Protein 3KV9 (pdb70)

Secondary structure (DSSP, 8-state):
-PPTTSHHHHHHHHH--PPBGGGT-EE--TTT--HHHHHHH-S-S-EEESS-TTS--B---TT--HHHHHHHHTTTSEEEEEETTTTEEEEEEHHHHHHHHH-SS-SS-EEEEEEE-TTSGGGGG-B--HHHHHH-HHHHH--TT-SSPPP--S-EEEEE-TT-EEEEE--GGG-EEEEEEEEEEEEEEEE---HHHHHHHHHHHTSGGGGGS-GGGGSS--EEEEEETT-EEEE-TT-EEEEEEEEEEEEEEEEE--STTHHHHHHHHHHHHHHT-GGGGGSTTHHHHHHHHHHHHHHHHHHHHTTT----HHHHHHHHHHHHHHHHHTSTTTGGGTGGGS-TT--HHHHHHHHHHHHHHHHH--

Solvent-accessible surface area: 16734 Å² total; per-residue (Å²): 146,55,70,4,7,38,199,80,17,6,157,87,4,109,79,100,147,18,38,54,2,89,121,33,18,69,130,15,118,6,72,96,12,56,68,188,46,2,51,77,123,28,5,91,34,0,4,13,0,54,126,69,80,109,4,36,13,128,29,21,66,80,118,15,34,2,110,50,0,22,78,90,21,23,10,129,71,94,8,58,2,27,7,0,40,150,59,22,119,38,129,43,47,0,91,52,0,3,131,24,9,115,72,133,74,80,122,89,46,26,2,0,52,27,5,27,1,30,109,27,56,0,20,132,42,5,25,11,0,69,12,5,75,130,11,5,0,11,101,75,50,22,41,153,95,33,125,21,88,88,8,115,3,34,33,17,0,15,0,0,2,92,22,0,1,25,27,5,48,12,23,12,2,0,3,0,14,3,15,4,0,5,53,15,30,4,15,4,2,0,0,105,18,53,100,78,11,5,61,94,19,39,72,14,27,82,42,149,62,64,39,70,44,32,0,5,82,103,15,124,97,6,28,58,5,52,0,107,88,25,47,0,0,4,2,3,5,1,7,0,6,0,14,0,1,9,83,44,0,0,0,2,3,2,13,8,2,0,34,20,28,4,26,38,0,9,108,2,20,36,15,12,82,138,45,177,35,117,48,36,78,72,7,64,34,2,5,0,0,0,2,10,0,0,84,62,9,19,87,54,2,71,90,50,52,144,96,73,123,95,12,98,96,42,24,20,106,3,1,95,27,0,28,85,7,0,124,71,2,52,98,88,124,59,42,106,98,6,50,136,8,32,4,98,94,11,153,34,50,82,6,21,52,20,0,41,115,13,21,57,55,19,65,84,85,132

Radius of gyration: 21.17 Å; Cα contacts (8 Å, |Δi|>4): 654; chains: 1; bounding box: 51×66×46 Å

Organism: Homo sapiens (NCBI:txid9606)

Structure (mmCIF, N/CA/C/O backbone):
data_3KV9
#
_entry.id   3KV9
#
_cell.length_a   77.900
_cell.length_b   77.900
_cell.length_c   289.700
_cell.angle_alpha   90.00
_cell.angle_beta   90.00
_cell.angle_gamma   120.00
#
_symmetry.space_group_name_H-M   'P 61 2 2'
#
loop_
_entity.id
_entity.type
_entity.pdbx_description
1 polymer 'JmjC domain-containing histone demethylation protein 1D'
2 non-polymer 'FE (II) ION'
3 non-polymer 'OXYGEN MOLECULE'
4 water water
#
loop_
_atom_site.group_PDB
_atom_site.id
_atom_site.type_symbol
_atom_site.label_atom_id
_atom_site.label_alt_id
_atom_site.label_comp_id
_atom_site.label_asym_id
_atom_site.label_entity_id
_atom_site.label_seq_id
_atom_site.pdbx_PDB_ins_code
_atom_site.Cartn_x
_atom_site.Cartn_y
_atom_site.Cartn_z
_atom_site.occupancy
_atom_site.B_iso_or_equiv
_atom_site.auth_seq_id
_atom_site.auth_comp_id
_atom_site.auth_asym_id
_atom_site.auth_atom_id
_atom_site.pdbx_PDB_model_num
ATOM 1 N N . PRO A 1 23 ? 64.787 -19.868 22.294 1.00 58.47 114 PRO A N 1
ATOM 2 C CA . PRO A 1 23 ? 63.706 -20.647 21.639 1.00 57.23 114 PRO A CA 1
ATOM 3 C C . PRO A 1 23 ? 62.860 -19.746 20.734 1.00 56.21 114 PRO A C 1
ATOM 4 O O . PRO A 1 23 ? 62.500 -18.626 21.113 1.00 56.56 114 PRO A O 1
ATOM 8 N N . VAL A 1 24 ? 62.544 -20.241 19.540 1.00 53.67 115 VAL A N 1
ATOM 9 C CA . VAL A 1 24 ? 61.745 -19.491 18.585 1.00 51.08 115 VAL A CA 1
ATOM 10 C C . VAL A 1 24 ? 60.272 -19.817 18.816 1.00 50.10 115 VAL A C 1
ATOM 11 O O . VAL A 1 24 ? 59.860 -20.968 18.704 1.00 50.35 115 VAL A O 1
ATOM 15 N N . GLN A 1 25 ? 59.488 -18.801 19.155 1.00 49.03 116 GLN A N 1
ATOM 16 C CA . GLN A 1 25 ? 58.066 -18.980 19.427 1.00 47.90 116 GLN A CA 1
ATOM 17 C C . GLN A 1 25 ? 57.262 -18.874 18.148 1.00 45.42 116 GLN A C 1
ATOM 18 O O . GLN A 1 25 ? 57.465 -17.965 17.345 1.00 43.45 116 GLN A O 1
ATOM 24 N N . ALA A 1 26 ? 56.337 -19.805 17.969 1.00 44.09 117 ALA A N 1
ATOM 25 C CA . ALA A 1 26 ? 55.494 -19.803 16.781 1.00 43.73 117 ALA A CA 1
ATOM 26 C C . ALA A 1 26 ? 54.759 -18.478 16.678 1.00 42.78 117 ALA A C 1
ATOM 27 O O . ALA A 1 26 ? 54.275 -17.945 17.676 1.00 43.71 117 ALA A O 1
ATOM 29 N N . GLY A 1 27 ? 54.703 -17.935 15.471 1.00 42.36 118 GLY A N 1
ATOM 30 C CA . GLY A 1 27 ? 53.995 -16.688 15.260 1.00 42.21 118 GLY A CA 1
ATOM 31 C C . GLY A 1 27 ? 54.811 -15.416 15.303 1.00 42.55 118 GLY A C 1
ATOM 32 O O . GLY A 1 27 ? 54.385 -14.424 14.728 1.00 42.95 118 GLY A O 1
ATOM 33 N N . THR A 1 28 ? 55.966 -15.422 15.966 1.00 42.17 119 THR A N 1
ATOM 34 C CA . THR A 1 28 ? 56.785 -14.211 16.043 1.00 43.17 119 THR A CA 1
ATOM 35 C C . THR A 1 28 ? 57.562 -13.933 14.768 1.00 43.27 119 THR A C 1
ATOM 36 O O . THR A 1 28 ? 57.771 -14.826 13.954 1.00 43.00 119 THR A O 1
ATOM 40 N N . ARG A 1 29 ? 58.006 -12.685 14.637 1.00 43.95 120 ARG A N 1
ATOM 41 C CA . ARG A 1 29 ? 58.778 -12.189 13.495 1.00 44.76 120 ARG A CA 1
ATOM 42 C C . ARG A 1 29 ? 59.971 -13.084 13.137 1.00 44.49 120 ARG A C 1
ATOM 43 O O . ARG A 1 29 ? 60.268 -13.305 11.961 1.00 43.56 120 ARG A O 1
ATOM 51 N N . THR A 1 30 ? 60.655 -13.582 14.161 1.00 44.39 121 THR A N 1
ATOM 52 C CA . THR A 1 30 ? 61.806 -14.460 13.976 1.00 45.00 121 THR A CA 1
ATOM 53 C C . THR A 1 30 ? 61.347 -15.789 13.379 1.00 44.00 121 THR A C 1
ATOM 54 O O . THR A 1 30 ? 61.976 -16.332 12.467 1.00 44.58 121 THR A O 1
ATOM 58 N N . PHE A 1 31 ? 60.239 -16.301 13.897 1.00 42.27 122 PHE A N 1
ATOM 59 C CA . PHE A 1 31 ? 59.671 -17.546 13.413 1.00 40.32 122 PHE A CA 1
ATOM 60 C C . PHE A 1 31 ? 59.282 -17.423 11.940 1.00 41.09 122 PHE A C 1
ATOM 61 O O . PHE A 1 31 ? 59.503 -18.351 11.156 1.00 41.62 122 PHE A O 1
ATOM 69 N N . ILE A 1 32 ? 58.691 -16.284 11.575 1.00 40.36 123 ILE A N 1
ATOM 70 C CA . ILE A 1 32 ? 58.254 -16.041 10.204 1.00 40.94 123 ILE A CA 1
ATOM 71 C C . ILE A 1 32 ? 59.423 -15.868 9.231 1.00 41.59 123 ILE A C 1
ATOM 72 O O . ILE A 1 32 ? 59.305 -16.195 8.052 1.00 40.63 123 ILE A O 1
ATOM 77 N N . LYS A 1 33 ? 60.553 -15.364 9.718 1.00 43.55 124 LYS A N 1
ATOM 78 C CA . LYS A 1 33 ? 61.731 -15.188 8.864 1.00 45.05 124 LYS A CA 1
ATOM 79 C C . LYS A 1 33 ? 62.221 -16.578 8.454 1.00 45.03 124 LYS A C 1
ATOM 80 O O . LYS A 1 33 ? 62.560 -16.805 7.298 1.00 45.11 124 LYS A O 1
ATOM 86 N N . GLU A 1 34 ? 62.247 -17.513 9.397 1.00 44.84 125 GLU A N 1
ATOM 87 C CA . GLU A 1 34 ? 62.669 -18.864 9.064 1.00 45.81 125 GLU A CA 1
ATOM 88 C C . GLU A 1 34 ? 61.680 -19.505 8.091 1.00 45.42 125 GLU A C 1
ATOM 89 O O . GLU A 1 34 ? 62.070 -19.974 7.017 1.00 45.30 125 GLU A O 1
ATOM 95 N N . LEU A 1 35 ? 60.401 -19.519 8.469 1.00 44.06 126 LEU A N 1
ATOM 96 C CA . LEU A 1 35 ? 59.354 -20.097 7.634 1.00 42.27 126 LEU A CA 1
ATOM 97 C C . LEU A 1 35 ? 59.427 -19.621 6.185 1.00 42.43 126 LEU A C 1
ATOM 98 O O . LEU A 1 35 ? 59.345 -20.421 5.257 1.00 41.10 126 LEU A O 1
ATOM 103 N N . ARG A 1 36 ? 59.583 -18.315 6.000 1.00 42.59 127 ARG A N 1
ATOM 104 C CA . ARG A 1 36 ? 59.645 -17.737 4.664 1.00 44.47 127 ARG A CA 1
ATOM 105 C C . ARG A 1 36 ? 60.928 -18.045 3.907 1.00 46.19 127 ARG A C 1
ATOM 106 O O . ARG A 1 36 ? 61.004 -17.830 2.687 1.00 46.45 127 ARG A O 1
ATOM 114 N N . SER A 1 37 ? 61.942 -18.538 4.608 1.00 46.14 128 SER A N 1
ATOM 115 C CA . SER A 1 37 ? 63.188 -18.831 3.927 1.00 47.79 128 SER A CA 1
ATOM 116 C C . SER A 1 37 ? 63.390 -20.318 3.575 1.00 49.01 128 SER A C 1
ATOM 117 O O . SER A 1 37 ? 64.172 -20.642 2.677 1.00 50.08 128 SER A O 1
ATOM 120 N N A ARG A 1 38 ? 62.689 -21.213 4.268 0.50 49.27 129 ARG A N 1
ATOM 121 N N B ARG A 1 38 ? 62.684 -21.210 4.267 0.50 49.48 129 ARG A N 1
ATOM 122 C CA A ARG A 1 38 ? 62.813 -22.639 3.979 0.50 49.38 129 ARG A CA 1
ATOM 123 C CA B ARG A 1 38 ? 62.806 -22.639 3.986 0.50 49.76 129 ARG A CA 1
ATOM 124 C C A ARG A 1 38 ? 62.119 -22.980 2.667 0.50 49.64 129 ARG A C 1
ATOM 125 C C B ARG A 1 38 ? 62.127 -22.968 2.660 0.50 49.87 129 ARG A C 1
ATOM 126 O O A ARG A 1 38 ? 61.032 -22.476 2.377 0.50 49.49 129 ARG A O 1
ATOM 127 O O B ARG A 1 38 ? 61.054 -22.443 2.356 0.50 49.67 129 ARG A O 1
ATOM 142 N N . VAL A 1 39 ? 62.753 -23.833 1.871 1.00 49.81 130 VAL A N 1
ATOM 143 C CA . VAL A 1 39 ? 62.184 -24.239 0.577 1.00 49.41 130 VAL A CA 1
ATOM 144 C C . VAL A 1 39 ? 61.665 -25.689 0.713 1.00 48.22 130 VAL A C 1
ATOM 145 O O . VAL A 1 39 ? 62.319 -26.622 0.246 1.00 49.54 130 VAL A O 1
ATOM 149 N N . PHE A 1 40 ? 60.502 -25.860 1.351 1.00 44.81 131 PHE A N 1
ATOM 150 C CA . PHE A 1 40 ? 59.892 -27.175 1.575 1.00 41.87 131 PHE A CA 1
ATOM 151 C C . PHE A 1 40 ? 59.563 -27.911 0.291 1.00 40.10 131 PHE A C 1
ATOM 152 O O . PHE A 1 40 ? 59.556 -27.330 -0.800 1.00 39.90 131 PHE A O 1
ATOM 160 N N . PRO A 1 41 ? 59.275 -29.210 0.404 1.00 38.13 132 PRO A N 1
ATOM 161 C CA . PRO A 1 41 ? 58.937 -29.906 -0.837 1.00 37.23 132 PRO A CA 1
ATOM 162 C C . PRO A 1 41 ? 57.642 -29.277 -1.378 1.00 36.48 132 PRO A C 1
ATOM 163 O O . PRO A 1 41 ? 56.813 -28.784 -0.620 1.00 34.69 132 PRO A O 1
ATOM 167 N N . SER A 1 42 ? 57.488 -29.277 -2.691 1.00 35.93 133 SER A N 1
ATOM 168 C CA . SER A 1 42 ? 56.319 -28.681 -3.308 1.00 35.42 133 SER A CA 1
ATOM 169 C C . SER A 1 42 ? 55.083 -29.545 -3.139 1.00 34.35 133 SER A C 1
ATOM 170 O O . SER A 1 42 ? 55.141 -30.771 -3.256 1.00 32.79 133 SER A O 1
ATOM 173 N N . ALA A 1 43 ? 53.959 -28.900 -2.859 1.00 33.48 134 ALA A N 1
ATOM 174 C CA . ALA A 1 43 ? 52.722 -29.648 -2.722 1.00 34.70 134 ALA A CA 1
ATOM 175 C C . ALA A 1 43 ? 52.370 -30.268 -4.097 1.00 34.48 134 ALA A C 1
ATOM 176 O O . ALA A 1 43 ? 51.487 -31.108 -4.184 1.00 33.98 134 ALA A O 1
ATOM 178 N N . ASP A 1 44 ? 53.072 -29.862 -5.161 1.00 34.83 135 ASP A N 1
ATOM 179 C CA . ASP A 1 44 ? 52.829 -30.433 -6.494 1.00 35.78 135 ASP A CA 1
ATOM 180 C C . ASP A 1 44 ? 53.188 -31.916 -6.528 1.00 35.52 135 ASP A C 1
ATOM 181 O O . ASP A 1 44 ? 52.801 -32.640 -7.444 1.00 34.60 135 ASP A O 1
ATOM 186 N N . GLU A 1 45 ? 53.932 -32.371 -5.532 1.00 34.68 136 GLU A N 1
ATOM 187 C CA . GLU A 1 45 ? 54.310 -33.769 -5.500 1.00 35.53 136 GLU A CA 1
ATOM 188 C C . GLU A 1 45 ? 53.182 -34.671 -5.068 1.00 35.35 136 GLU A C 1
ATOM 189 O O . GLU A 1 45 ? 53.223 -35.868 -5.348 1.00 35.75 136 GLU A O 1
ATOM 195 N N . ILE A 1 46 ? 52.178 -34.106 -4.399 1.00 34.14 137 ILE A N 1
ATOM 196 C CA . ILE A 1 46 ? 51.073 -34.908 -3.874 1.00 35.00 137 ILE A CA 1
ATOM 197 C C . ILE A 1 46 ? 49.649 -34.494 -4.237 1.00 34.65 137 ILE A C 1
ATOM 198 O O . ILE A 1 46 ? 48.752 -35.328 -4.226 1.00 33.78 137 ILE A O 1
ATOM 203 N N . ILE A 1 47 ? 49.423 -33.218 -4.526 1.00 34.66 138 ILE A N 1
ATOM 204 C CA . ILE A 1 47 ? 48.072 -32.795 -4.845 1.00 35.64 138 ILE A CA 1
ATOM 205 C C . ILE A 1 47 ? 47.671 -33.084 -6.284 1.00 36.36 138 ILE A C 1
ATOM 206 O O . ILE A 1 47 ? 48.500 -33.336 -7.150 1.00 37.82 138 ILE A O 1
ATOM 211 N N . ILE A 1 48 ? 46.376 -33.046 -6.530 1.00 37.15 139 ILE A N 1
ATOM 212 C CA . ILE A 1 48 ? 45.853 -33.287 -7.851 1.00 37.44 139 ILE A CA 1
ATOM 213 C C . ILE A 1 48 ? 45.185 -32.002 -8.293 1.00 38.09 139 ILE A C 1
ATOM 214 O O . ILE A 1 48 ? 44.327 -31.477 -7.584 1.00 39.04 139 ILE A O 1
ATOM 219 N N . LYS A 1 49 ? 45.599 -31.472 -9.441 1.00 38.73 140 LYS A N 1
ATOM 220 C CA . LYS A 1 49 ? 45.003 -30.252 -9.968 1.00 39.39 140 LYS A CA 1
ATOM 221 C C . LYS A 1 49 ? 43.954 -30.665 -10.984 1.00 39.26 140 LYS A C 1
ATOM 222 O O . LYS A 1 49 ? 44.198 -31.548 -11.800 1.00 39.70 140 LYS A O 1
ATOM 228 N N . MET A 1 50 ? 42.782 -30.048 -10.933 1.00 39.10 141 MET A N 1
ATOM 229 C CA . MET A 1 50 ? 41.739 -30.388 -11.893 1.00 40.98 141 MET A CA 1
ATOM 230 C C . MET A 1 50 ? 40.767 -29.252 -12.157 1.00 41.67 141 MET A C 1
ATOM 231 O O . MET A 1 50 ? 40.736 -28.257 -11.431 1.00 42.76 141 MET A O 1
ATOM 236 N N . HIS A 1 51 ? 39.997 -29.386 -13.230 1.00 42.15 142 HIS A N 1
ATOM 237 C CA . HIS A 1 51 ? 39.005 -28.379 -13.578 1.00 41.93 142 HIS A CA 1
ATOM 238 C C . HIS A 1 51 ? 37.775 -28.678 -12.738 1.00 39.85 142 HIS A C 1
ATOM 239 O O . HIS A 1 51 ? 37.518 -29.838 -12.401 1.00 38.46 142 HIS A O 1
ATOM 246 N N . GLY A 1 52 ? 37.015 -27.639 -12.422 1.00 38.09 143 GLY A N 1
ATOM 247 C CA . GLY A 1 52 ? 35.816 -27.811 -11.627 1.00 38.84 143 GLY A CA 1
ATOM 248 C C . GLY A 1 52 ? 34.834 -28.882 -12.095 1.00 40.10 143 GLY A C 1
ATOM 249 O O . GLY A 1 52 ? 34.173 -29.510 -11.266 1.00 38.35 143 GLY A O 1
ATOM 250 N N . SER A 1 53 ? 34.733 -29.104 -13.406 1.00 40.50 144 SER A N 1
ATOM 251 C CA . SER A 1 53 ? 33.805 -30.106 -13.943 1.00 42.01 144 SER A CA 1
ATOM 252 C C . SER A 1 53 ? 34.252 -31.547 -13.711 1.00 42.63 144 SER A C 1
ATOM 253 O O . SER A 1 53 ? 33.447 -32.474 -13.789 1.00 42.86 144 SER A O 1
ATOM 256 N N . GLN A 1 54 ? 35.533 -31.750 -13.438 1.00 42.85 145 GLN A N 1
ATOM 257 C CA . GLN A 1 54 ? 36.004 -33.108 -13.207 1.00 43.40 145 GLN A CA 1
ATOM 258 C C . GLN A 1 54 ? 35.788 -33.527 -11.748 1.00 42.40 145 GLN A C 1
ATOM 259 O O . GLN A 1 54 ? 35.712 -34.717 -11.442 1.00 42.33 145 GLN A O 1
ATOM 265 N N . LEU A 1 55 ? 35.695 -32.555 -10.846 1.00 40.93 146 LEU A N 1
ATOM 266 C CA . LEU A 1 55 ? 35.516 -32.875 -9.428 1.00 38.82 146 LEU A CA 1
ATOM 267 C C . LEU A 1 55 ? 34.084 -33.292 -9.130 1.00 38.34 146 LEU A C 1
ATOM 268 O O . LEU A 1 55 ? 33.242 -32.461 -8.810 1.00 37.20 146 LEU A O 1
ATOM 273 N N . THR A 1 56 ? 33.815 -34.587 -9.237 1.00 38.21 147 THR A N 1
ATOM 274 C CA . THR A 1 56 ? 32.475 -35.107 -8.988 1.00 40.36 147 THR A CA 1
ATOM 275 C C . THR A 1 56 ? 32.465 -36.177 -7.900 1.00 40.96 147 THR A C 1
ATOM 276 O O . THR A 1 56 ? 33.493 -36.783 -7.587 1.00 41.90 147 THR A O 1
ATOM 280 N N . GLN A 1 57 ? 31.296 -36.401 -7.320 1.00 40.94 148 GLN A N 1
ATOM 281 C CA . GLN A 1 57 ? 31.162 -37.411 -6.298 1.00 43.63 148 GLN A CA 1
ATOM 282 C C . GLN A 1 57 ? 31.644 -38.730 -6.910 1.00 44.69 148 GLN A C 1
ATOM 283 O O . GLN A 1 57 ? 32.324 -39.527 -6.266 1.00 44.60 148 GLN A O 1
ATOM 289 N N . ARG A 1 58 ? 31.308 -38.922 -8.179 1.00 46.00 149 ARG A N 1
ATOM 290 C CA . ARG A 1 58 ? 31.673 -40.108 -8.931 1.00 47.01 149 ARG A CA 1
ATOM 291 C C . ARG A 1 58 ? 33.184 -40.288 -8.992 1.00 45.96 149 ARG A C 1
ATOM 292 O O . ARG A 1 58 ? 33.704 -41.346 -8.658 1.00 44.74 149 ARG A O 1
ATOM 300 N N . TYR A 1 59 ? 33.895 -39.259 -9.436 1.00 45.21 150 TYR A N 1
ATOM 301 C CA . TYR A 1 59 ? 35.350 -39.348 -9.492 1.00 44.52 150 TYR A CA 1
ATOM 302 C C . TYR A 1 59 ? 35.912 -39.723 -8.102 1.00 43.28 150 TYR A C 1
ATOM 303 O O . TYR A 1 59 ? 36.677 -40.680 -7.973 1.00 44.25 150 TYR A O 1
ATOM 312 N N . LEU A 1 60 ? 35.513 -38.991 -7.063 1.00 40.77 151 LEU A N 1
ATOM 313 C CA . LEU A 1 60 ? 36.011 -39.259 -5.712 1.00 40.04 151 LEU A CA 1
ATOM 314 C C . LEU A 1 60 ? 35.753 -40.690 -5.230 1.00 40.70 151 LEU A C 1
ATOM 315 O O . LEU A 1 60 ? 36.596 -41.285 -4.558 1.00 40.56 151 LEU A O 1
ATOM 320 N N . GLU A 1 61 ? 34.598 -41.253 -5.562 1.00 42.09 152 GLU A N 1
ATOM 321 C CA . GLU A 1 61 ? 34.303 -42.625 -5.146 1.00 44.91 152 GLU A CA 1
ATOM 322 C C . GLU A 1 61 ? 35.185 -43.654 -5.853 1.00 44.73 152 GLU A C 1
ATOM 323 O O . GLU A 1 61 ? 35.400 -44.739 -5.333 1.00 45.57 152 GLU A O 1
ATOM 329 N N . LYS A 1 62 ? 35.702 -43.311 -7.028 1.00 43.86 153 LYS A N 1
ATOM 330 C CA . LYS A 1 62 ? 36.541 -44.236 -7.774 1.00 43.80 153 LYS A CA 1
ATOM 331 C C . LYS A 1 62 ? 38.005 -44.058 -7.442 1.00 43.77 153 LYS A C 1
ATOM 332 O O . LYS A 1 62 ? 38.721 -45.031 -7.248 1.00 43.14 153 LYS A O 1
ATOM 334 N N . HIS A 1 63 ? 38.464 -42.816 -7.372 1.00 44.11 154 HIS A N 1
ATOM 335 C CA . HIS A 1 63 ? 39.868 -42.581 -7.058 1.00 45.10 154 HIS A CA 1
ATOM 336 C C . HIS A 1 63 ? 40.132 -42.234 -5.590 1.00 44.44 154 HIS A C 1
ATOM 337 O O . HIS A 1 63 ? 41.286 -42.148 -5.171 1.00 44.84 154 HIS A O 1
ATOM 344 N N . GLY A 1 64 ? 39.067 -42.038 -4.816 1.00 42.54 155 GLY A N 1
ATOM 345 C CA . GLY A 1 64 ? 39.224 -41.683 -3.418 1.00 41.80 155 GLY A CA 1
ATOM 346 C C . GLY A 1 64 ? 39.530 -40.204 -3.237 1.00 40.77 155 GLY A C 1
ATOM 347 O O . GLY A 1 64 ? 39.824 -39.495 -4.206 1.00 40.59 155 GLY A O 1
ATOM 348 N N . PHE A 1 65 ? 39.448 -39.739 -1.993 1.00 39.65 156 PHE A N 1
ATOM 349 C CA . PHE A 1 65 ? 39.730 -38.342 -1.641 1.00 37.84 156 PHE A CA 1
ATOM 350 C C . PHE A 1 65 ? 40.781 -38.443 -0.533 1.00 37.76 156 PHE A C 1
ATOM 351 O O . PHE A 1 65 ? 40.488 -38.253 0.638 1.00 39.29 156 PHE A O 1
ATOM 359 N N . ASP A 1 66 ? 42.008 -38.746 -0.937 1.00 38.70 157 ASP A N 1
ATOM 360 C CA . ASP A 1 66 ? 43.135 -38.934 -0.035 1.00 37.93 157 ASP A CA 1
ATOM 361 C C . ASP A 1 66 ? 44.216 -37.864 -0.066 1.00 35.22 157 ASP A C 1
ATOM 362 O O . ASP A 1 66 ? 45.097 -37.863 0.777 1.00 34.55 157 ASP A O 1
ATOM 367 N N . VAL A 1 67 ? 44.169 -36.975 -1.046 1.00 32.35 158 VAL A N 1
ATOM 368 C CA . VAL A 1 67 ? 45.160 -35.917 -1.152 1.00 29.76 158 VAL A CA 1
ATOM 369 C C . VAL A 1 67 ? 44.428 -34.631 -1.491 1.00 30.17 158 VAL A C 1
ATOM 370 O O . VAL A 1 67 ? 43.293 -34.665 -1.975 1.00 28.33 158 VAL A O 1
ATOM 374 N N . PRO A 1 68 ? 45.049 -33.473 -1.207 1.00 29.75 159 PRO A N 1
ATOM 375 C CA . PRO A 1 68 ? 44.393 -32.201 -1.504 1.00 29.43 159 PRO A CA 1
ATOM 376 C C . PRO A 1 68 ? 44.146 -32.046 -2.990 1.00 31.02 159 PRO A C 1
ATOM 377 O O . PRO A 1 68 ? 44.927 -32.535 -3.807 1.00 33.28 159 PRO A O 1
ATOM 381 N N . ILE A 1 69 ? 43.052 -31.378 -3.337 1.00 30.51 160 ILE A N 1
ATOM 382 C CA . ILE A 1 69 ? 42.720 -31.136 -4.727 1.00 31.45 160 ILE A CA 1
ATOM 383 C C . ILE A 1 69 ? 42.706 -29.634 -4.924 1.00 32.98 160 ILE A C 1
ATOM 384 O O . ILE A 1 69 ? 42.128 -28.894 -4.121 1.00 34.12 160 ILE A O 1
ATOM 389 N N . MET A 1 70 ? 43.369 -29.191 -5.981 1.00 34.05 161 MET A N 1
ATOM 390 C CA . MET A 1 70 ? 43.437 -27.785 -6.325 1.00 35.55 161 MET A CA 1
ATOM 391 C C . MET A 1 70 ? 42.672 -27.557 -7.624 1.00 36.43 161 MET A C 1
ATOM 392 O O . MET A 1 70 ? 42.845 -28.287 -8.594 1.00 37.01 161 MET A O 1
ATOM 397 N N . VAL A 1 71 ? 41.812 -26.551 -7.620 1.00 37.16 162 VAL A N 1
ATOM 398 C CA . VAL A 1 71 ? 41.021 -26.168 -8.775 1.00 36.57 162 VAL A CA 1
ATOM 399 C C . VAL A 1 71 ? 41.399 -24.707 -8.946 1.00 38.70 162 VAL A C 1
ATOM 400 O O . VAL A 1 71 ? 40.857 -23.829 -8.269 1.00 37.52 162 VAL A O 1
ATOM 404 N N . PRO A 1 72 ? 42.358 -24.426 -9.842 1.00 40.57 163 PRO A N 1
ATOM 405 C CA . PRO A 1 72 ? 42.831 -23.063 -10.105 1.00 41.57 163 PRO A CA 1
ATOM 406 C C . PRO A 1 72 ? 41.784 -22.048 -10.560 1.00 43.22 163 PRO A C 1
ATOM 407 O O . PRO A 1 72 ? 41.873 -20.874 -10.216 1.00 43.62 163 PRO A O 1
ATOM 411 N N . LYS A 1 73 ? 40.797 -22.493 -11.326 1.00 45.20 164 LYS A N 1
ATOM 412 C CA . LYS A 1 73 ? 39.740 -21.604 -11.813 1.00 47.18 164 LYS A CA 1
ATOM 413 C C . LYS A 1 73 ? 38.416 -22.061 -11.222 1.00 47.42 164 LYS A C 1
ATOM 414 O O . LYS A 1 73 ? 38.161 -23.257 -11.133 1.00 46.41 164 LYS A O 1
ATOM 420 N N . LEU A 1 74 ? 37.558 -21.122 -10.844 1.00 48.42 165 LEU A N 1
ATOM 421 C CA . LEU A 1 74 ? 36.298 -21.510 -10.223 1.00 50.33 165 LEU A CA 1
ATOM 422 C C . LEU A 1 74 ? 35.185 -21.951 -11.169 1.00 50.77 165 LEU A C 1
ATOM 423 O O . LEU A 1 74 ? 34.080 -22.249 -10.726 1.00 51.04 165 LEU A O 1
ATOM 428 N N . ASP A 1 75 ? 35.481 -22.017 -12.462 1.00 51.00 166 ASP A N 1
ATOM 429 C CA . ASP A 1 75 ? 34.493 -22.433 -13.455 1.00 51.51 166 ASP A CA 1
ATOM 430 C C . ASP A 1 75 ? 33.916 -23.818 -13.159 1.00 50.10 166 ASP A C 1
ATOM 431 O O . ASP A 1 75 ? 34.658 -24.784 -13.005 1.00 49.10 166 ASP A O 1
ATOM 436 N N . ASP A 1 76 ? 32.592 -23.906 -13.084 1.00 48.94 167 ASP A N 1
ATOM 437 C CA . ASP A 1 76 ? 31.901 -25.169 -12.849 1.00 48.98 167 ASP A CA 1
ATOM 438 C C . ASP A 1 76 ? 31.952 -25.762 -11.430 1.00 48.26 167 ASP A C 1
ATOM 439 O O . ASP A 1 76 ? 31.524 -26.903 -11.213 1.00 48.52 167 ASP A O 1
ATOM 444 N N . LEU A 1 77 ? 32.471 -25.018 -10.461 1.00 46.09 168 LEU A N 1
ATOM 445 C CA . LEU A 1 77 ? 32.496 -25.546 -9.104 1.00 44.59 168 LEU A CA 1
ATOM 446 C C . LEU A 1 77 ? 31.120 -25.372 -8.466 1.00 44.40 168 LEU A C 1
ATOM 447 O O . LEU A 1 77 ? 30.754 -26.112 -7.559 1.00 45.19 168 LEU A O 1
ATOM 452 N N . GLY A 1 78 ? 30.354 -24.405 -8.965 1.00 44.45 169 GLY A N 1
ATOM 453 C CA . GLY A 1 78 ? 29.046 -24.121 -8.401 1.00 44.63 169 GLY A CA 1
ATOM 454 C C . GLY A 1 78 ? 29.243 -23.094 -7.297 1.00 45.39 169 GLY A C 1
ATOM 455 O O . GLY A 1 78 ? 28.308 -22.700 -6.608 1.00 45.09 169 GLY A O 1
ATOM 456 N N . LEU A 1 79 ? 30.489 -22.656 -7.148 1.00 46.23 170 LEU A N 1
ATOM 457 C CA . LEU A 1 79 ? 30.878 -21.684 -6.137 1.00 47.89 170 LEU A CA 1
ATOM 458 C C . LEU A 1 79 ? 30.582 -20.257 -6.576 1.00 49.58 170 LEU A C 1
ATOM 459 O O . LEU A 1 79 ? 31.096 -19.788 -7.589 1.00 51.18 170 LEU A O 1
ATOM 464 N N . ARG A 1 80 ? 29.756 -19.568 -5.804 1.00 50.65 171 ARG A N 1
ATOM 465 C CA . ARG A 1 80 ? 29.406 -18.194 -6.109 1.00 52.57 171 ARG A CA 1
ATOM 466 C C . ARG A 1 80 ? 29.825 -17.312 -4.936 1.00 52.06 171 ARG A C 1
ATOM 467 O O . ARG A 1 80 ? 29.698 -17.702 -3.777 1.00 52.49 171 ARG A O 1
ATOM 475 N N . LEU A 1 81 ? 30.348 -16.131 -5.233 1.00 52.70 172 LEU A N 1
ATOM 476 C CA . LEU A 1 81 ? 30.771 -15.209 -4.183 1.00 52.87 172 LEU A CA 1
ATOM 477 C C . LEU A 1 81 ? 31.029 -13.806 -4.720 1.00 52.91 172 LEU A C 1
ATOM 478 O O . LEU A 1 81 ? 31.181 -13.619 -5.922 1.00 52.08 172 LEU A O 1
ATOM 483 N N . PRO A 1 82 ? 31.080 -12.799 -3.832 1.00 53.19 173 PRO A N 1
ATOM 484 C CA . PRO A 1 82 ? 31.323 -11.434 -4.305 1.00 53.75 173 PRO A CA 1
ATOM 485 C C . PRO A 1 82 ? 32.548 -11.301 -5.206 1.00 54.31 173 PRO A C 1
ATOM 486 O O . PRO A 1 82 ? 33.393 -12.200 -5.274 1.00 54.08 173 PRO A O 1
ATOM 490 N N . SER A 1 83 ? 32.619 -10.177 -5.913 1.00 54.43 174 SER A N 1
ATOM 491 C CA . SER A 1 83 ? 33.721 -9.908 -6.822 1.00 53.88 174 SER A CA 1
ATOM 492 C C . SER A 1 83 ? 34.999 -9.684 -6.034 1.00 53.13 174 SER A C 1
ATOM 493 O O . SER A 1 83 ? 34.970 -9.497 -4.820 1.00 51.90 174 SER A O 1
ATOM 496 N N . PRO A 1 84 ? 36.144 -9.703 -6.724 1.00 53.25 175 PRO A N 1
ATOM 497 C CA . PRO A 1 84 ? 37.462 -9.509 -6.120 1.00 53.08 175 PRO A CA 1
ATOM 498 C C . PRO A 1 84 ? 37.666 -8.177 -5.412 1.00 52.63 175 PRO A C 1
ATOM 499 O O . PRO A 1 84 ? 38.680 -7.992 -4.751 1.00 52.81 175 PRO A O 1
ATOM 503 N N . THR A 1 85 ? 36.726 -7.245 -5.547 1.00 51.91 176 THR A N 1
ATOM 504 C CA . THR A 1 85 ? 36.881 -5.969 -4.863 1.00 51.87 176 THR A CA 1
ATOM 505 C C . THR A 1 85 ? 36.120 -5.911 -3.541 1.00 51.47 176 THR A C 1
ATOM 506 O O . THR A 1 85 ? 36.132 -4.878 -2.863 1.00 50.01 176 THR A O 1
ATOM 510 N N . PHE A 1 86 ? 35.452 -7.008 -3.180 1.00 50.66 177 PHE A N 1
ATOM 511 C CA . PHE A 1 86 ? 34.721 -7.056 -1.916 1.00 49.82 177 PHE A CA 1
ATOM 512 C C . PHE A 1 86 ? 35.760 -6.736 -0.838 1.00 50.19 177 PHE A C 1
ATOM 513 O O . PHE A 1 86 ? 36.809 -7.377 -0.768 1.00 49.57 177 PHE A O 1
ATOM 521 N N . SER A 1 87 ? 35.472 -5.743 -0.005 1.00 50.59 178 SER A N 1
ATOM 522 C CA . SER A 1 87 ? 36.412 -5.328 1.029 1.00 51.37 178 SER A CA 1
ATOM 523 C C . SER A 1 87 ? 35.956 -5.710 2.426 1.00 51.38 178 SER A C 1
ATOM 524 O O . SER A 1 87 ? 34.826 -6.164 2.621 1.00 51.97 178 SER A O 1
ATOM 527 N N . VAL A 1 88 ? 36.840 -5.509 3.400 1.00 51.70 179 VAL A N 1
ATOM 528 C CA . VAL A 1 88 ? 36.536 -5.826 4.792 1.00 52.08 179 VAL A CA 1
ATOM 529 C C . VAL A 1 88 ? 35.455 -4.887 5.311 1.00 52.25 179 VAL A C 1
ATOM 530 O O . VAL A 1 88 ? 34.749 -5.209 6.260 1.00 51.97 179 VAL A O 1
ATOM 534 N N . MET A 1 89 ? 35.341 -3.726 4.674 1.00 52.91 180 MET A N 1
ATOM 535 C CA . MET A 1 89 ? 34.347 -2.722 5.037 1.00 53.56 180 MET A CA 1
ATOM 536 C C . MET A 1 89 ? 32.981 -3.325 4.700 1.00 52.27 180 MET A C 1
ATOM 537 O O . MET A 1 89 ? 32.021 -3.243 5.482 1.00 50.22 180 MET A O 1
ATOM 542 N N . ASP A 1 90 ? 32.923 -3.940 3.520 1.00 51.19 181 ASP A N 1
ATOM 543 C CA . ASP A 1 90 ? 31.722 -4.595 3.031 1.00 50.48 181 ASP A CA 1
ATOM 544 C C . ASP A 1 90 ? 31.310 -5.723 3.963 1.00 50.56 181 ASP A C 1
ATOM 545 O O . ASP A 1 90 ? 30.126 -5.907 4.225 1.00 51.26 181 ASP A O 1
ATOM 550 N N . VAL A 1 91 ? 32.279 -6.487 4.465 1.00 49.60 182 VAL A N 1
ATOM 551 C CA . VAL A 1 91 ? 31.953 -7.585 5.376 1.00 47.76 182 VAL A CA 1
ATOM 552 C C . VAL A 1 91 ? 31.293 -6.995 6.612 1.00 47.78 182 VAL A C 1
ATOM 553 O O . VAL A 1 91 ? 30.330 -7.554 7.143 1.00 47.04 182 VAL A O 1
ATOM 557 N N . GLU A 1 92 ? 31.817 -5.860 7.062 1.00 48.08 183 GLU A N 1
ATOM 558 C CA . GLU A 1 92 ? 31.259 -5.182 8.223 1.00 49.42 183 GLU A CA 1
ATOM 559 C C . GLU A 1 92 ? 29.817 -4.746 7.942 1.00 49.76 183 GLU A C 1
ATOM 560 O O . GLU A 1 92 ? 28.963 -4.824 8.824 1.00 49.35 183 GLU A O 1
ATOM 566 N N . ARG A 1 93 ? 29.547 -4.294 6.719 1.00 49.87 184 ARG A N 1
ATOM 567 C CA . ARG A 1 93 ? 28.199 -3.877 6.366 1.00 51.27 184 ARG A CA 1
ATOM 568 C C . ARG A 1 93 ? 27.224 -5.060 6.467 1.00 52.50 184 ARG A C 1
ATOM 569 O O . ARG A 1 93 ? 26.280 -5.047 7.274 1.00 52.75 184 ARG A O 1
ATOM 571 N N . TYR A 1 94 ? 27.474 -6.086 5.657 1.00 52.50 185 TYR A N 1
ATOM 572 C CA . TYR A 1 94 ? 26.630 -7.274 5.606 1.00 52.49 185 TYR A CA 1
ATOM 573 C C . TYR A 1 94 ? 26.541 -8.097 6.892 1.00 52.63 185 TYR A C 1
ATOM 574 O O . TYR A 1 94 ? 25.532 -8.761 7.127 1.00 52.21 185 TYR A O 1
ATOM 583 N N . VAL A 1 95 ? 27.581 -8.052 7.721 1.00 52.23 186 VAL A N 1
ATOM 584 C CA . VAL A 1 95 ? 27.585 -8.825 8.960 1.00 51.09 186 VAL A CA 1
ATOM 585 C C . VAL A 1 95 ? 27.168 -8.013 10.180 1.00 52.03 186 VAL A C 1
ATOM 586 O O . VAL A 1 95 ? 26.397 -8.495 11.016 1.00 51.94 186 VAL A O 1
ATOM 590 N N . GLY A 1 96 ? 27.683 -6.788 10.281 1.00 52.71 187 GLY A N 1
ATOM 591 C CA . GLY A 1 96 ? 27.362 -5.928 11.411 1.00 54.02 187 GLY A CA 1
ATOM 592 C C . GLY A 1 96 ? 28.537 -5.767 12.361 1.00 54.73 187 GLY A C 1
ATOM 593 O O . GLY A 1 96 ? 28.844 -6.676 13.140 1.00 54.98 187 GLY A O 1
ATOM 594 N N . GLY A 1 97 ? 29.181 -4.604 12.306 1.00 55.03 188 GLY A N 1
ATOM 595 C CA . GLY A 1 97 ? 30.344 -4.337 13.140 1.00 56.28 188 GLY A CA 1
ATOM 596 C C . GLY A 1 97 ? 30.223 -4.656 14.618 1.00 57.87 188 GLY A C 1
ATOM 597 O O . GLY A 1 97 ? 31.223 -4.797 15.325 1.00 58.07 188 GLY A O 1
ATOM 598 N N . ASP A 1 98 ? 28.992 -4.790 15.088 1.00 58.88 189 ASP A N 1
ATOM 599 C CA . ASP A 1 98 ? 28.736 -5.069 16.492 1.00 59.50 189 ASP A CA 1
ATOM 600 C C . ASP A 1 98 ? 29.019 -6.512 16.882 1.00 58.35 189 ASP A C 1
ATOM 601 O O . ASP A 1 98 ? 29.317 -6.804 18.040 1.00 57.77 189 ASP A O 1
ATOM 606 N N . LYS A 1 99 ? 28.930 -7.414 15.917 1.00 56.87 190 LYS A N 1
ATOM 607 C CA . LYS A 1 99 ? 29.177 -8.820 16.188 1.00 56.35 190 LYS A CA 1
ATOM 608 C C . LYS A 1 99 ? 30.561 -9.026 16.825 1.00 55.44 190 LYS A C 1
ATOM 609 O O . LYS A 1 99 ? 31.570 -8.521 16.326 1.00 55.44 190 LYS A O 1
ATOM 615 N N . VAL A 1 100 ? 30.604 -9.738 17.947 1.00 54.53 191 VAL A N 1
ATOM 616 C CA . VAL A 1 100 ? 31.878 -10.022 18.612 1.00 53.49 191 VAL A CA 1
ATOM 617 C C . VAL A 1 100 ? 32.487 -11.249 17.940 1.00 52.25 191 VAL A C 1
ATOM 618 O O . VAL A 1 100 ? 31.846 -12.302 17.853 1.00 51.98 191 VAL A O 1
ATOM 622 N N . ILE A 1 101 ? 33.725 -11.114 17.473 1.00 51.12 192 ILE A N 1
ATOM 623 C CA . ILE A 1 101 ? 34.392 -12.213 16.774 1.00 50.09 192 ILE A CA 1
ATOM 624 C C . ILE A 1 101 ? 35.710 -12.644 17.401 1.00 49.81 192 ILE A C 1
ATOM 625 O O . ILE A 1 101 ? 36.380 -11.858 18.078 1.00 49.92 192 ILE A O 1
ATOM 630 N N . ASP A 1 102 ? 36.071 -13.900 17.155 1.00 49.35 193 ASP A N 1
ATOM 631 C CA . ASP A 1 102 ? 37.325 -14.462 17.643 1.00 49.21 193 ASP A CA 1
ATOM 632 C C . ASP A 1 102 ? 38.439 -13.903 16.766 1.00 47.28 193 ASP A C 1
ATOM 633 O O . ASP A 1 102 ? 38.312 -13.847 15.546 1.00 46.67 193 ASP A O 1
ATOM 638 N N . VAL A 1 103 ? 39.522 -13.481 17.396 1.00 44.84 194 VAL A N 1
ATOM 639 C CA . VAL A 1 103 ? 40.658 -12.926 16.687 1.00 43.08 194 VAL A CA 1
ATOM 640 C C . VAL A 1 103 ? 41.914 -13.546 17.274 1.00 42.58 194 VAL A C 1
ATOM 641 O O . VAL A 1 103 ? 42.012 -13.736 18.487 1.00 41.55 194 VAL A O 1
ATOM 645 N N . ILE A 1 104 ? 42.879 -13.878 16.428 1.00 41.04 195 ILE A N 1
ATOM 646 C CA . ILE A 1 104 ? 44.097 -14.449 16.970 1.00 40.17 195 ILE A CA 1
ATOM 647 C C . ILE A 1 104 ? 45.234 -13.448 17.031 1.00 39.17 195 ILE A C 1
ATOM 648 O O . ILE A 1 104 ? 45.544 -12.789 16.039 1.00 37.82 195 ILE A O 1
ATOM 653 N N . ASP A 1 105 ? 45.822 -13.320 18.217 1.00 39.06 196 ASP A N 1
ATOM 654 C CA . ASP A 1 105 ? 46.987 -12.468 18.408 1.00 39.50 196 ASP A CA 1
ATOM 655 C C . ASP A 1 105 ? 48.088 -13.443 17.994 1.00 38.58 196 ASP A C 1
ATOM 656 O O . ASP A 1 105 ? 48.557 -14.246 18.804 1.00 38.32 196 ASP A O 1
ATOM 661 N N . VAL A 1 106 ? 48.473 -13.382 16.722 1.00 37.63 197 VAL A N 1
ATOM 662 C CA . VAL A 1 106 ? 49.461 -14.292 16.154 1.00 36.83 197 VAL A CA 1
ATOM 663 C C . VAL A 1 106 ? 50.802 -14.411 16.887 1.00 38.03 197 VAL A C 1
ATOM 664 O O . VAL A 1 106 ? 51.293 -15.523 17.106 1.00 38.66 197 VAL A O 1
ATOM 668 N N . ALA A 1 107 ? 51.394 -13.291 17.286 1.00 38.50 198 ALA A N 1
ATOM 669 C CA . ALA A 1 107 ? 52.677 -13.338 17.982 1.00 39.93 198 ALA A CA 1
ATOM 670 C C . ALA A 1 107 ? 52.614 -14.086 19.319 1.00 40.79 198 ALA A C 1
ATOM 671 O O . ALA A 1 107 ? 53.609 -14.663 19.759 1.00 41.06 198 ALA A O 1
ATOM 673 N N . ARG A 1 108 ? 51.452 -14.085 19.968 1.00 41.81 199 ARG A N 1
ATOM 674 C CA . ARG A 1 108 ? 51.295 -14.799 21.239 1.00 43.02 199 ARG A CA 1
ATOM 675 C C . ARG A 1 108 ? 50.568 -16.128 21.037 1.00 42.42 199 ARG A C 1
ATOM 676 O O . ARG A 1 108 ? 50.439 -16.917 21.975 1.00 42.36 199 ARG A O 1
ATOM 684 N N . GLN A 1 109 ? 50.085 -16.374 19.821 1.00 42.46 200 GLN A N 1
ATOM 685 C CA . GLN A 1 109 ? 49.344 -17.605 19.549 1.00 42.68 200 GLN A CA 1
ATOM 686 C C . GLN A 1 109 ? 48.237 -17.763 20.610 1.00 43.56 200 GLN A C 1
ATOM 687 O O . GLN A 1 109 ? 48.073 -18.821 21.229 1.00 44.12 200 GLN A O 1
ATOM 693 N N . ALA A 1 110 ? 47.493 -16.680 20.822 1.00 44.11 201 ALA A N 1
ATOM 694 C CA . ALA A 1 110 ? 46.405 -16.663 21.790 1.00 45.24 201 ALA A CA 1
ATOM 695 C C . ALA A 1 110 ? 45.110 -16.1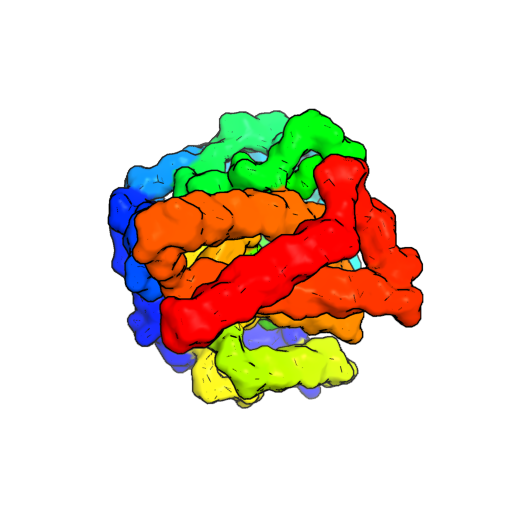55 21.174 1.00 45.99 201 ALA A C 1
ATOM 696 O O . ALA A 1 110 ? 45.115 -15.319 20.258 1.00 44.27 201 ALA A O 1
ATOM 698 N N . ASP A 1 111 ? 44.003 -16.671 21.695 1.00 48.20 202 ASP A N 1
ATOM 699 C CA . ASP A 1 111 ? 42.674 -16.287 21.235 1.00 51.02 202 ASP A CA 1
ATOM 700 C C . ASP A 1 111 ? 42.231 -15.044 21.991 1.00 50.28 202 ASP A C 1
ATOM 701 O O . ASP A 1 111 ? 42.410 -14.949 23.202 1.00 50.58 202 ASP A O 1
ATOM 706 N N . SER A 1 112 ? 41.664 -14.096 21.263 1.00 49.40 203 SER A N 1
ATOM 707 C CA . SER A 1 112 ? 41.185 -12.851 21.838 1.00 49.52 203 SER A CA 1
ATOM 708 C C . SER A 1 112 ? 39.833 -12.541 21.212 1.00 48.78 203 SER A C 1
ATOM 709 O O . SER A 1 112 ? 39.373 -13.260 20.332 1.00 47.67 203 SER A O 1
ATOM 712 N N . LYS A 1 113 ? 39.210 -11.461 21.665 1.00 48.94 204 LYS A N 1
ATOM 713 C CA . LYS A 1 113 ? 37.921 -11.037 21.143 1.00 49.43 204 LYS A CA 1
ATOM 714 C C . LYS A 1 113 ? 37.984 -9.618 20.608 1.00 49.75 204 LYS A C 1
ATOM 715 O O . LYS A 1 113 ? 38.886 -8.847 20.938 1.00 49.91 204 LYS A O 1
ATOM 721 N N . MET A 1 114 ? 37.016 -9.278 19.772 1.00 49.88 205 MET A N 1
ATOM 722 C CA . MET A 1 114 ? 36.939 -7.946 19.192 1.00 49.87 205 MET A CA 1
ATOM 723 C C . MET A 1 114 ? 35.580 -7.771 18.550 1.00 49.58 205 MET A C 1
ATOM 724 O O . MET A 1 114 ? 34.841 -8.736 18.351 1.00 50.05 205 MET A O 1
ATOM 729 N N . THR A 1 115 ? 35.255 -6.528 18.233 1.00 48.38 206 THR A N 1
ATOM 730 C CA . THR A 1 115 ? 34.007 -6.238 17.562 1.00 47.73 206 THR A CA 1
ATOM 731 C C . THR A 1 115 ? 34.439 -6.283 16.109 1.00 46.71 206 THR A C 1
ATOM 732 O O . THR A 1 115 ? 35.556 -5.874 15.790 1.00 45.80 206 THR A O 1
ATOM 736 N N . LEU A 1 116 ? 33.583 -6.796 15.235 1.00 45.71 207 LEU A N 1
ATOM 737 C CA . LEU A 1 116 ? 33.935 -6.842 13.833 1.00 45.17 207 LEU A CA 1
ATOM 738 C C . LEU A 1 116 ? 34.326 -5.423 13.411 1.00 45.93 207 LEU A C 1
ATOM 739 O O . LEU A 1 116 ? 35.192 -5.239 12.558 1.00 46.85 207 LEU A O 1
ATOM 744 N N . HIS A 1 117 ? 33.698 -4.430 14.040 1.00 46.98 208 HIS A N 1
ATOM 745 C CA . HIS A 1 117 ? 33.946 -3.005 13.764 1.00 47.16 208 HIS A CA 1
ATOM 746 C C . HIS A 1 117 ? 35.386 -2.558 14.034 1.00 46.69 208 HIS A C 1
ATOM 747 O O . HIS A 1 117 ? 35.991 -1.843 13.226 1.00 46.47 208 HIS A O 1
ATOM 754 N N . ASN A 1 118 ? 35.927 -2.969 15.174 1.00 45.48 209 ASN A N 1
ATOM 755 C CA . ASN A 1 118 ? 37.288 -2.612 15.525 1.00 45.63 209 ASN A CA 1
ATOM 756 C C . ASN A 1 118 ? 38.330 -3.423 14.759 1.00 45.24 209 ASN A C 1
ATOM 757 O O . ASN A 1 118 ? 39.455 -2.957 14.535 1.00 45.86 209 ASN A O 1
ATOM 762 N N . TYR A 1 119 ? 37.974 -4.635 14.353 1.00 43.84 210 TYR A N 1
ATOM 763 C CA . TYR A 1 119 ? 38.934 -5.426 13.609 1.00 42.58 210 TYR A CA 1
ATOM 764 C C . TYR A 1 119 ? 39.124 -4.758 12.272 1.00 41.93 210 TYR A C 1
ATOM 765 O O . TYR A 1 119 ? 40.237 -4.690 11.757 1.00 41.17 210 TYR A O 1
ATOM 774 N N . VAL A 1 120 ? 38.022 -4.281 11.703 1.00 41.86 211 VAL A N 1
ATOM 775 C CA . VAL A 1 120 ? 38.075 -3.610 10.418 1.00 42.50 211 VAL A CA 1
ATOM 776 C C . VAL A 1 120 ? 38.785 -2.272 10.583 1.00 43.61 211 VAL A C 1
ATOM 777 O O . VAL A 1 120 ? 39.481 -1.811 9.677 1.00 43.51 211 VAL A O 1
ATOM 781 N N . LYS A 1 121 ? 38.629 -1.655 11.750 1.00 45.42 212 LYS A N 1
ATOM 782 C CA . LYS A 1 121 ? 39.301 -0.387 11.991 1.00 48.27 212 LYS A CA 1
ATOM 783 C C . LYS A 1 121 ? 40.804 -0.672 12.062 1.00 48.79 212 LYS A C 1
ATOM 784 O O . LYS A 1 121 ? 41.624 0.085 11.523 1.00 48.08 212 LYS A O 1
ATOM 790 N N . TYR A 1 122 ? 41.152 -1.772 12.727 1.00 49.21 213 TYR A N 1
ATOM 791 C CA . TYR A 1 122 ? 42.545 -2.191 12.860 1.00 49.85 213 TYR A CA 1
ATOM 792 C C . TYR A 1 122 ? 43.092 -2.623 11.503 1.00 50.16 213 TYR A C 1
ATOM 793 O O . TYR A 1 122 ? 44.233 -2.344 11.158 1.00 50.33 213 TYR A O 1
ATOM 802 N N . PHE A 1 123 ? 42.259 -3.292 10.727 1.00 51.13 214 PHE A N 1
ATOM 803 C CA . PHE A 1 123 ? 42.695 -3.783 9.440 1.00 53.34 214 PHE A CA 1
ATOM 804 C C . PHE A 1 123 ? 43.064 -2.683 8.468 1.00 55.57 214 PHE A C 1
ATOM 805 O O . PHE A 1 123 ? 44.094 -2.755 7.801 1.00 55.24 214 PHE A O 1
ATOM 813 N N A MET A 1 124 ? 42.216 -1.662 8.381 0.50 57.20 215 MET A N 1
ATOM 814 N N B MET A 1 124 ? 42.223 -1.659 8.389 0.50 57.02 215 MET A N 1
ATOM 815 C CA A MET A 1 124 ? 42.462 -0.560 7.456 0.50 58.56 215 MET A CA 1
ATOM 816 C CA B MET A 1 124 ? 42.468 -0.561 7.464 0.50 58.24 215 MET A CA 1
ATOM 817 C C A MET A 1 124 ? 43.513 0.438 7.933 0.50 58.79 215 MET A C 1
ATOM 818 C C B MET A 1 124 ? 43.521 0.433 7.933 0.50 58.59 215 MET A C 1
ATOM 819 O O A MET A 1 124 ? 44.037 1.210 7.134 0.50 58.27 215 MET A O 1
ATOM 820 O O B MET A 1 124 ? 44.053 1.196 7.130 0.50 58.08 215 MET A O 1
ATOM 829 N N . ASN A 1 125 ? 43.825 0.429 9.226 1.00 59.55 216 ASN A N 1
AT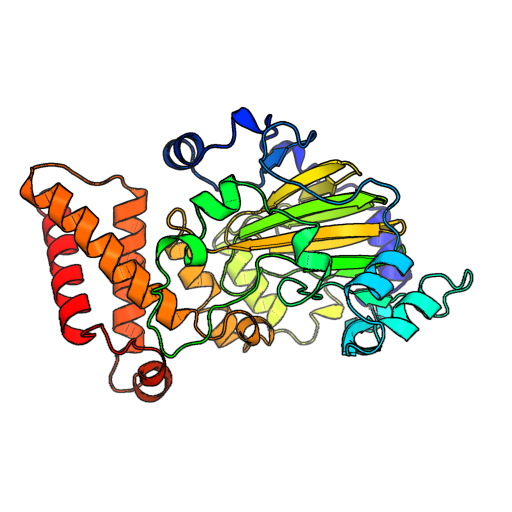OM 830 C CA . ASN A 1 125 ? 44.837 1.343 9.741 1.00 61.36 216 ASN A CA 1
ATOM 831 C C . ASN A 1 125 ? 46.160 0.890 9.131 1.00 63.20 216 ASN A C 1
ATOM 832 O O . ASN A 1 125 ? 46.605 -0.243 9.350 1.00 63.75 216 ASN A O 1
ATOM 837 N N . PRO A 1 126 ? 46.811 1.772 8.359 1.00 64.46 217 PRO A N 1
ATOM 838 C CA . PRO A 1 126 ? 48.087 1.450 7.711 1.00 64.22 217 PRO A CA 1
ATOM 839 C C . PRO A 1 126 ? 49.176 0.966 8.662 1.00 63.45 217 PRO A C 1
ATOM 840 O O . PRO A 1 126 ? 49.995 0.128 8.291 1.00 64.00 217 PRO A O 1
ATOM 844 N N . ASN A 1 127 ? 49.187 1.488 9.883 1.00 61.68 218 ASN A N 1
ATOM 845 C CA . ASN A 1 127 ? 50.193 1.078 10.853 1.00 61.21 218 ASN A CA 1
ATOM 846 C C . ASN A 1 127 ? 49.627 0.109 11.897 1.00 60.15 218 ASN A C 1
ATOM 847 O O . ASN A 1 127 ? 48.997 0.529 12.872 1.00 60.13 218 ASN A O 1
ATOM 849 N N . ARG A 1 128 ? 49.869 -1.184 11.694 1.00 58.19 219 ARG A N 1
ATOM 850 C CA . ARG A 1 128 ? 49.384 -2.206 12.617 1.00 56.56 219 ARG A CA 1
ATOM 851 C C . ARG A 1 128 ? 50.380 -2.564 13.718 1.00 55.32 219 ARG A C 1
ATOM 852 O O . ARG A 1 128 ? 51.420 -3.179 13.474 1.00 54.28 219 ARG A O 1
ATOM 860 N N . PRO A 1 129 ? 50.049 -2.207 14.960 1.00 54.51 220 PRO A N 1
ATOM 861 C CA . PRO A 1 129 ? 50.909 -2.481 16.117 1.00 53.78 220 PRO A CA 1
ATOM 862 C C . PRO A 1 129 ? 51.040 -3.976 16.432 1.00 51.76 220 PRO A C 1
ATOM 863 O O . PRO A 1 129 ? 51.922 -4.389 17.185 1.00 52.63 220 PRO A O 1
ATOM 867 N N . LYS A 1 130 ? 50.157 -4.780 15.856 1.00 48.77 221 LYS A N 1
ATOM 868 C CA . LYS A 1 130 ? 50.182 -6.217 16.081 1.00 46.20 221 LYS A CA 1
ATOM 869 C C . LYS A 1 130 ? 49.624 -6.959 14.881 1.00 43.15 221 LYS A C 1
ATOM 870 O O . LYS A 1 130 ? 48.900 -6.390 14.069 1.00 42.48 221 LYS A O 1
ATOM 876 N N . VAL A 1 131 ? 49.977 -8.234 14.779 1.00 40.03 222 VAL A N 1
ATOM 877 C CA . VAL A 1 131 ? 49.514 -9.084 13.698 1.00 36.82 222 VAL A CA 1
ATOM 878 C C . VAL A 1 131 ? 48.291 -9.816 14.229 1.00 36.30 222 VAL A C 1
ATOM 879 O O . VAL A 1 131 ? 48.396 -10.669 15.116 1.00 36.01 222 VAL A O 1
ATOM 883 N N . LEU A 1 132 ? 47.126 -9.473 13.695 1.00 35.31 223 LEU A N 1
ATOM 884 C CA . LEU A 1 132 ? 45.888 -10.084 14.162 1.00 36.27 223 LEU A CA 1
ATOM 885 C C . LEU A 1 132 ? 45.181 -10.815 13.046 1.00 36.53 223 LEU A C 1
ATOM 886 O O . LEU A 1 132 ? 45.090 -10.317 11.930 1.00 37.35 223 LEU A O 1
ATOM 891 N N . ASN A 1 133 ? 44.636 -11.978 13.379 1.00 36.90 224 ASN A N 1
ATOM 892 C CA . ASN A 1 133 ? 43.983 -12.820 12.400 1.00 37.18 224 ASN A CA 1
ATOM 893 C C . ASN A 1 133 ? 42.584 -13.281 12.771 1.00 37.17 224 ASN A C 1
ATOM 894 O O . ASN A 1 133 ? 42.316 -13.594 13.926 1.00 37.95 224 ASN A O 1
ATOM 899 N N . VAL A 1 134 ? 41.701 -13.329 11.777 1.00 38.56 225 VAL A N 1
ATOM 900 C CA . VAL A 1 134 ? 40.320 -13.784 11.957 1.00 40.28 225 VAL A CA 1
ATOM 901 C C . VAL A 1 134 ? 40.107 -15.035 11.100 1.00 41.42 225 VAL A C 1
ATOM 902 O O . VAL A 1 134 ? 40.128 -14.971 9.872 1.00 42.29 225 VAL A O 1
ATOM 906 N N . ILE A 1 135 ? 39.879 -16.173 11.738 1.00 43.79 226 ILE A N 1
ATOM 907 C CA . ILE A 1 135 ? 39.694 -17.402 10.977 1.00 46.14 226 ILE A CA 1
ATOM 908 C C . ILE A 1 135 ? 38.432 -18.205 11.287 1.00 46.99 226 ILE A C 1
ATOM 909 O O . ILE A 1 135 ? 38.210 -19.243 10.668 1.00 48.01 226 ILE A O 1
ATOM 914 N N . SER A 1 136 ? 37.604 -17.741 12.222 1.00 47.38 227 SER A N 1
ATOM 915 C CA . SER A 1 136 ? 36.402 -18.492 12.595 1.00 45.72 227 SER A CA 1
ATOM 916 C C . SER A 1 136 ? 35.089 -17.740 12.409 1.00 44.80 227 SER A C 1
ATOM 917 O O . SER A 1 136 ? 34.108 -18.042 13.103 1.00 45.14 227 SER A O 1
ATOM 920 N N . LEU A 1 137 ? 35.049 -16.771 11.500 1.00 42.62 228 LEU A N 1
ATOM 921 C CA . LEU A 1 137 ? 33.826 -15.991 11.284 1.00 41.36 228 LEU A CA 1
ATOM 922 C C . LEU A 1 137 ? 32.780 -16.657 10.384 1.00 40.00 228 LEU A C 1
ATOM 923 O O . LEU A 1 137 ? 32.775 -16.462 9.169 1.00 39.32 228 LEU A O 1
ATOM 928 N N . GLU A 1 138 ? 31.891 -17.434 10.992 1.00 39.18 229 GLU A N 1
ATOM 929 C CA . GLU A 1 138 ? 30.833 -18.137 10.265 1.00 38.86 229 GLU A CA 1
ATOM 930 C C . GLU A 1 138 ? 29.672 -17.176 10.048 1.00 37.72 229 GLU A C 1
ATOM 931 O O . GLU A 1 138 ? 29.087 -16.693 11.002 1.00 37.99 229 GLU A O 1
ATOM 937 N N . PHE A 1 139 ? 29.314 -16.928 8.793 1.00 37.72 230 PHE A N 1
ATOM 938 C CA . PHE A 1 139 ? 28.263 -15.962 8.490 1.00 38.74 230 PHE A CA 1
ATOM 939 C C . PHE A 1 139 ? 26.995 -16.483 7.808 1.00 40.71 230 PHE A C 1
ATOM 940 O O . PHE A 1 139 ? 26.311 -15.729 7.119 1.00 40.64 230 PHE A O 1
ATOM 948 N N . SER A 1 140 ? 26.654 -17.748 8.005 1.00 42.66 231 SER A N 1
ATOM 949 C CA . SER A 1 140 ? 25.468 -18.257 7.341 1.00 45.84 231 SER A CA 1
ATOM 950 C C . SER A 1 140 ? 24.210 -17.732 8.031 1.00 47.74 231 SER A C 1
ATOM 951 O O . SER A 1 140 ? 23.109 -17.864 7.516 1.00 48.87 231 SER A O 1
ATOM 954 N N . ASP A 1 141 ? 24.399 -17.107 9.187 1.00 49.62 232 ASP A N 1
ATOM 955 C CA . ASP A 1 141 ? 23.314 -16.531 9.976 1.00 50.71 232 ASP A CA 1
ATOM 956 C C . ASP A 1 141 ? 23.279 -15.018 9.770 1.00 50.77 232 ASP A C 1
ATOM 957 O O . ASP A 1 141 ? 22.803 -14.289 10.636 1.00 50.62 232 ASP A O 1
ATOM 962 N N . THR A 1 142 ? 23.788 -14.540 8.637 1.00 50.27 233 THR A N 1
ATOM 963 C CA . THR A 1 142 ? 23.829 -13.100 8.388 1.00 50.47 233 THR A CA 1
ATOM 964 C C . THR A 1 142 ? 23.476 -12.743 6.961 1.00 50.26 233 THR A C 1
ATOM 965 O O . THR A 1 142 ? 23.422 -13.607 6.094 1.00 51.09 233 THR A O 1
ATOM 969 N N . LYS A 1 143 ? 23.276 -11.450 6.723 1.00 49.99 234 LYS A N 1
ATOM 970 C CA . LYS A 1 143 ? 22.918 -10.953 5.403 1.00 49.44 234 LYS A CA 1
ATOM 971 C C . LYS A 1 143 ? 23.984 -11.272 4.364 1.00 48.67 234 LYS A C 1
ATOM 972 O O . LYS A 1 143 ? 23.694 -11.335 3.172 1.00 47.27 234 LYS A O 1
ATOM 974 N N . MET A 1 144 ? 25.218 -11.476 4.812 1.00 48.60 235 MET A N 1
ATOM 975 C CA . MET A 1 144 ? 26.297 -11.784 3.878 1.00 48.33 235 MET A CA 1
ATOM 976 C C . MET A 1 144 ? 26.152 -13.193 3.313 1.00 47.13 235 MET A C 1
ATOM 977 O O . MET A 1 144 ? 26.751 -13.526 2.303 1.00 46.28 235 MET A O 1
ATOM 982 N N . SER A 1 145 ? 25.331 -14.014 3.956 1.00 47.43 236 SER A N 1
ATOM 983 C CA . SER A 1 145 ? 25.135 -15.383 3.498 1.00 48.18 236 SER A CA 1
ATOM 984 C C . SER A 1 145 ? 24.580 -15.504 2.076 1.00 48.59 236 SER A C 1
ATOM 985 O O . SER A 1 145 ? 24.941 -16.424 1.340 1.00 48.03 236 SER A O 1
ATOM 988 N N . GLU A 1 146 ? 23.709 -14.571 1.703 1.00 49.08 237 GLU A N 1
ATOM 989 C CA . GLU A 1 146 ? 23.076 -14.563 0.388 1.00 50.25 237 GLU A CA 1
ATOM 990 C C . GLU A 1 146 ? 24.075 -14.262 -0.715 1.00 49.18 237 GLU A C 1
ATOM 991 O O . GLU A 1 146 ? 23.785 -14.444 -1.892 1.00 48.66 237 GLU A O 1
ATOM 997 N N . LEU A 1 147 ? 25.250 -13.785 -0.333 1.00 48.64 238 LEU A N 1
ATOM 998 C CA . LEU A 1 147 ? 26.270 -13.461 -1.312 1.00 48.24 238 LEU A CA 1
ATOM 999 C C . LEU A 1 147 ? 27.152 -14.662 -1.632 1.00 47.23 238 LEU A C 1
ATOM 1000 O O . LEU A 1 147 ? 28.000 -14.586 -2.522 1.00 47.64 238 LEU A O 1
ATOM 1005 N N . VAL A 1 148 ? 26.942 -15.772 -0.927 1.00 45.85 239 VAL A N 1
ATOM 1006 C CA . VAL A 1 148 ? 27.778 -16.963 -1.128 1.00 44.65 239 VAL A CA 1
ATOM 1007 C C . VAL A 1 148 ? 27.083 -18.326 -1.262 1.00 43.22 239 VAL A C 1
ATOM 1008 O O . VAL A 1 148 ? 26.219 -18.694 -0.465 1.00 43.28 239 VAL A O 1
ATOM 1012 N N . GLU A 1 149 ? 27.480 -19.075 -2.279 1.00 42.10 240 GLU A N 1
ATOM 1013 C CA . GLU A 1 149 ? 26.970 -20.427 -2.487 1.00 40.93 240 GLU A CA 1
ATOM 1014 C C . GLU A 1 149 ? 28.247 -21.252 -2.447 1.00 40.10 240 GLU A C 1
ATOM 1015 O O . GLU A 1 149 ? 29.192 -20.967 -3.177 1.00 40.10 240 GLU A O 1
ATOM 1017 N N . VAL A 1 150 ? 28.295 -22.246 -1.570 1.00 39.94 241 VAL A N 1
ATOM 1018 C CA . VAL A 1 150 ? 29.482 -23.087 -1.445 1.00 37.80 241 VAL A CA 1
ATOM 1019 C C . VAL A 1 150 ? 29.577 -24.068 -2.607 1.00 37.67 241 VAL A C 1
ATOM 1020 O O . VAL A 1 150 ? 28.576 -24.358 -3.270 1.00 36.54 241 VAL A O 1
ATOM 1024 N N . PRO A 1 151 ? 30.788 -24.599 -2.860 1.00 36.42 242 PRO A N 1
ATOM 1025 C CA . PRO A 1 151 ? 31.029 -25.556 -3.944 1.00 35.66 242 PRO A CA 1
ATOM 1026 C C . PRO A 1 151 ? 30.034 -26.712 -3.945 1.00 35.48 242 PRO A C 1
ATOM 1027 O O . PRO A 1 151 ? 29.763 -27.321 -2.908 1.00 33.98 242 PRO A O 1
ATOM 1031 N N . ASP A 1 152 ? 29.497 -27.014 -5.118 1.00 35.51 243 ASP A N 1
ATOM 1032 C CA . ASP A 1 152 ? 28.551 -28.111 -5.249 1.00 37.22 243 ASP A CA 1
ATOM 1033 C C . ASP A 1 152 ? 29.086 -29.418 -4.686 1.00 35.51 243 ASP A C 1
ATOM 1034 O O . ASP A 1 152 ? 28.353 -30.172 -4.056 1.00 36.55 243 ASP A O 1
ATOM 1039 N N . ILE A 1 153 ? 30.359 -29.692 -4.906 1.00 34.05 244 ILE A N 1
ATOM 1040 C CA . ILE A 1 153 ? 30.913 -30.933 -4.425 1.00 34.46 244 ILE A CA 1
ATOM 1041 C C . ILE A 1 153 ? 30.803 -31.021 -2.899 1.00 35.03 244 ILE A C 1
ATOM 1042 O O . ILE A 1 153 ? 30.542 -32.095 -2.352 1.00 34.30 244 ILE A O 1
ATOM 1047 N N . ALA A 1 154 ? 30.975 -29.895 -2.209 1.00 35.49 245 ALA A N 1
ATOM 1048 C CA . ALA A 1 154 ? 30.863 -29.905 -0.752 1.00 36.49 245 ALA A CA 1
ATOM 1049 C C . ALA A 1 154 ? 29.443 -30.283 -0.377 1.00 38.01 245 ALA A C 1
ATOM 1050 O O . ALA A 1 154 ? 29.235 -31.119 0.491 1.00 38.64 245 ALA A O 1
ATOM 1052 N N . LYS A 1 155 ? 28.466 -29.674 -1.047 1.00 40.01 246 LYS A N 1
ATOM 1053 C CA . LYS A 1 155 ? 27.059 -29.951 -0.775 1.00 40.97 246 LYS A CA 1
ATOM 1054 C C . LYS A 1 155 ? 26.649 -31.366 -1.130 1.00 40.62 246 LYS A C 1
ATOM 1055 O O . LYS A 1 155 ? 25.784 -31.949 -0.473 1.00 40.23 246 LYS A O 1
ATOM 1061 N N . LYS A 1 156 ? 27.272 -31.926 -2.159 1.00 39.32 247 LYS A N 1
ATOM 1062 C CA . LYS A 1 156 ? 26.946 -33.282 -2.583 1.00 39.44 247 LYS A CA 1
ATOM 1063 C C . LYS A 1 156 ? 27.438 -34.301 -1.562 1.00 38.55 247 LYS A C 1
ATOM 1064 O O . LYS A 1 156 ? 26.753 -35.296 -1.276 1.00 37.58 247 LYS A O 1
ATOM 1070 N N . LEU A 1 157 ? 28.624 -34.048 -1.015 1.00 36.50 248 LEU A N 1
ATOM 1071 C CA . LEU A 1 157 ? 29.225 -34.953 -0.040 1.00 36.58 248 LEU A CA 1
ATOM 1072 C C . LEU A 1 157 ? 28.771 -34.728 1.402 1.00 35.20 248 LEU A C 1
ATOM 1073 O O . LEU A 1 157 ? 28.597 -35.672 2.174 1.00 34.42 248 LEU A O 1
ATOM 1078 N N . SER A 1 158 ? 28.570 -33.470 1.754 1.00 33.25 249 SER A N 1
ATOM 1079 C CA . SER A 1 158 ? 28.210 -33.115 3.117 1.00 33.25 249 SER A CA 1
ATOM 1080 C C . SER A 1 158 ? 27.202 -33.981 3.852 1.00 32.39 249 SER A C 1
ATOM 1081 O O . SER A 1 158 ? 26.079 -34.155 3.391 1.00 32.19 249 SER A O 1
ATOM 1084 N N . TRP A 1 159 ? 27.615 -34.498 5.010 1.00 30.38 250 TRP A N 1
ATOM 1085 C CA . TRP A 1 159 ? 26.739 -35.292 5.871 1.00 29.41 250 TRP A CA 1
ATOM 1086 C C . TRP A 1 159 ? 25.549 -34.438 6.322 1.00 29.28 250 TRP A C 1
ATOM 1087 O O . TRP A 1 159 ? 24.418 -34.909 6.397 1.00 27.98 250 TRP A O 1
ATOM 1098 N N . VAL A 1 160 ? 25.815 -33.181 6.645 1.00 28.99 251 VAL A N 1
ATOM 1099 C CA . VAL A 1 160 ? 24.751 -32.301 7.096 1.00 31.12 251 VAL A CA 1
ATOM 1100 C C . VAL A 1 160 ? 23.746 -32.024 5.983 1.00 32.30 251 VAL A C 1
ATOM 1101 O O . VAL A 1 160 ? 22.554 -31.929 6.247 1.00 31.17 251 VAL A O 1
ATOM 1105 N N . GLU A 1 161 ? 24.225 -31.896 4.743 1.00 33.65 252 GLU A N 1
ATOM 1106 C CA . GLU A 1 161 ? 23.334 -31.662 3.606 1.00 35.12 252 GLU A CA 1
ATOM 1107 C C . GLU A 1 161 ? 22.494 -32.893 3.288 1.00 35.23 252 GLU A C 1
ATOM 1108 O O . GLU A 1 161 ? 21.358 -32.772 2.854 1.00 36.62 252 GLU A O 1
ATOM 1114 N N . ASN A 1 162 ? 23.046 -34.077 3.514 1.00 34.89 253 ASN A N 1
ATOM 1115 C CA . ASN A 1 162 ? 22.344 -35.297 3.161 1.00 35.61 253 ASN A CA 1
ATOM 1116 C C . ASN A 1 162 ? 21.580 -36.106 4.211 1.00 36.12 253 ASN A C 1
ATOM 1117 O O . ASN A 1 162 ? 20.568 -36.744 3.880 1.00 36.03 253 ASN A O 1
ATOM 1122 N N . TYR A 1 163 ? 22.023 -36.096 5.461 1.00 33.92 254 TYR A N 1
ATOM 1123 C CA . TYR A 1 163 ? 21.341 -36.922 6.441 1.00 33.60 254 TYR A CA 1
ATOM 1124 C C . TYR A 1 163 ? 20.815 -36.242 7.690 1.00 33.63 254 TYR A C 1
ATOM 1125 O O . TYR A 1 163 ? 20.425 -36.920 8.617 1.00 32.52 254 TYR A O 1
ATOM 1134 N N . TRP A 1 164 ? 20.801 -34.915 7.722 1.00 35.77 255 TRP A N 1
ATOM 1135 C CA . TRP A 1 164 ? 20.309 -34.220 8.905 1.00 37.37 255 TRP A CA 1
ATOM 1136 C C . TRP A 1 164 ? 18.802 -34.010 8.757 1.00 37.52 255 TRP A C 1
ATOM 1137 O O . TRP A 1 164 ? 18.350 -33.254 7.901 1.00 38.24 255 TRP A O 1
ATOM 1148 N N . PRO A 1 165 ? 18.011 -34.685 9.603 1.00 38.61 256 PRO A N 1
ATOM 1149 C CA . PRO A 1 165 ? 16.538 -34.632 9.623 1.00 38.90 256 PRO A CA 1
ATOM 1150 C C . PRO A 1 165 ? 15.979 -33.250 9.919 1.00 39.32 256 PRO A C 1
ATOM 1151 O O . PRO A 1 165 ? 16.591 -32.484 10.667 1.00 41.01 256 PRO A O 1
ATOM 1155 N N . ASP A 1 166 ? 14.815 -32.940 9.341 1.00 37.90 257 ASP A N 1
ATOM 1156 C CA . ASP A 1 166 ? 14.160 -31.653 9.571 1.00 36.69 257 ASP A CA 1
ATOM 1157 C C . ASP A 1 166 ? 13.434 -31.596 10.929 1.00 37.78 257 ASP A C 1
ATOM 1158 O O . ASP A 1 166 ? 12.902 -30.554 11.307 1.00 37.93 257 ASP A O 1
ATOM 1163 N N . ASP A 1 167 ? 13.425 -32.705 11.664 1.00 38.63 258 ASP A N 1
ATOM 1164 C CA . ASP A 1 167 ? 12.717 -32.762 12.939 1.00 41.20 258 ASP A CA 1
ATOM 1165 C C . ASP A 1 167 ? 13.578 -33.210 14.123 1.00 40.78 258 ASP A C 1
ATOM 1166 O O . ASP A 1 167 ? 13.104 -33.906 15.026 1.00 39.21 258 ASP A O 1
ATOM 1171 N N . SER A 1 168 ? 14.846 -32.823 14.113 1.00 41.43 259 SER A N 1
ATOM 1172 C CA . SER A 1 168 ? 15.742 -33.175 15.202 1.00 41.41 259 SER A CA 1
ATOM 1173 C C . SER A 1 168 ? 15.678 -32.073 16.256 1.00 40.08 259 SER A C 1
ATOM 1174 O O . SER A 1 168 ? 15.394 -30.917 15.929 1.00 38.54 259 SER A O 1
ATOM 1177 N N . VAL A 1 169 ? 15.925 -32.432 17.514 1.00 39.02 260 VAL A N 1
ATOM 1178 C CA . VAL A 1 169 ? 15.929 -31.447 18.597 1.00 38.52 260 VAL A CA 1
ATOM 1179 C C . VAL A 1 169 ? 17.256 -30.694 18.544 1.00 37.81 260 VAL A C 1
ATOM 1180 O O . VAL A 1 169 ? 17.363 -29.541 18.997 1.00 36.64 260 VAL A O 1
ATOM 1184 N N . PHE A 1 170 ? 18.268 -31.357 17.990 1.00 35.62 261 PHE A N 1
ATOM 1185 C CA . PHE A 1 170 ? 19.584 -30.750 17.919 1.00 35.17 261 PHE A CA 1
ATOM 1186 C C . PHE A 1 170 ? 19.627 -29.622 16.885 1.00 34.80 261 PHE A C 1
ATOM 1187 O O . PHE A 1 170 ? 19.072 -29.734 15.794 1.00 34.65 261 PHE A O 1
ATOM 1195 N N . PRO A 1 171 ? 20.273 -28.504 17.223 1.00 34.30 262 PRO A N 1
ATOM 1196 C CA . PRO A 1 171 ? 20.324 -27.435 16.221 1.00 35.37 262 PRO A CA 1
ATOM 1197 C C . PRO A 1 171 ? 21.265 -27.895 15.093 1.00 36.18 262 PRO A C 1
ATOM 1198 O O . PRO A 1 171 ? 22.267 -28.581 15.347 1.00 36.58 262 PRO A O 1
ATOM 1202 N N . LYS A 1 172 ? 20.932 -27.544 13.857 1.00 36.47 263 LYS A N 1
ATOM 1203 C CA . LYS A 1 172 ? 21.746 -27.921 12.717 1.00 37.55 263 LYS A CA 1
ATOM 1204 C C . LYS A 1 172 ? 23.090 -27.194 12.765 1.00 37.65 263 LYS A C 1
ATOM 1205 O O . LYS A 1 172 ? 23.144 -25.990 12.987 1.00 37.31 263 LYS A O 1
ATOM 1211 N N . PRO A 1 173 ? 24.197 -27.921 12.561 1.00 37.93 264 PRO A N 1
ATOM 1212 C CA . PRO A 1 173 ? 25.499 -27.245 12.598 1.00 38.86 264 PRO A CA 1
ATOM 1213 C C . PRO A 1 173 ? 25.718 -26.378 11.378 1.00 39.25 264 PRO A C 1
ATOM 1214 O O . PRO A 1 173 ? 25.427 -26.781 10.258 1.00 40.77 264 PRO A O 1
ATOM 1218 N N . PHE A 1 174 ? 26.220 -25.178 11.612 1.00 39.91 265 PHE A N 1
ATOM 1219 C CA . PHE A 1 174 ? 26.508 -24.260 10.537 1.00 40.56 265 PHE A CA 1
ATOM 1220 C C . PHE A 1 174 ? 28.009 -24.032 10.552 1.00 39.24 265 PHE A C 1
ATOM 1221 O O . PHE A 1 174 ? 28.544 -23.252 11.358 1.00 38.71 265 PHE A O 1
ATOM 1229 N N . VAL A 1 175 ? 28.683 -24.761 9.670 1.00 36.25 266 VAL A N 1
ATOM 1230 C CA . VAL A 1 175 ? 30.125 -24.698 9.552 1.00 35.53 266 VAL A CA 1
ATOM 1231 C C . VAL A 1 175 ? 30.477 -24.736 8.074 1.00 35.45 266 VAL A C 1
ATOM 1232 O O . VAL A 1 175 ? 31.555 -25.175 7.684 1.00 34.71 266 VAL A O 1
ATOM 1236 N N . GLN A 1 176 ? 29.554 -24.250 7.256 1.00 35.81 267 GLN A N 1
ATOM 1237 C CA . GLN A 1 176 ? 29.734 -24.264 5.820 1.00 36.81 267 GLN A CA 1
ATOM 1238 C C . GLN A 1 176 ? 30.232 -22.954 5.222 1.00 35.66 267 GLN A C 1
ATOM 1239 O O . GLN A 1 176 ? 30.799 -22.944 4.131 1.00 36.15 267 GLN A O 1
ATOM 1245 N N . LYS A 1 177 ? 30.038 -21.844 5.920 1.00 33.98 268 LYS A N 1
ATOM 1246 C CA . LYS A 1 177 ? 30.474 -20.571 5.358 1.00 32.76 268 LYS A CA 1
ATOM 1247 C C . LYS A 1 177 ? 31.264 -19.709 6.321 1.00 31.92 268 LYS A C 1
ATOM 1248 O O . LYS A 1 177 ? 30.709 -19.075 7.221 1.00 32.35 268 LYS A O 1
ATOM 1254 N N . TYR A 1 178 ? 32.569 -19.677 6.122 1.00 31.51 269 TYR A N 1
ATOM 1255 C CA . TYR A 1 178 ? 33.430 -18.871 6.961 1.00 31.23 269 TYR A CA 1
ATOM 1256 C C . TYR A 1 178 ? 34.075 -17.782 6.140 1.00 31.87 269 TYR A C 1
ATOM 1257 O O . TYR A 1 178 ? 34.355 -17.969 4.955 1.00 31.20 269 TYR A O 1
ATOM 1266 N N . CYS A 1 179 ? 34.301 -16.636 6.772 1.00 32.82 270 CYS A N 1
ATOM 1267 C CA . CYS A 1 179 ? 34.960 -15.523 6.110 1.00 33.59 270 CYS A CA 1
ATOM 1268 C C . CYS A 1 179 ? 36.268 -15.389 6.843 1.00 33.66 270 CYS A C 1
ATOM 1269 O O . CYS A 1 179 ? 36.283 -15.262 8.071 1.00 34.53 270 CYS A O 1
ATOM 1272 N N . LEU A 1 180 ? 37.363 -15.449 6.099 1.00 33.73 271 LEU A N 1
ATOM 1273 C CA . LEU A 1 180 ? 38.689 -15.344 6.684 1.00 35.33 271 LEU A CA 1
ATOM 1274 C C . LEU A 1 180 ? 39.376 -14.041 6.304 1.00 35.51 271 LEU A C 1
ATOM 1275 O O . LEU A 1 180 ? 39.459 -13.692 5.131 1.00 35.47 271 LEU A O 1
ATOM 1280 N N . MET A 1 181 ? 39.884 -13.324 7.293 1.00 35.82 272 MET A N 1
ATOM 1281 C CA . MET A 1 181 ? 40.579 -12.077 7.008 1.00 37.35 272 MET A CA 1
ATOM 1282 C C . MET A 1 181 ? 41.810 -12.064 7.879 1.00 36.73 272 MET A C 1
ATOM 1283 O O . MET A 1 181 ? 41.713 -12.222 9.090 1.00 36.18 272 MET A O 1
ATOM 1288 N N . GLY A 1 182 ? 42.970 -11.897 7.260 1.00 37.39 273 GLY A N 1
ATOM 1289 C CA . GLY A 1 182 ? 44.203 -11.868 8.026 1.00 37.06 273 GLY A CA 1
ATOM 1290 C C . GLY A 1 182 ? 45.159 -10.857 7.437 1.00 37.40 273 GLY A C 1
ATOM 1291 O O . GLY A 1 182 ? 45.089 -10.548 6.244 1.00 37.13 273 GLY A O 1
ATOM 1292 N N . VAL A 1 183 ? 46.033 -10.310 8.275 1.00 37.70 274 VAL A N 1
ATOM 1293 C CA . VAL A 1 183 ? 47.029 -9.362 7.787 1.00 37.65 274 VAL A CA 1
ATOM 1294 C C . VAL A 1 183 ? 48.280 -10.173 7.419 1.00 38.07 274 VAL A C 1
ATOM 1295 O O . VAL A 1 183 ? 48.442 -11.318 7.849 1.00 36.37 274 VAL A O 1
ATOM 1299 N N . GLN A 1 184 ? 49.148 -9.575 6.613 1.00 38.23 275 GLN A N 1
ATOM 1300 C CA . GLN A 1 184 ? 50.383 -10.221 6.210 1.00 37.55 275 GLN A CA 1
ATOM 1301 C C . GLN A 1 184 ? 51.120 -10.747 7.440 1.00 37.29 275 GLN A C 1
ATOM 1302 O O . GLN A 1 184 ? 51.284 -10.051 8.438 1.00 37.03 275 GLN A O 1
ATOM 1308 N N . ASP A 1 185 ? 51.546 -11.998 7.357 1.00 37.11 276 ASP A N 1
ATOM 1309 C CA . ASP A 1 185 ? 52.265 -12.669 8.426 1.00 36.69 276 ASP A CA 1
ATOM 1310 C C . ASP A 1 185 ? 51.411 -13.293 9.510 1.00 34.73 276 ASP A C 1
ATOM 1311 O O . ASP A 1 185 ? 51.935 -13.735 10.528 1.00 35.24 276 ASP A O 1
ATOM 1316 N N . SER A 1 186 ? 50.101 -13.333 9.298 1.00 33.69 277 SER A N 1
ATOM 1317 C CA . SER A 1 186 ? 49.221 -14.006 10.254 1.00 34.22 277 SER A CA 1
ATOM 1318 C C . SER A 1 186 ? 49.635 -15.456 10.085 1.00 33.75 277 SER A C 1
ATOM 1319 O O . SER A 1 186 ? 49.954 -15.893 8.980 1.00 34.88 277 SER A O 1
ATOM 1322 N N . TYR A 1 187 ? 49.616 -16.211 11.159 1.00 32.12 278 TYR A N 1
ATOM 1323 C CA . TYR A 1 187 ? 50.030 -17.584 11.052 1.00 31.68 278 TYR A CA 1
ATOM 1324 C C . TYR A 1 187 ? 49.201 -18.488 11.962 1.00 31.60 278 TYR A C 1
ATOM 1325 O O . TYR A 1 187 ? 49.043 -18.199 13.149 1.00 32.15 278 TYR A O 1
ATOM 1334 N N . THR A 1 188 ? 48.671 -19.572 11.398 1.00 30.23 279 THR A N 1
ATOM 1335 C CA . THR A 1 188 ? 47.891 -20.549 12.157 1.00 30.27 279 THR A CA 1
ATOM 1336 C C . THR A 1 188 ? 48.758 -21.800 12.245 1.00 30.13 279 THR A C 1
ATOM 1337 O O . THR A 1 188 ? 49.168 -22.350 11.225 1.00 31.85 279 THR A O 1
ATOM 1341 N N . ASP A 1 189 ? 49.040 -22.249 13.456 1.00 28.78 280 ASP A N 1
ATOM 1342 C CA . ASP A 1 189 ? 49.880 -23.415 13.642 1.00 29.98 280 ASP A CA 1
ATOM 1343 C C . ASP A 1 189 ? 49.232 -24.742 13.183 1.00 30.12 280 ASP A C 1
ATOM 1344 O O . ASP A 1 189 ? 48.034 -24.813 12.899 1.00 31.74 280 ASP A O 1
ATOM 1349 N N . PHE A 1 190 ? 50.037 -25.789 13.096 1.00 28.19 281 PHE A N 1
ATOM 1350 C CA . PHE A 1 190 ? 49.556 -27.091 12.629 1.00 27.58 281 PHE A CA 1
ATOM 1351 C C . PHE A 1 190 ? 48.353 -27.645 13.382 1.00 26.94 281 PHE A C 1
ATOM 1352 O O . PHE A 1 190 ? 48.346 -27.706 14.604 1.00 28.80 281 PHE A O 1
ATOM 1360 N N . HIS A 1 191 ? 47.332 -28.067 12.655 1.00 26.38 282 HIS A N 1
ATOM 1361 C CA . HIS A 1 191 ? 46.177 -28.645 13.322 1.00 27.67 282 HIS A CA 1
ATOM 1362 C C . HIS A 1 191 ? 45.405 -29.509 12.333 1.00 26.34 282 HIS A C 1
ATOM 1363 O O . HIS A 1 191 ? 45.712 -29.530 11.152 1.00 27.26 282 HIS A O 1
ATOM 1370 N N . ILE A 1 192 ? 44.422 -30.234 12.851 1.00 27.46 283 ILE A N 1
ATOM 1371 C CA . ILE A 1 192 ? 43.539 -31.070 12.055 1.00 28.88 283 ILE A CA 1
ATOM 1372 C C . ILE A 1 192 ? 42.167 -30.428 12.222 1.00 29.77 283 ILE A C 1
ATOM 1373 O O . ILE A 1 192 ? 41.752 -30.138 13.340 1.00 29.41 283 ILE A O 1
ATOM 1378 N N . ASP A 1 193 ? 41.470 -30.168 11.127 1.00 31.78 284 ASP A N 1
ATOM 1379 C CA . ASP A 1 193 ? 40.162 -29.533 11.250 1.00 32.73 284 ASP A CA 1
ATOM 1380 C C . ASP A 1 193 ? 39.241 -30.314 12.151 1.00 32.20 284 ASP A C 1
ATOM 1381 O O . ASP A 1 193 ? 39.227 -31.544 12.134 1.00 30.81 284 ASP A O 1
ATOM 1386 N N . PHE A 1 194 ? 38.468 -29.579 12.945 1.00 31.54 285 PHE A N 1
ATOM 1387 C CA . PHE A 1 194 ? 37.569 -30.177 13.901 1.00 31.76 285 PHE A CA 1
ATOM 1388 C C . PHE A 1 194 ? 36.736 -31.317 13.357 1.00 30.97 285 PHE A C 1
ATOM 1389 O O . PHE A 1 194 ? 36.229 -31.253 12.234 1.00 30.39 285 PHE A O 1
ATOM 1397 N N . GLY A 1 195 ? 36.622 -32.368 14.171 1.00 30.99 286 GLY A N 1
ATOM 1398 C CA . GLY A 1 195 ? 35.859 -33.550 13.810 1.00 32.49 286 GLY A CA 1
ATOM 1399 C C . GLY A 1 195 ? 36.399 -34.314 12.607 1.00 33.80 286 GLY A C 1
ATOM 1400 O O . GLY A 1 195 ? 35.730 -35.200 12.085 1.00 35.44 286 GLY A O 1
ATOM 1401 N N . GLY A 1 196 ? 37.609 -33.996 12.167 1.00 32.29 287 GLY A N 1
ATOM 1402 C CA . GLY A 1 196 ? 38.149 -34.684 11.011 1.00 31.08 287 GLY A CA 1
ATOM 1403 C C . GLY A 1 196 ? 37.455 -34.244 9.732 1.00 30.89 287 GLY A C 1
ATOM 1404 O O . GLY A 1 196 ? 37.445 -34.980 8.741 1.00 31.73 287 GLY A O 1
ATOM 1405 N N . THR A 1 197 ? 36.885 -33.043 9.732 1.00 28.08 288 THR A N 1
ATOM 1406 C CA . THR A 1 197 ? 36.200 -32.574 8.540 1.00 26.80 288 THR A CA 1
ATOM 1407 C C . THR A 1 197 ? 37.172 -32.255 7.420 1.00 27.80 288 THR A C 1
ATOM 1408 O O . THR A 1 197 ? 38.380 -32.048 7.651 1.00 28.10 288 THR A O 1
ATOM 1412 N N . SER A 1 198 ? 36.625 -32.226 6.209 1.00 26.00 289 SER A N 1
ATOM 1413 C CA . SER A 1 198 ? 37.366 -31.866 5.010 1.00 27.05 289 SER A CA 1
ATOM 1414 C C . SER A 1 198 ? 37.031 -30.391 4.860 1.00 26.63 289 SER A C 1
ATOM 1415 O O . SER A 1 198 ? 36.066 -29.915 5.443 1.00 27.24 289 SER A O 1
ATOM 1418 N N . VAL A 1 199 ? 37.802 -29.658 4.079 1.00 27.97 290 VAL A N 1
ATOM 1419 C CA . VAL A 1 199 ? 37.517 -28.244 3.930 1.00 29.86 290 VAL A CA 1
ATOM 1420 C C . VAL A 1 199 ? 37.719 -27.775 2.504 1.00 30.27 290 VAL A C 1
ATOM 1421 O O . VAL A 1 199 ? 38.467 -28.384 1.749 1.00 29.98 290 VAL A O 1
ATOM 1425 N N . TRP A 1 200 ? 36.988 -26.734 2.114 1.00 30.45 291 TRP A N 1
ATOM 1426 C CA . TRP A 1 200 ? 37.170 -26.148 0.799 1.00 30.84 291 TRP A CA 1
ATOM 1427 C C . TRP A 1 200 ? 37.607 -24.751 1.194 1.00 32.02 291 TRP A C 1
ATOM 1428 O O . TRP A 1 200 ? 37.118 -24.180 2.179 1.00 31.17 291 TRP A O 1
ATOM 1439 N N . TYR A 1 201 ? 38.533 -24.201 0.432 1.00 32.99 292 TYR A N 1
ATOM 1440 C CA . TYR A 1 201 ? 39.103 -22.924 0.777 1.00 34.18 292 TYR A CA 1
ATOM 1441 C C . TYR A 1 201 ? 39.378 -22.144 -0.495 1.00 34.02 292 TYR A C 1
ATOM 1442 O O . TYR A 1 201 ? 40.072 -22.629 -1.389 1.00 33.66 292 TYR A O 1
ATOM 1451 N N . HIS A 1 202 ? 38.836 -20.932 -0.566 1.00 34.15 293 HIS A N 1
ATOM 1452 C CA . HIS A 1 202 ? 38.995 -20.067 -1.732 1.00 34.64 293 HIS A CA 1
ATOM 1453 C C . HIS A 1 202 ? 39.514 -18.665 -1.377 1.00 34.26 293 HIS A C 1
ATOM 1454 O O . HIS A 1 202 ? 38.937 -17.972 -0.546 1.00 34.22 293 HIS A O 1
ATOM 1461 N N . VAL A 1 203 ? 40.593 -18.244 -2.021 1.00 34.20 294 VAL A N 1
ATOM 1462 C CA . VAL A 1 203 ? 41.166 -16.928 -1.756 1.00 34.96 294 VAL A CA 1
ATOM 1463 C C . VAL A 1 203 ? 40.537 -15.886 -2.674 1.00 35.27 294 VAL A C 1
ATOM 1464 O O . VAL A 1 203 ? 40.658 -15.994 -3.895 1.00 35.61 294 VAL A O 1
ATOM 1468 N N . LEU A 1 204 ? 39.861 -14.889 -2.106 1.00 35.03 295 LEU A N 1
ATOM 1469 C CA . LEU A 1 204 ? 39.236 -13.857 -2.947 1.00 36.01 295 LEU A CA 1
ATOM 1470 C C . LEU A 1 204 ? 40.324 -12.911 -3.463 1.00 35.49 295 LEU A C 1
ATOM 1471 O O . LEU A 1 204 ? 40.373 -12.610 -4.649 1.00 36.77 295 LEU A O 1
ATOM 1476 N N . TRP A 1 205 ? 41.180 -12.444 -2.560 1.00 35.13 296 TRP A N 1
ATOM 1477 C CA . TRP A 1 205 ? 42.318 -11.590 -2.900 1.00 36.25 296 TRP A CA 1
ATOM 1478 C C . TRP A 1 205 ? 43.385 -11.767 -1.829 1.00 36.68 296 TRP A C 1
ATOM 1479 O O . TRP A 1 205 ? 43.086 -12.112 -0.682 1.00 37.12 296 TRP A O 1
ATOM 1490 N N . GLY A 1 206 ? 44.635 -11.542 -2.205 1.00 37.37 297 GLY A N 1
ATOM 1491 C CA . GLY A 1 206 ? 45.720 -11.722 -1.264 1.00 37.71 297 GLY A CA 1
ATOM 1492 C C . GLY A 1 206 ? 46.293 -13.101 -1.535 1.00 39.58 297 GLY A C 1
ATOM 1493 O O . GLY A 1 206 ? 46.055 -13.660 -2.609 1.00 40.41 297 GLY A O 1
ATOM 1494 N N . GLU A 1 207 ? 47.021 -13.672 -0.579 1.00 39.65 298 GLU A N 1
ATOM 1495 C CA . GLU A 1 207 ? 47.618 -14.980 -0.794 1.00 39.67 298 GLU A CA 1
ATOM 1496 C C . GLU A 1 207 ? 47.807 -15.762 0.498 1.00 38.42 298 GLU A C 1
ATOM 1497 O O . GLU A 1 207 ? 48.182 -15.201 1.520 1.00 39.11 298 GLU A O 1
ATOM 1503 N N . LYS A 1 208 ? 47.550 -17.061 0.444 1.00 36.71 299 LYS A N 1
ATOM 1504 C CA . LYS A 1 208 ? 47.709 -17.928 1.604 1.00 36.23 299 LYS A CA 1
ATOM 1505 C C . LYS A 1 208 ? 48.657 -19.041 1.202 1.00 36.18 299 LYS A C 1
ATOM 1506 O O . LYS A 1 208 ? 48.622 -19.500 0.052 1.00 36.66 299 LYS A O 1
ATOM 1512 N N . ILE A 1 209 ? 49.489 -19.479 2.141 1.00 33.67 300 ILE A N 1
ATOM 1513 C CA . ILE A 1 209 ? 50.426 -20.570 1.900 1.00 32.68 300 ILE A CA 1
ATOM 1514 C C . ILE A 1 209 ? 50.152 -21.655 2.938 1.00 31.99 300 ILE A C 1
ATOM 1515 O O . ILE A 1 209 ? 50.301 -21.407 4.128 1.00 33.06 300 ILE A O 1
ATOM 1520 N N . PHE A 1 210 ? 49.739 -22.837 2.490 1.00 30.46 301 PHE A N 1
ATOM 1521 C CA . PHE A 1 210 ? 49.449 -23.961 3.376 1.00 30.10 301 PHE A CA 1
ATOM 1522 C C . PHE A 1 210 ? 50.640 -24.910 3.496 1.00 31.41 301 PHE A C 1
ATOM 1523 O O . PHE A 1 210 ? 51.317 -25.196 2.505 1.00 32.10 301 PHE A O 1
ATOM 1531 N N . TYR A 1 211 ? 50.885 -25.408 4.704 1.00 31.57 302 TYR A N 1
ATOM 1532 C CA . TYR A 1 211 ? 51.951 -26.374 4.953 1.00 30.80 302 TYR A CA 1
ATOM 1533 C C . TYR A 1 211 ? 51.189 -27.646 5.284 1.00 31.07 302 TYR A C 1
ATOM 1534 O O . TYR A 1 211 ? 50.558 -27.750 6.344 1.00 30.83 302 TYR A O 1
ATOM 1543 N N . LEU A 1 212 ? 51.238 -28.601 4.350 1.00 29.41 303 LEU A N 1
ATOM 1544 C CA . LEU A 1 212 ? 50.480 -29.847 4.443 1.00 27.33 303 LEU A CA 1
ATOM 1545 C C . LEU A 1 212 ? 51.230 -31.083 4.853 1.00 28.25 303 LEU A C 1
ATOM 1546 O O . LEU A 1 212 ? 52.310 -31.362 4.346 1.00 29.36 303 LEU A O 1
ATOM 1551 N N . ILE A 1 213 ? 50.639 -31.852 5.757 1.00 28.85 304 ILE A N 1
ATOM 1552 C CA . ILE A 1 213 ? 51.269 -33.074 6.240 1.00 29.64 304 ILE A CA 1
ATOM 1553 C C . ILE A 1 213 ? 50.280 -34.241 6.202 1.00 31.08 304 ILE A C 1
ATOM 1554 O O . ILE A 1 213 ? 49.178 -34.169 6.786 1.00 28.96 304 ILE A O 1
ATOM 1559 N N . LYS A 1 214 ? 50.697 -35.312 5.519 1.00 30.03 305 LYS A N 1
ATOM 1560 C CA . LYS A 1 214 ? 49.883 -36.504 5.336 1.00 31.39 305 LYS A CA 1
ATOM 1561 C C . LYS A 1 214 ? 49.547 -37.236 6.616 1.00 30.48 305 LYS A C 1
ATOM 1562 O O . LYS A 1 214 ? 50.401 -37.477 7.457 1.00 31.61 305 LYS A O 1
ATOM 1568 N N . PRO A 1 215 ? 48.285 -37.632 6.773 1.00 30.55 306 PRO A N 1
ATOM 1569 C CA . PRO A 1 215 ? 47.918 -38.334 7.999 1.00 29.90 306 PRO A CA 1
ATOM 1570 C C . PRO A 1 215 ? 48.310 -39.803 8.094 1.00 31.98 306 PRO A C 1
ATOM 1571 O O . PRO A 1 215 ? 47.440 -40.661 8.279 1.00 30.95 306 PRO A O 1
ATOM 1575 N N . THR A 1 216 ? 49.602 -40.105 7.960 1.00 32.53 307 THR A N 1
ATOM 1576 C CA . THR A 1 216 ? 50.060 -41.496 8.099 1.00 34.32 307 THR A CA 1
ATOM 1577 C C . THR A 1 216 ? 49.921 -41.838 9.573 1.00 36.14 307 THR A C 1
ATOM 1578 O O . THR A 1 216 ? 49.857 -40.939 10.401 1.00 37.82 307 THR A O 1
ATOM 1582 N N . ASP A 1 217 ? 49.880 -43.118 9.916 1.00 37.49 308 ASP A N 1
ATOM 1583 C CA . ASP A 1 217 ? 49.770 -43.493 11.321 1.00 39.66 308 ASP A CA 1
ATOM 1584 C C . ASP A 1 217 ? 50.893 -42.899 12.163 1.00 40.29 308 ASP A C 1
ATOM 1585 O O . ASP A 1 217 ? 50.702 -42.607 13.342 1.00 40.85 308 ASP A O 1
ATOM 1590 N N . GLU A 1 218 ? 52.063 -42.732 11.550 1.00 40.91 309 GLU A N 1
ATOM 1591 C CA . GLU A 1 218 ? 53.235 -42.168 12.228 1.00 41.18 309 GLU A CA 1
ATOM 1592 C C . GLU A 1 218 ? 52.997 -40.693 12.520 1.00 38.36 309 GLU A C 1
ATOM 1593 O O . GLU A 1 218 ? 53.190 -40.224 13.636 1.00 38.24 309 GLU A O 1
ATOM 1599 N N . ASN A 1 219 ? 52.585 -39.964 11.494 1.00 36.85 310 ASN A N 1
ATOM 1600 C CA . ASN A 1 219 ? 52.330 -38.546 11.642 1.00 35.46 310 ASN A CA 1
ATOM 1601 C C . ASN A 1 219 ? 51.202 -38.205 12.615 1.00 33.80 310 ASN A C 1
ATOM 1602 O O . ASN A 1 219 ? 51.309 -37.247 13.368 1.00 32.36 310 ASN A O 1
ATOM 1607 N N . LEU A 1 220 ? 50.131 -38.983 12.618 1.00 32.25 311 LEU A N 1
ATOM 1608 C CA . LEU A 1 220 ? 49.063 -38.709 13.560 1.00 33.28 311 LEU A CA 1
ATOM 1609 C C . LEU A 1 220 ? 49.629 -38.863 14.984 1.00 34.73 311 LEU A C 1
ATOM 1610 O O . LEU A 1 220 ? 49.550 -37.937 15.806 1.00 35.11 311 LEU A O 1
ATOM 1615 N N . ALA A 1 221 ? 50.218 -40.023 15.263 1.00 33.88 312 ALA A N 1
ATOM 1616 C CA . ALA A 1 221 ? 50.794 -40.285 16.574 1.00 34.34 312 ALA A CA 1
ATOM 1617 C C . ALA A 1 221 ? 51.686 -39.136 17.049 1.00 34.04 312 ALA A C 1
ATOM 1618 O O . ALA A 1 221 ? 51.545 -38.673 18.172 1.00 34.48 312 ALA A O 1
ATOM 1620 N N . ARG A 1 222 ? 52.586 -38.667 16.193 1.00 34.30 313 ARG A N 1
ATOM 1621 C CA . ARG A 1 222 ? 53.488 -37.586 16.578 1.00 35.72 313 ARG A CA 1
ATOM 1622 C C . ARG A 1 222 ? 52.767 -36.255 16.772 1.00 35.68 313 ARG A C 1
ATOM 1623 O O . ARG A 1 222 ? 53.168 -35.443 17.611 1.00 34.81 313 ARG A O 1
ATOM 1631 N N . TYR A 1 223 ? 51.711 -36.032 15.991 1.00 33.22 314 TYR A N 1
ATOM 1632 C CA . TYR A 1 223 ? 50.935 -34.814 16.106 1.00 32.51 314 TYR A CA 1
ATOM 1633 C C . TYR A 1 223 ? 50.249 -34.780 17.476 1.00 32.57 314 TYR A C 1
ATOM 1634 O O . TYR A 1 223 ? 50.201 -33.732 18.130 1.00 31.06 314 TYR A O 1
ATOM 1643 N N . GLU A 1 224 ? 49.717 -35.927 17.898 1.00 32.39 315 GLU A N 1
ATOM 1644 C CA . GLU A 1 224 ? 49.037 -36.014 19.183 1.00 34.52 315 GLU A CA 1
ATOM 1645 C C . GLU A 1 224 ? 50.032 -35.865 20.332 1.00 34.81 315 GLU A C 1
ATOM 1646 O O . GLU A 1 224 ? 49.695 -35.370 21.392 1.00 34.74 315 GLU A O 1
ATOM 1652 N N . SER A 1 225 ? 51.261 -36.300 20.113 1.00 35.24 316 SER A N 1
ATOM 1653 C CA . SER A 1 225 ? 52.286 -36.175 21.130 1.00 35.77 316 SER A CA 1
ATOM 1654 C C . SER A 1 225 ? 52.723 -34.702 21.168 1.00 34.98 316 SER A C 1
ATOM 1655 O O . SER A 1 225 ? 52.861 -34.098 22.233 1.00 34.83 316 SER A O 1
ATOM 1658 N N . TRP A 1 226 ? 52.913 -34.116 19.992 1.00 34.34 317 TRP A N 1
ATOM 1659 C CA . TRP A 1 226 ? 53.309 -32.716 19.893 1.00 33.64 317 TRP A CA 1
ATOM 1660 C C . TRP A 1 226 ? 52.235 -31.792 20.494 1.00 35.27 317 TRP A C 1
ATOM 1661 O O . TRP A 1 226 ? 52.566 -30.793 21.133 1.00 36.21 317 TRP A O 1
ATOM 1672 N N . SER A 1 227 ? 50.962 -32.126 20.265 1.00 36.15 318 SER A N 1
ATOM 1673 C CA . SER A 1 227 ? 49.822 -31.351 20.768 1.00 37.53 318 SER A CA 1
ATOM 1674 C C . SER A 1 227 ? 49.725 -31.361 22.283 1.00 38.14 318 SER A C 1
ATOM 1675 O O . SER A 1 227 ? 49.197 -30.425 22.874 1.00 38.14 318 SER A O 1
ATOM 1678 N N . SER A 1 228 ? 50.203 -32.434 22.903 1.00 39.04 319 SER A N 1
ATOM 1679 C CA . SER A 1 228 ? 50.141 -32.554 24.351 1.00 40.60 319 SER A CA 1
ATOM 1680 C C . SER A 1 228 ? 51.487 -32.351 25.046 1.00 41.19 319 SER A C 1
ATOM 1681 O O . SER A 1 228 ? 51.730 -32.886 26.119 1.00 42.18 319 SER A O 1
ATOM 1684 N N . SER A 1 229 ? 52.359 -31.570 24.427 1.00 41.74 320 SER A N 1
ATOM 1685 C CA . SER A 1 229 ? 53.664 -31.291 24.992 1.00 43.16 320 SER A CA 1
ATOM 1686 C C . SER A 1 229 ? 53.655 -29.795 25.281 1.00 44.99 320 SER A C 1
ATOM 1687 O O . SER A 1 229 ? 53.073 -29.013 24.524 1.00 45.72 320 SER A O 1
ATOM 1690 N N . VAL A 1 230 ? 54.288 -29.387 26.373 1.00 46.43 321 VAL A N 1
ATOM 1691 C CA . VAL A 1 230 ? 54.277 -27.971 26.730 1.00 47.95 321 VAL A CA 1
ATOM 1692 C C . VAL A 1 230 ? 55.099 -27.113 25.752 1.00 47.92 321 VAL A C 1
ATOM 1693 O O . VAL A 1 230 ? 54.796 -25.923 25.529 1.00 47.87 321 VAL A O 1
ATOM 1697 N N . THR A 1 231 ? 56.113 -27.732 25.148 1.00 46.51 322 THR A N 1
ATOM 1698 C CA . THR A 1 231 ? 56.970 -27.050 24.185 1.00 45.27 322 THR A CA 1
ATOM 1699 C C . THR A 1 231 ? 56.367 -26.941 22.782 1.00 43.94 322 THR A C 1
ATOM 1700 O O . THR A 1 231 ? 57.069 -26.591 21.840 1.00 44.31 322 THR A O 1
ATOM 1704 N N . GLN A 1 232 ? 55.076 -27.232 22.647 1.00 41.76 323 GLN A N 1
ATOM 1705 C CA . GLN A 1 232 ? 54.401 -27.155 21.359 1.00 40.68 323 GLN A CA 1
ATOM 1706 C C . GLN A 1 232 ? 54.684 -25.865 20.562 1.00 40.01 323 GLN A C 1
ATOM 1707 O O . GLN A 1 232 ? 54.985 -25.922 19.369 1.00 39.34 323 GLN A O 1
ATOM 1713 N N . SER A 1 233 ? 54.601 -24.710 21.217 1.00 39.80 324 SER A N 1
ATOM 1714 C CA . SER A 1 233 ? 54.826 -23.411 20.569 1.00 39.75 324 SER A CA 1
ATOM 1715 C C . SER A 1 233 ? 56.276 -23.120 20.154 1.00 39.79 324 SER A C 1
ATOM 1716 O O . SER A 1 233 ? 56.533 -22.167 19.412 1.00 38.29 324 SER A O 1
ATOM 1719 N N . GLU A 1 234 ? 57.215 -23.932 20.629 1.00 39.93 325 GLU A N 1
ATOM 1720 C CA . GLU A 1 234 ? 58.633 -23.744 20.308 1.00 41.62 325 GLU A CA 1
ATOM 1721 C C . GLU A 1 234 ? 59.176 -24.813 19.363 1.00 40.43 325 GLU A C 1
ATOM 1722 O O . GLU A 1 234 ? 60.337 -24.760 18.942 1.00 40.40 325 GLU A O 1
ATOM 1728 N N . VAL A 1 235 ? 58.332 -25.779 19.028 1.00 38.55 326 VAL A N 1
ATOM 1729 C CA . VAL A 1 235 ? 58.731 -26.855 18.143 1.00 36.17 326 VAL A CA 1
ATOM 1730 C C . VAL A 1 235 ? 57.934 -26.793 16.846 1.00 34.65 326 VAL A C 1
ATOM 1731 O O . VAL A 1 235 ? 56.714 -26.941 16.853 1.00 33.94 326 VAL A O 1
ATOM 1735 N N . PHE A 1 236 ? 58.629 -26.565 15.739 1.00 33.16 327 PHE A N 1
ATOM 1736 C CA . PHE A 1 236 ? 57.986 -26.504 14.434 1.00 33.11 327 PHE A CA 1
ATOM 1737 C C . PHE A 1 236 ? 57.589 -27.938 14.109 1.00 33.48 327 PHE A C 1
ATOM 1738 O O . PHE A 1 236 ? 58.454 -28.787 13.885 1.00 34.22 327 PHE A O 1
ATOM 1746 N N . PHE A 1 237 ? 56.288 -28.220 14.101 1.00 32.10 328 PHE A N 1
ATOM 1747 C CA . PHE A 1 237 ? 55.851 -29.581 13.845 1.00 32.55 328 PHE A CA 1
ATOM 1748 C C . PHE A 1 237 ? 56.287 -30.147 12.495 1.00 32.73 328 PHE A C 1
ATOM 1749 O O . PHE A 1 237 ? 56.370 -31.365 12.335 1.00 32.24 328 PHE A O 1
ATOM 1757 N N . GLY A 1 238 ? 56.563 -29.262 11.542 1.00 33.46 329 GLY A N 1
ATOM 1758 C CA . GLY A 1 238 ? 57.001 -29.685 10.223 1.00 36.53 329 GLY A CA 1
ATOM 1759 C C . GLY A 1 238 ? 58.310 -30.466 10.249 1.00 39.72 329 GLY A C 1
ATOM 1760 O O . GLY A 1 238 ? 58.570 -31.279 9.355 1.00 40.45 329 GLY A O 1
ATOM 1761 N N . ASP A 1 239 ? 59.121 -30.238 11.283 1.00 39.58 330 ASP A N 1
ATOM 1762 C CA . ASP A 1 239 ? 60.411 -30.901 11.440 1.00 40.13 330 ASP A CA 1
ATOM 1763 C C . ASP A 1 239 ? 60.307 -32.296 12.050 1.00 40.09 330 ASP A C 1
ATOM 1764 O O . ASP A 1 239 ? 61.288 -33.033 12.083 1.00 41.15 330 ASP A O 1
ATOM 1769 N N . LYS A 1 240 ? 59.132 -32.665 12.540 1.00 38.25 331 LYS A N 1
ATOM 1770 C CA . LYS A 1 240 ? 58.970 -33.973 13.158 1.00 37.74 331 LYS A CA 1
ATOM 1771 C C . LYS A 1 240 ? 58.467 -35.070 12.214 1.00 36.70 331 LYS A C 1
ATOM 1772 O O . LYS A 1 240 ? 58.230 -36.196 12.643 1.00 35.23 331 LYS A O 1
ATOM 1778 N N . VAL A 1 241 ? 58.315 -34.746 10.933 1.00 35.70 332 VAL A N 1
ATOM 1779 C CA . VAL A 1 241 ? 57.826 -35.718 9.962 1.00 35.78 332 VAL A CA 1
ATOM 1780 C C . VAL A 1 241 ? 58.692 -35.726 8.704 1.00 37.14 332 VAL A C 1
ATOM 1781 O O . VAL A 1 241 ? 59.438 -34.776 8.444 1.00 36.30 332 VAL A O 1
ATOM 1785 N N . ASP A 1 242 ? 58.573 -36.790 7.914 1.00 38.90 333 ASP A N 1
ATOM 1786 C CA . ASP A 1 242 ? 59.369 -36.918 6.695 1.00 40.70 333 ASP A CA 1
ATOM 1787 C C . ASP A 1 242 ? 59.162 -35.795 5.699 1.00 40.07 333 ASP A C 1
ATOM 1788 O O . ASP A 1 242 ? 60.134 -35.265 5.164 1.00 40.75 333 ASP A O 1
ATOM 1793 N N . LYS A 1 243 ? 57.911 -35.419 5.438 1.00 39.33 334 LYS A N 1
ATOM 1794 C CA . LYS A 1 243 ? 57.673 -34.331 4.489 1.00 38.67 334 LYS A CA 1
ATOM 1795 C C . LYS A 1 243 ? 56.525 -33.379 4.848 1.00 36.82 334 LYS A C 1
ATOM 1796 O O . LYS A 1 243 ? 55.420 -33.799 5.207 1.00 35.20 334 LYS A O 1
ATOM 1802 N N . CYS A 1 244 ? 56.813 -32.088 4.734 1.00 35.22 335 CYS A N 1
ATOM 1803 C CA . CYS A 1 244 ? 55.862 -31.023 5.029 1.00 34.28 335 CYS A CA 1
ATOM 1804 C C . CYS A 1 244 ? 55.717 -30.279 3.723 1.00 33.39 335 CYS A C 1
ATOM 1805 O O . CYS A 1 244 ? 56.603 -29.515 3.371 1.00 33.36 335 CYS A O 1
ATOM 1808 N N . TYR A 1 245 ? 54.602 -30.480 3.019 1.00 32.05 336 TYR A N 1
ATOM 1809 C CA . TYR A 1 245 ? 54.394 -29.868 1.702 1.00 31.90 336 TYR A CA 1
ATOM 1810 C C . TYR A 1 245 ? 53.878 -28.435 1.687 1.00 33.15 336 TYR A C 1
ATOM 1811 O O . TYR A 1 245 ? 52.890 -28.110 2.342 1.00 33.97 336 TYR A O 1
ATOM 1820 N N . LYS A 1 246 ? 54.533 -27.584 0.907 1.00 32.00 337 LYS A N 1
ATOM 1821 C CA . LYS A 1 246 ? 54.125 -26.206 0.808 1.00 33.52 337 LYS A CA 1
ATOM 1822 C C . LYS A 1 246 ? 53.202 -25.998 -0.388 1.00 34.38 337 LYS A C 1
ATOM 1823 O O . LYS A 1 246 ? 53.558 -26.316 -1.515 1.00 34.33 337 LYS A O 1
ATOM 1829 N N . CYS A 1 247 ? 52.008 -25.471 -0.128 1.00 34.84 338 CYS A N 1
ATOM 1830 C CA . CYS A 1 247 ? 51.030 -25.220 -1.182 1.00 35.03 338 CYS A CA 1
ATOM 1831 C C . CYS A 1 247 ? 50.618 -23.756 -1.200 1.00 36.14 338 CYS A C 1
ATOM 1832 O O . CYS A 1 247 ? 49.983 -23.262 -0.254 1.00 35.79 338 CYS A O 1
ATOM 1835 N N . VAL A 1 248 ? 50.976 -23.057 -2.274 1.00 35.80 339 VAL A N 1
ATOM 1836 C CA . VAL A 1 248 ? 50.639 -21.647 -2.397 1.00 35.08 339 VAL A CA 1
ATOM 1837 C C . VAL A 1 248 ? 49.255 -21.503 -3.002 1.00 35.90 339 VAL A C 1
ATOM 1838 O O . VAL A 1 248 ? 49.005 -21.983 -4.105 1.00 37.93 339 VAL A O 1
ATOM 1842 N N . VAL A 1 249 ? 48.347 -20.864 -2.276 1.00 34.69 340 VAL A N 1
ATOM 1843 C CA . VAL A 1 249 ? 46.994 -20.662 -2.772 1.00 35.33 340 VAL A CA 1
ATOM 1844 C C . VAL A 1 249 ? 46.814 -19.204 -3.188 1.00 36.61 340 VAL A C 1
ATOM 1845 O O . VAL A 1 249 ? 46.692 -18.326 -2.331 1.00 37.26 340 VAL A O 1
ATOM 1849 N N . LYS A 1 250 ? 46.794 -18.947 -4.495 1.00 36.23 341 LYS A N 1
ATOM 1850 C CA . LYS A 1 250 ? 46.670 -17.583 -4.984 1.00 37.48 341 LYS A CA 1
ATOM 1851 C C . LYS A 1 250 ? 45.235 -17.178 -5.246 1.00 37.60 341 LYS A C 1
ATOM 1852 O O . LYS A 1 250 ? 44.335 -18.012 -5.293 1.00 36.29 341 LYS A O 1
ATOM 1858 N N . GLN A 1 251 ? 45.039 -15.880 -5.409 1.00 37.97 342 GLN A N 1
ATOM 1859 C CA . GLN A 1 251 ? 43.728 -15.327 -5.688 1.00 41.16 342 GLN A CA 1
ATOM 1860 C C . GLN A 1 251 ? 43.006 -16.113 -6.789 1.00 40.60 342 GLN A C 1
ATOM 1861 O O . GLN A 1 251 ? 43.605 -16.479 -7.808 1.00 41.46 342 GLN A O 1
ATOM 1867 N N . GLY A 1 252 ? 41.719 -16.380 -6.566 1.00 39.46 343 GLY A N 1
ATOM 1868 C CA . GLY A 1 252 ? 40.924 -17.104 -7.543 1.00 37.87 343 GLY A CA 1
ATOM 1869 C C . GLY A 1 252 ? 41.011 -18.616 -7.458 1.00 37.06 343 GLY A C 1
ATOM 1870 O O . GLY A 1 252 ? 40.162 -19.317 -8.011 1.00 37.84 343 GLY A O 1
ATOM 1871 N N . HIS A 1 253 ? 42.037 -19.126 -6.789 1.00 35.91 344 HIS A N 1
ATOM 1872 C CA . HIS A 1 253 ? 42.209 -20.564 -6.642 1.00 35.67 344 HIS A CA 1
ATOM 1873 C C . HIS A 1 253 ? 41.371 -21.152 -5.513 1.00 35.55 344 HIS A C 1
ATOM 1874 O O . HIS A 1 253 ? 41.071 -20.464 -4.534 1.00 35.99 344 HIS A O 1
ATOM 1881 N N . THR A 1 254 ? 41.025 -22.432 -5.645 1.00 33.80 345 THR A N 1
ATOM 1882 C CA . THR A 1 254 ? 40.232 -23.127 -4.645 1.00 34.13 345 THR A CA 1
ATOM 1883 C C . THR A 1 254 ? 40.924 -24.441 -4.236 1.00 34.33 345 THR A C 1
ATOM 1884 O O . THR A 1 254 ? 41.234 -25.296 -5.083 1.00 33.78 345 THR A O 1
ATOM 1888 N N . LEU A 1 255 ? 41.183 -24.594 -2.937 1.00 31.95 346 LEU A N 1
ATOM 1889 C CA . LEU A 1 255 ? 41.847 -25.788 -2.432 1.00 30.98 346 LEU A CA 1
ATOM 1890 C C . LEU A 1 255 ? 40.901 -26.652 -1.594 1.00 30.71 346 LEU A C 1
ATOM 1891 O O . LEU A 1 255 ? 40.150 -26.126 -0.788 1.00 31.15 346 LEU A O 1
ATOM 1896 N N . PHE A 1 256 ? 40.922 -27.971 -1.805 1.00 30.02 347 PHE A N 1
ATOM 1897 C CA . PHE A 1 256 ? 40.084 -28.896 -1.029 1.00 28.85 347 PHE A CA 1
ATOM 1898 C C . PHE A 1 256 ? 41.029 -29.804 -0.243 1.00 29.26 347 PHE A C 1
ATOM 1899 O O . PHE A 1 256 ? 41.840 -30.515 -0.829 1.00 30.22 347 PHE A O 1
ATOM 1907 N N . VAL A 1 257 ? 40.931 -29.779 1.079 1.00 28.04 348 VAL A N 1
ATOM 1908 C CA . VAL A 1 257 ? 41.793 -30.583 1.924 1.00 27.47 348 VAL A CA 1
ATOM 1909 C C . VAL A 1 257 ? 40.962 -31.697 2.534 1.00 28.18 348 VAL A C 1
ATOM 1910 O O . VAL A 1 257 ? 39.945 -31.439 3.178 1.00 28.77 348 VAL A O 1
ATOM 1914 N N . PRO A 1 258 ? 41.391 -32.957 2.355 1.00 28.71 349 PRO A N 1
ATOM 1915 C CA . PRO A 1 258 ? 40.643 -34.093 2.898 1.00 28.70 349 PRO A CA 1
ATOM 1916 C C . PRO A 1 258 ? 40.885 -34.448 4.363 1.00 29.15 349 PRO A C 1
ATOM 1917 O O . PRO A 1 258 ? 41.774 -33.914 5.027 1.00 29.35 349 PRO A O 1
ATOM 1921 N N . THR A 1 259 ? 40.062 -35.372 4.837 1.00 28.43 350 THR A N 1
ATOM 1922 C CA . THR A 1 259 ? 40.071 -35.869 6.194 1.00 27.65 350 THR A CA 1
ATOM 1923 C C . THR A 1 259 ? 41.436 -36.124 6.803 1.00 28.94 350 THR A C 1
ATOM 1924 O O . THR A 1 259 ? 42.296 -36.755 6.183 1.00 27.83 350 THR A O 1
ATOM 1928 N N . GLY A 1 260 ? 41.619 -35.626 8.026 1.00 27.77 351 GLY A N 1
ATOM 1929 C CA . GLY A 1 260 ? 42.854 -35.846 8.767 1.00 27.70 351 GLY A CA 1
ATOM 1930 C C . GLY A 1 260 ? 44.132 -35.120 8.408 1.00 27.25 351 GLY A C 1
ATOM 1931 O O . GLY A 1 260 ? 45.093 -35.188 9.158 1.00 28.58 351 GLY A O 1
ATOM 1932 N N . TRP A 1 261 ? 44.173 -34.420 7.285 1.00 27.37 352 TRP A N 1
ATOM 1933 C CA . TRP A 1 261 ? 45.401 -33.749 6.932 1.00 28.03 352 TRP A CA 1
ATOM 1934 C C . TRP A 1 261 ? 45.782 -32.678 7.946 1.00 29.92 352 TRP A C 1
ATOM 1935 O O . TRP A 1 261 ? 44.964 -31.853 8.344 1.00 30.72 352 TRP A O 1
ATOM 1946 N N . ILE A 1 262 ? 47.035 -32.747 8.385 1.00 29.88 353 ILE A N 1
ATOM 1947 C CA . ILE A 1 262 ? 47.608 -31.831 9.353 1.00 28.64 353 ILE A CA 1
ATOM 1948 C C . ILE A 1 262 ? 48.154 -30.646 8.560 1.00 29.48 353 ILE A C 1
ATOM 1949 O O . ILE A 1 262 ? 48.903 -30.835 7.602 1.00 28.43 353 ILE A O 1
ATOM 1954 N N . HIS A 1 263 ? 47.774 -29.423 8.921 1.00 29.77 354 HIS A N 1
ATOM 1955 C CA . HIS A 1 263 ? 48.291 -28.276 8.182 1.00 28.95 354 HIS A CA 1
ATOM 1956 C C . HIS A 1 263 ? 48.400 -26.992 8.984 1.00 28.73 354 HIS A C 1
ATOM 1957 O O . HIS A 1 263 ? 47.703 -26.819 9.981 1.00 28.97 354 HIS A O 1
ATOM 1964 N N . ALA A 1 264 ? 49.292 -26.110 8.532 1.00 27.36 355 ALA A N 1
ATOM 1965 C CA . ALA A 1 264 ? 49.521 -24.798 9.132 1.00 27.78 355 ALA A CA 1
ATOM 1966 C C . ALA A 1 264 ? 49.311 -23.834 7.980 1.00 28.64 355 ALA A C 1
ATOM 1967 O O . ALA A 1 264 ? 49.423 -24.230 6.822 1.00 29.29 355 ALA A O 1
ATOM 1969 N N . VAL A 1 265 ? 49.022 -22.577 8.281 1.00 29.17 356 VAL A N 1
ATOM 1970 C CA . VAL A 1 265 ? 48.764 -21.608 7.234 1.00 30.01 356 VAL A CA 1
ATOM 1971 C C . VAL A 1 265 ? 49.432 -20.264 7.479 1.00 31.62 356 VAL A C 1
ATOM 1972 O O . VAL A 1 265 ? 49.397 -19.730 8.586 1.00 32.47 356 VAL A O 1
ATOM 1976 N N . LEU A 1 266 ? 50.027 -19.702 6.434 1.00 32.96 357 LEU A N 1
ATOM 1977 C CA . LEU A 1 266 ? 50.677 -18.400 6.539 1.00 33.81 357 LEU A CA 1
ATOM 1978 C C . LEU A 1 266 ? 50.017 -17.434 5.572 1.00 35.22 357 LEU A C 1
ATOM 1979 O O . LEU A 1 266 ? 49.913 -17.717 4.379 1.00 35.09 357 LEU A O 1
ATOM 1984 N N . THR A 1 267 ? 49.567 -16.298 6.090 1.00 36.31 358 THR A N 1
ATOM 1985 C CA . THR A 1 267 ? 48.964 -15.268 5.254 1.00 38.34 358 THR A CA 1
ATOM 1986 C C . THR A 1 267 ? 50.169 -14.493 4.716 1.00 39.49 358 THR A C 1
ATOM 1987 O O . THR A 1 267 ? 50.719 -13.630 5.396 1.00 39.60 358 THR A O 1
ATOM 1991 N N . SER A 1 268 ? 50.593 -14.810 3.499 1.00 41.58 359 SER A N 1
ATOM 1992 C CA . SER A 1 268 ? 51.774 -14.164 2.937 1.00 43.47 359 SER A CA 1
ATOM 1993 C C . SER A 1 268 ? 51.537 -12.704 2.595 1.00 44.01 359 SER A C 1
ATOM 1994 O O . SER A 1 268 ? 52.478 -11.933 2.423 1.00 43.26 359 SER A O 1
ATOM 1997 N N . GLN A 1 269 ? 50.271 -12.325 2.510 1.00 45.53 360 GLN A N 1
ATOM 1998 C CA . GLN A 1 269 ? 49.912 -10.934 2.250 1.00 47.30 360 GLN A CA 1
ATOM 1999 C C . GLN A 1 269 ? 48.446 -10.717 2.604 1.00 46.06 360 GLN A C 1
ATOM 2000 O O . GLN A 1 269 ? 47.664 -11.657 2.554 1.00 46.90 360 GLN A O 1
ATOM 2006 N N . ASP A 1 270 ? 48.090 -9.492 2.993 1.00 44.91 361 ASP A N 1
ATOM 2007 C CA . ASP A 1 270 ? 46.711 -9.166 3.369 1.00 43.44 361 ASP A CA 1
ATOM 2008 C C . ASP A 1 270 ? 45.741 -9.998 2.549 1.00 42.29 361 ASP A C 1
ATOM 2009 O O . ASP A 1 270 ? 45.727 -9.940 1.323 1.00 41.80 361 ASP A O 1
ATOM 2014 N N . CYS A 1 271 ? 44.905 -10.756 3.243 1.00 41.32 362 CYS A N 1
ATOM 2015 C CA . CYS A 1 271 ? 44.021 -11.672 2.557 1.00 40.43 362 CYS A CA 1
ATOM 2016 C C . CYS A 1 271 ? 42.582 -11.828 3.048 1.00 39.49 362 CYS A C 1
ATOM 2017 O O . CYS A 1 271 ? 42.295 -11.744 4.246 1.00 38.59 362 CYS A O 1
ATOM 2020 N N . MET A 1 272 ? 41.681 -12.046 2.092 1.00 38.06 363 MET A N 1
ATOM 2021 C CA . MET A 1 272 ? 40.298 -12.337 2.407 1.00 37.27 363 MET A CA 1
ATOM 2022 C C . MET A 1 272 ? 39.999 -13.625 1.668 1.00 35.59 363 MET A C 1
ATOM 2023 O O . MET A 1 272 ? 40.234 -13.732 0.469 1.00 35.06 363 MET A O 1
ATOM 2028 N N . ALA A 1 273 ? 39.486 -14.612 2.383 1.00 35.12 364 ALA A N 1
ATOM 2029 C CA . ALA A 1 273 ? 39.159 -15.884 1.763 1.00 33.44 364 ALA A CA 1
ATOM 2030 C C . ALA A 1 273 ? 37.853 -16.407 2.342 1.00 32.68 364 ALA A C 1
ATOM 2031 O O . ALA A 1 273 ? 37.386 -15.908 3.359 1.00 32.95 364 ALA A O 1
ATOM 2033 N N . PHE A 1 274 ? 37.266 -17.402 1.681 1.00 32.18 365 PHE A N 1
ATOM 2034 C CA . PHE A 1 274 ? 36.051 -18.045 2.166 1.00 32.13 365 PHE A CA 1
ATOM 2035 C C . PHE A 1 274 ? 36.325 -19.546 2.189 1.00 31.44 365 PHE A C 1
ATOM 2036 O O . PHE A 1 274 ? 37.085 -20.060 1.376 1.00 31.51 365 PHE A O 1
ATOM 2044 N N . GLY A 1 275 ? 35.715 -20.244 3.131 1.00 31.42 366 GLY A N 1
ATOM 2045 C CA . GLY A 1 275 ? 35.920 -21.671 3.224 1.00 31.72 366 GLY A CA 1
ATOM 2046 C C . GLY A 1 275 ? 34.796 -22.334 3.981 1.00 31.73 366 GLY A C 1
ATOM 2047 O O . GLY A 1 275 ? 33.918 -21.647 4.503 1.00 32.23 366 GLY A O 1
ATOM 2048 N N . GLY A 1 276 ? 34.832 -23.666 4.036 1.00 30.00 367 GLY A N 1
ATOM 2049 C CA . GLY A 1 276 ? 33.807 -24.421 4.722 1.00 28.65 367 GLY A CA 1
ATOM 2050 C C . GLY A 1 276 ? 34.239 -25.842 5.060 1.00 29.35 367 GLY A C 1
ATOM 2051 O O . GLY A 1 276 ? 35.134 -26.421 4.432 1.00 28.85 367 GLY A O 1
ATOM 2052 N N . ASN A 1 277 ? 33.576 -26.412 6.055 1.00 27.93 368 ASN A N 1
ATOM 2053 C CA . ASN A 1 277 ? 33.880 -27.750 6.512 1.00 28.60 368 ASN A CA 1
ATOM 2054 C C . ASN A 1 277 ? 32.725 -28.706 6.246 1.00 28.68 368 ASN A C 1
ATOM 2055 O O . ASN A 1 277 ? 31.558 -28.309 6.254 1.00 29.26 368 ASN A O 1
ATOM 2060 N N . PHE A 1 278 ? 33.059 -29.970 6.028 1.00 27.90 369 PHE A N 1
ATOM 2061 C CA . PHE A 1 278 ? 32.041 -30.981 5.788 1.00 28.56 369 PHE A CA 1
ATOM 2062 C C . PHE A 1 278 ? 32.546 -32.392 6.058 1.00 28.07 369 PHE A C 1
ATOM 2063 O O . PHE A 1 278 ? 33.723 -32.704 5.848 1.00 26.93 369 PHE A O 1
ATOM 2071 N N . LEU A 1 279 ? 31.643 -33.227 6.561 1.00 27.41 370 LEU A N 1
ATOM 2072 C CA . LEU A 1 279 ? 31.939 -34.631 6.832 1.00 27.05 370 LEU A CA 1
ATOM 2073 C C . LEU A 1 279 ? 31.337 -35.362 5.639 1.00 26.50 370 LEU A C 1
ATOM 2074 O O . LEU A 1 279 ? 30.413 -34.841 5.013 1.00 26.83 370 LEU A O 1
ATOM 2079 N N . HIS A 1 280 ? 31.848 -36.548 5.322 1.00 26.07 371 HIS A N 1
ATOM 2080 C CA . HIS A 1 280 ? 31.316 -37.320 4.193 1.00 26.91 371 HIS A CA 1
ATOM 2081 C C . HIS A 1 280 ? 31.546 -38.818 4.388 1.00 27.07 371 HIS A C 1
ATOM 2082 O O . HIS A 1 280 ? 32.131 -39.226 5.385 1.00 26.95 371 HIS A O 1
ATOM 2089 N N . ASN A 1 281 ? 31.107 -39.630 3.428 1.00 26.77 372 ASN A N 1
ATOM 2090 C CA . ASN A 1 281 ? 31.228 -41.079 3.550 1.00 27.23 372 ASN A CA 1
ATOM 2091 C C . ASN A 1 281 ? 32.526 -41.727 3.054 1.00 27.67 372 ASN A C 1
ATOM 2092 O O . ASN A 1 281 ? 32.684 -42.929 3.186 1.00 27.74 372 ASN A O 1
ATOM 2097 N N . LEU A 1 282 ? 33.448 -40.968 2.491 1.00 28.15 373 LEU A N 1
ATOM 2098 C CA . LEU A 1 282 ? 34.633 -41.594 1.933 1.00 29.94 373 LEU A CA 1
ATOM 2099 C C . LEU A 1 282 ? 35.730 -42.034 2.886 1.00 31.06 373 LEU A C 1
ATOM 2100 O O . LEU A 1 282 ? 36.438 -42.990 2.591 1.00 31.51 373 LEU A O 1
ATOM 2105 N N . ASN A 1 283 ? 35.872 -41.350 4.020 1.00 31.50 374 ASN A N 1
ATOM 2106 C CA . ASN A 1 283 ? 36.923 -41.673 4.993 1.00 30.88 374 ASN A CA 1
ATOM 2107 C C . ASN A 1 283 ? 36.336 -41.645 6.408 1.00 30.02 374 ASN A C 1
ATOM 2108 O O . ASN A 1 283 ? 36.842 -40.945 7.280 1.00 29.84 374 ASN A O 1
ATOM 2113 N N . ILE A 1 284 ? 35.275 -42.408 6.639 1.00 29.19 375 ILE A N 1
ATOM 2114 C CA . ILE A 1 284 ? 34.629 -42.414 7.940 1.00 28.49 375 ILE A CA 1
ATOM 2115 C C . ILE A 1 284 ? 35.588 -42.827 9.051 1.00 28.85 375 ILE A C 1
ATOM 2116 O O . ILE A 1 284 ? 35.656 -42.189 10.102 1.00 27.31 375 ILE A O 1
ATOM 2121 N N . GLY A 1 285 ? 36.339 -43.893 8.808 1.00 29.02 376 GLY A N 1
ATOM 2122 C CA . GLY A 1 285 ? 37.297 -44.355 9.790 1.00 27.38 376 GLY A CA 1
ATOM 2123 C C . GLY A 1 285 ? 38.197 -43.231 10.258 1.00 28.60 376 GLY A C 1
ATOM 2124 O O . GLY A 1 285 ? 38.328 -43.010 11.464 1.00 28.38 376 GLY A O 1
ATOM 2125 N N . MET A 1 286 ? 38.806 -42.511 9.317 1.00 27.95 377 MET A N 1
ATOM 2126 C CA . MET A 1 286 ? 39.686 -41.399 9.660 1.00 28.97 377 MET A CA 1
ATOM 2127 C C . MET A 1 286 ? 38.922 -40.286 10.402 1.00 29.19 377 MET A C 1
ATOM 2128 O O . MET A 1 286 ? 39.445 -39.703 11.351 1.00 29.91 377 MET A O 1
ATOM 2133 N N . GLN A 1 287 ? 37.686 -40.001 9.989 1.00 28.29 378 GLN A N 1
ATOM 2134 C CA . GLN A 1 287 ? 36.908 -38.969 10.669 1.00 28.22 3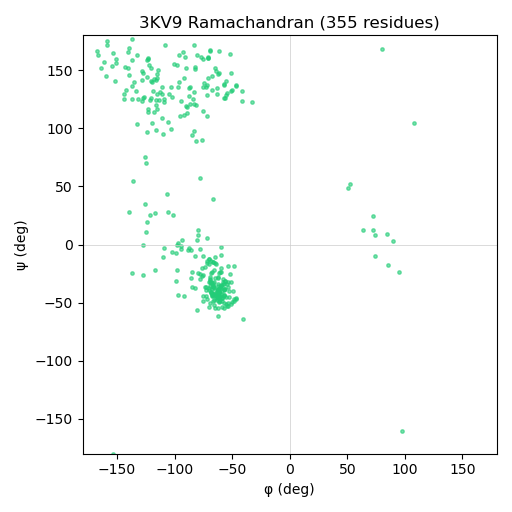78 GLN A CA 1
ATOM 2135 C C . GLN A 1 287 ? 36.697 -39.375 12.125 1.00 28.65 378 GLN A C 1
ATOM 2136 O O . GLN A 1 287 ? 36.849 -38.550 13.040 1.00 27.66 378 GLN A O 1
ATOM 2142 N N . LEU A 1 288 ? 36.374 -40.645 12.346 1.00 27.82 379 LEU A N 1
ATOM 2143 C CA . LEU A 1 288 ? 36.182 -41.136 13.699 1.00 28.96 379 LEU A CA 1
ATOM 2144 C C . LEU A 1 288 ? 37.484 -41.056 14.499 1.00 29.47 379 LEU A C 1
ATOM 2145 O O . LEU A 1 288 ? 37.481 -40.686 15.677 1.00 29.28 379 LEU A O 1
ATOM 2150 N N . ARG A 1 289 ? 38.592 -41.409 13.856 1.00 30.27 380 ARG A N 1
ATOM 2151 C CA . ARG A 1 289 ? 39.896 -41.343 14.504 1.00 31.11 380 ARG A CA 1
ATOM 2152 C C . ARG A 1 289 ? 40.231 -39.921 14.960 1.00 29.98 380 ARG A C 1
ATOM 2153 O O . ARG A 1 289 ? 40.739 -39.715 16.054 1.00 29.21 380 ARG A O 1
ATOM 2161 N N . CYS A 1 290 ? 39.949 -38.943 14.114 1.00 28.52 381 CYS A N 1
ATOM 2162 C CA . CYS A 1 290 ? 40.240 -37.569 14.464 1.00 29.12 381 CYS A CA 1
ATOM 2163 C C . CYS A 1 290 ? 39.325 -37.090 15.571 1.00 28.38 381 CYS A C 1
ATOM 2164 O O . CYS A 1 290 ? 39.737 -36.333 16.447 1.00 28.23 381 CYS A O 1
ATOM 2167 N N . TYR A 1 291 ? 38.084 -37.545 15.551 1.00 28.54 382 TYR A N 1
ATOM 2168 C CA . TYR A 1 291 ? 37.172 -37.140 16.595 1.00 30.32 382 TYR A CA 1
ATOM 2169 C C . TYR A 1 291 ? 37.689 -37.644 17.943 1.00 31.60 382 TYR A C 1
ATOM 2170 O O . TYR A 1 291 ? 37.788 -36.880 18.894 1.00 31.33 382 TYR A O 1
ATOM 2179 N N A GLU A 1 292 ? 38.031 -38.925 18.018 0.50 32.84 383 GLU A N 1
ATOM 2180 N N B GLU A 1 292 ? 38.031 -38.926 18.012 0.50 32.87 383 GLU A N 1
ATOM 2181 C CA A GLU A 1 292 ? 38.516 -39.499 19.273 0.50 34.32 383 GLU A CA 1
ATOM 2182 C CA B GLU A 1 292 ? 38.526 -39.513 19.257 0.50 34.39 383 GLU A CA 1
ATOM 2183 C C A GLU A 1 292 ? 39.805 -38.833 19.753 0.50 34.50 383 GLU A C 1
ATOM 2184 C C B GLU A 1 292 ? 39.811 -38.851 19.749 0.50 34.55 383 GLU A C 1
ATOM 2185 O O A GLU A 1 292 ? 40.006 -38.655 20.953 0.50 34.83 383 GLU A O 1
ATOM 2186 O O B GLU A 1 292 ? 40.015 -38.694 20.951 0.50 34.92 383 GLU A O 1
ATOM 2197 N N . MET A 1 293 ? 40.678 -38.460 18.826 1.00 34.72 384 MET A N 1
ATOM 2198 C CA . MET A 1 293 ? 41.918 -37.819 19.223 1.00 36.42 384 MET A CA 1
ATOM 2199 C C . MET A 1 293 ? 41.580 -36.484 19.872 1.00 37.06 384 MET A C 1
ATOM 2200 O O . MET A 1 293 ? 42.119 -36.142 20.919 1.00 33.88 384 MET A O 1
ATOM 2205 N N . GLU A 1 294 ? 40.685 -35.737 19.234 1.00 38.81 385 GLU A N 1
ATOM 2206 C CA . GLU A 1 294 ? 40.269 -34.446 19.755 1.00 41.13 385 GLU A CA 1
ATOM 2207 C C . GLU A 1 294 ? 39.716 -34.585 21.150 1.00 41.97 385 GLU A C 1
ATOM 2208 O O . GLU A 1 294 ? 39.966 -33.737 21.988 1.00 43.62 385 GLU A O 1
ATOM 2214 N N . LYS A 1 295 ? 38.970 -35.649 21.414 1.00 43.14 386 LYS A N 1
ATOM 2215 C CA 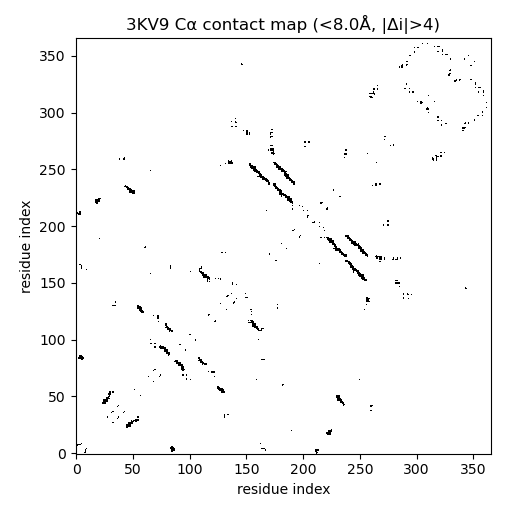. LYS A 1 295 ? 38.439 -35.843 22.759 1.00 44.86 386 LYS A CA 1
ATOM 2216 C C . LYS A 1 295 ? 39.559 -36.099 23.754 1.00 44.06 386 LYS A C 1
ATOM 2217 O O . LYS A 1 295 ? 39.456 -35.687 24.897 1.00 44.97 386 LYS A O 1
ATOM 2223 N N . ARG A 1 296 ? 40.613 -36.794 23.331 1.00 44.22 387 ARG A N 1
ATOM 2224 C CA . ARG A 1 296 ? 41.750 -37.070 24.219 1.00 44.81 387 ARG A CA 1
ATOM 2225 C C . ARG A 1 296 ? 42.550 -35.797 24.513 1.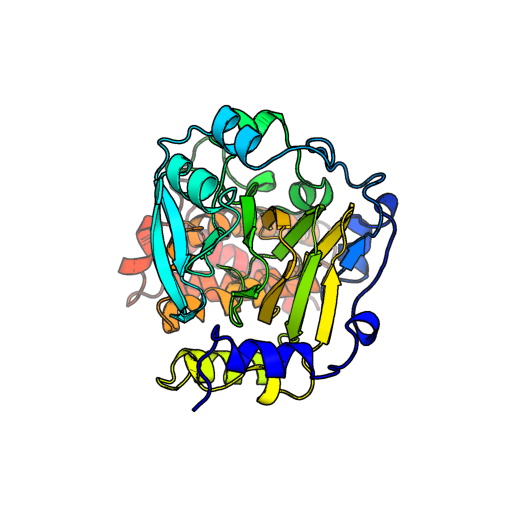00 45.39 387 ARG A C 1
ATOM 2226 O O . ARG A 1 296 ? 43.030 -35.603 25.621 1.00 45.73 387 ARG A O 1
ATOM 2234 N N . LEU A 1 297 ? 42.690 -34.938 23.513 1.00 46.13 388 LEU A N 1
ATOM 2235 C CA . LEU A 1 297 ? 43.430 -33.697 23.665 1.00 48.19 388 LEU A CA 1
ATOM 2236 C C . LEU A 1 297 ? 42.538 -32.596 24.217 1.00 50.54 388 LEU A C 1
ATOM 2237 O O . LEU A 1 297 ? 43.007 -31.498 24.482 1.00 50.67 388 LEU A O 1
ATOM 2242 N N . LYS A 1 298 ? 41.253 -32.895 24.380 1.00 53.37 389 LYS A N 1
ATOM 2243 C CA . LYS A 1 298 ? 40.283 -31.927 24.888 1.00 56.53 389 LYS A CA 1
ATOM 2244 C C . LYS A 1 298 ? 40.336 -30.624 24.086 1.00 57.31 389 LYS A C 1
ATOM 2245 O O . LYS A 1 298 ? 40.450 -29.545 24.653 1.00 57.71 389 LYS A O 1
ATOM 2251 N N . THR A 1 299 ? 40.243 -30.747 22.764 1.00 58.78 390 THR A N 1
ATOM 2252 C CA . THR A 1 299 ? 40.293 -29.615 21.831 1.00 60.11 390 THR A CA 1
ATOM 2253 C C . THR A 1 299 ? 39.051 -28.714 21.840 1.00 60.88 390 THR A C 1
ATOM 2254 O O . THR A 1 299 ? 37.921 -29.190 21.702 1.00 60.56 390 THR A O 1
ATOM 2258 N N . PRO A 1 300 ? 39.253 -27.393 21.983 1.00 61.43 391 PRO A N 1
ATOM 2259 C CA . PRO A 1 300 ? 38.159 -26.413 22.001 1.00 61.97 391 PRO A CA 1
ATOM 2260 C C . PRO A 1 300 ? 37.376 -26.341 20.674 1.00 62.07 391 PRO A C 1
ATOM 2261 O O . PRO A 1 300 ? 36.270 -25.798 20.631 1.00 62.01 391 PRO A O 1
ATOM 2265 N N . ASP A 1 301 ? 37.956 -26.881 19.600 1.00 62.82 392 ASP A N 1
ATOM 2266 C CA . ASP A 1 301 ? 37.322 -26.884 18.273 1.00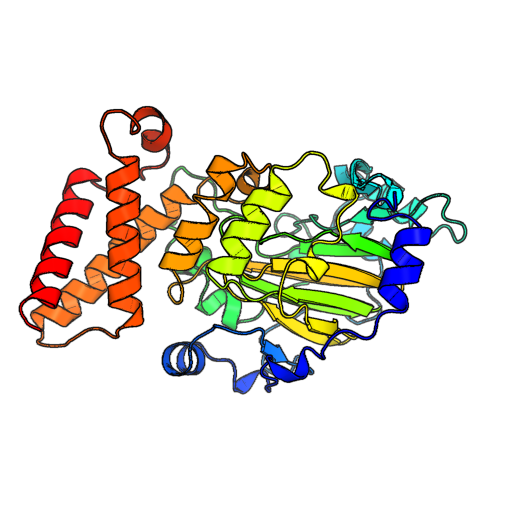 63.54 392 ASP A CA 1
ATOM 2267 C C . ASP A 1 301 ? 36.071 -27.748 18.212 1.00 62.23 392 ASP A C 1
ATOM 2268 O O . ASP A 1 301 ? 35.138 -27.444 17.470 1.00 61.73 392 ASP A O 1
ATOM 2273 N N . LEU A 1 302 ? 36.067 -28.833 18.983 1.00 61.48 393 LEU A N 1
ATOM 2274 C CA . LEU A 1 302 ? 34.926 -29.742 19.036 1.00 61.07 393 LEU A CA 1
ATOM 2275 C C . LEU A 1 302 ? 33.641 -28.977 19.353 1.00 61.13 393 LEU A C 1
ATOM 2276 O O . LEU A 1 302 ? 32.536 -29.471 19.113 1.00 60.83 393 LEU A O 1
ATOM 2278 N N . PHE A 1 303 ? 33.787 -27.770 19.894 1.00 60.58 394 PHE A N 1
ATOM 2279 C CA . PHE A 1 303 ? 32.636 -26.938 20.229 1.00 60.53 394 PHE A CA 1
ATOM 2280 C C . PHE A 1 303 ? 31.928 -26.404 18.969 1.00 60.31 394 PHE A C 1
ATOM 2281 O O . PHE A 1 303 ? 30.808 -25.879 19.055 1.00 59.97 394 PHE A O 1
ATOM 2283 N N . LYS A 1 304 ? 32.579 -26.539 17.807 1.00 59.59 395 LYS A N 1
ATOM 2284 C CA . LYS A 1 304 ? 32.005 -26.078 16.537 1.00 58.65 395 LYS A CA 1
ATOM 2285 C C . LYS A 1 304 ? 31.100 -27.128 15.891 1.00 56.80 395 LYS A C 1
ATOM 2286 O O . LYS A 1 304 ? 30.166 -26.797 15.150 1.00 57.95 395 LYS A O 1
ATOM 2292 N N . PHE A 1 305 ? 31.385 -28.395 16.163 1.00 53.67 396 PHE A N 1
ATOM 2293 C CA . PHE A 1 305 ? 30.566 -29.486 15.645 1.00 49.17 396 PHE A CA 1
ATOM 2294 C C . PHE A 1 305 ? 30.188 -30.220 16.919 1.00 47.07 396 PHE A C 1
ATOM 2295 O O . PHE A 1 305 ? 30.653 -31.329 17.164 1.00 46.19 396 PHE A O 1
ATOM 2303 N N . PRO A 1 306 ? 29.326 -29.599 17.752 1.00 46.16 397 PRO A N 1
ATOM 2304 C CA . PRO A 1 306 ? 28.872 -30.160 19.035 1.00 44.07 397 PRO A CA 1
ATOM 2305 C C . PRO A 1 306 ? 28.156 -31.488 18.928 1.00 42.54 397 PRO A C 1
ATOM 2306 O O . PRO A 1 306 ? 28.300 -32.345 19.799 1.00 42.59 397 PRO A O 1
ATOM 2310 N N . PHE A 1 307 ? 27.390 -31.660 17.856 1.00 38.70 398 PHE A N 1
ATOM 2311 C CA . PHE A 1 307 ? 26.622 -32.873 17.712 1.00 37.12 398 PHE A CA 1
ATOM 2312 C C . PHE A 1 307 ? 27.166 -33.824 16.674 1.00 36.04 398 PHE A C 1
ATOM 2313 O O . PHE A 1 307 ? 26.417 -34.391 15.881 1.00 36.44 398 PHE A O 1
ATOM 2321 N N . PHE A 1 308 ? 28.485 -33.992 16.696 1.00 34.47 399 PHE A N 1
ATOM 2322 C CA . PHE A 1 308 ? 29.174 -34.912 15.804 1.00 31.84 399 PHE A CA 1
ATOM 2323 C C . PHE A 1 308 ? 28.596 -36.310 15.998 1.00 30.45 399 PHE A C 1
ATOM 2324 O O . PHE A 1 308 ? 28.343 -37.036 15.042 1.00 29.47 399 PHE A O 1
ATOM 2332 N N . GLU A 1 309 ? 28.382 -36.687 17.246 1.00 30.42 400 GLU A N 1
ATOM 2333 C CA . GLU A 1 309 ? 27.853 -38.016 17.512 1.00 32.82 400 GLU A CA 1
ATOM 2334 C C . GLU A 1 309 ? 26.438 -38.213 16.995 1.00 33.77 400 GLU A C 1
ATOM 2335 O O . GLU A 1 309 ? 26.117 -39.293 16.488 1.00 34.12 400 GLU A O 1
ATOM 2341 N N . ALA A 1 310 ? 25.604 -37.176 17.094 1.00 32.21 401 ALA A N 1
ATOM 2342 C CA . ALA A 1 310 ? 24.237 -37.282 16.599 1.00 32.67 401 ALA A CA 1
ATOM 2343 C C . ALA A 1 310 ? 24.244 -37.548 15.085 1.00 33.09 401 ALA A C 1
ATOM 2344 O O . ALA A 1 310 ? 23.551 -38.451 14.605 1.00 33.14 401 ALA A O 1
ATOM 2346 N N . ILE A 1 311 ? 25.021 -36.776 14.327 1.00 31.85 402 ILE A N 1
ATOM 2347 C CA . ILE A 1 311 ? 25.039 -36.996 12.890 1.00 31.69 402 ILE A CA 1
ATOM 2348 C C . ILE A 1 311 ? 25.570 -38.404 12.553 1.00 31.77 402 ILE A C 1
ATOM 2349 O O . ILE A 1 311 ? 25.098 -39.029 11.610 1.00 31.48 402 ILE A O 1
ATOM 2354 N N . CYS A 1 312 ? 26.519 -38.915 13.343 1.00 31.57 403 CYS A N 1
ATOM 2355 C CA . CYS A 1 312 ? 27.041 -40.267 13.130 1.00 31.41 403 CYS A CA 1
ATOM 2356 C C . CYS A 1 312 ? 25.918 -41.293 13.264 1.00 33.00 403 CYS A C 1
ATOM 2357 O O . CYS A 1 312 ? 25.914 -42.298 12.558 1.00 32.28 403 CYS A O 1
ATOM 2360 N N . TRP A 1 313 ? 24.992 -41.060 14.198 1.00 33.79 404 TRP A N 1
ATOM 2361 C CA . TRP A 1 313 ? 23.869 -41.971 14.382 1.00 34.95 404 TRP A CA 1
ATOM 2362 C C . TRP A 1 313 ? 22.953 -41.893 13.153 1.00 35.15 404 TRP A C 1
ATOM 2363 O O . TRP A 1 313 ? 22.511 -42.910 12.630 1.00 35.71 404 TRP A O 1
ATOM 2374 N N . PHE A 1 314 ? 22.691 -40.681 12.687 1.00 35.75 405 PHE A N 1
ATOM 2375 C CA . PHE A 1 314 ? 21.838 -40.488 11.518 1.00 36.70 405 PHE A CA 1
ATOM 2376 C C . PHE A 1 314 ? 22.444 -41.190 10.308 1.00 36.36 405 PHE A C 1
ATOM 2377 O O . PHE A 1 314 ? 21.748 -41.867 9.558 1.00 36.38 405 PHE A O 1
ATOM 2385 N N . VAL A 1 315 ? 23.749 -41.028 10.136 1.00 36.01 406 VAL A N 1
ATOM 2386 C CA . VAL A 1 315 ? 24.466 -41.645 9.031 1.00 34.57 406 VAL A CA 1
ATOM 2387 C C . VAL A 1 315 ? 24.416 -43.177 9.128 1.00 34.19 406 VAL A C 1
ATOM 2388 O O . VAL A 1 315 ? 24.211 -43.857 8.132 1.00 34.01 406 VAL A O 1
ATOM 2392 N N . ALA A 1 316 ? 24.594 -43.724 10.321 1.00 35.07 407 ALA A N 1
ATOM 2393 C CA . ALA A 1 316 ? 24.551 -45.178 10.489 1.00 36.75 407 ALA A CA 1
ATOM 2394 C C . ALA A 1 316 ? 23.216 -45.776 10.025 1.00 38.15 407 ALA A C 1
ATOM 2395 O O . ALA A 1 316 ? 23.164 -46.919 9.587 1.00 36.85 407 ALA A O 1
ATOM 2397 N N . LYS A 1 317 ? 22.142 -45.003 10.131 1.00 39.61 408 LYS A N 1
ATOM 2398 C CA . LYS A 1 317 ? 20.840 -45.477 9.705 1.00 42.16 408 LYS A CA 1
ATOM 2399 C C . LYS A 1 317 ? 20.796 -45.526 8.192 1.00 41.46 408 LYS A C 1
ATOM 2400 O O . LYS A 1 317 ? 20.320 -46.493 7.606 1.00 42.30 408 LYS A O 1
ATOM 2406 N N . ASN A 1 318 ? 21.299 -44.486 7.547 1.00 40.88 409 ASN A N 1
ATOM 2407 C CA . ASN A 1 318 ? 21.288 -44.468 6.100 1.00 39.91 409 ASN A CA 1
ATOM 2408 C C . ASN A 1 318 ? 22.227 -45.514 5.507 1.00 39.93 409 ASN A C 1
ATOM 2409 O O . ASN A 1 318 ? 21.880 -46.181 4.530 1.00 39.84 409 ASN A O 1
ATOM 2414 N N . LEU A 1 319 ? 23.407 -45.677 6.097 1.00 39.92 410 LEU A N 1
ATOM 2415 C CA . LEU A 1 319 ? 24.353 -46.658 5.579 1.00 39.30 410 LEU A CA 1
ATOM 2416 C C . LEU A 1 319 ? 23.814 -48.070 5.804 1.00 39.96 410 LEU A C 1
ATOM 2417 O O . LEU A 1 319 ? 24.065 -48.966 4.999 1.00 38.86 410 LEU A O 1
ATOM 2422 N N . LEU A 1 320 ? 23.068 -48.268 6.887 1.00 40.58 411 LEU A N 1
ATOM 2423 C CA . LEU A 1 320 ? 22.482 -49.581 7.152 1.00 42.10 411 LEU A CA 1
ATOM 2424 C C . LEU A 1 320 ? 21.533 -49.927 6.006 1.00 42.02 411 LEU A C 1
ATOM 2425 O O . LEU A 1 320 ? 21.603 -51.011 5.425 1.00 43.10 411 LEU A O 1
ATOM 2430 N N . GLU A 1 321 ? 20.660 -48.986 5.679 1.00 42.08 412 GLU A N 1
ATOM 2431 C CA . GLU A 1 321 ? 19.689 -49.166 4.606 1.00 42.57 412 GLU A CA 1
ATOM 2432 C C . GLU A 1 321 ? 20.351 -49.574 3.279 1.00 42.89 412 GLU A C 1
ATOM 2433 O O . GLU A 1 321 ? 19.942 -50.550 2.639 1.00 43.13 412 GLU A O 1
ATOM 2439 N N . THR A 1 322 ? 21.378 -48.834 2.872 1.00 42.37 413 THR A N 1
ATOM 2440 C CA . THR A 1 322 ? 22.086 -49.133 1.639 1.00 41.51 413 THR A CA 1
ATOM 2441 C C . THR A 1 322 ? 22.641 -50.565 1.638 1.00 42.33 413 THR A C 1
ATOM 2442 O O . THR A 1 322 ? 22.416 -51.319 0.690 1.00 42.05 413 THR A O 1
ATOM 2446 N N . LEU A 1 323 ? 23.342 -50.947 2.702 1.00 43.03 414 LEU A N 1
ATOM 2447 C CA . LEU A 1 323 ? 23.902 -52.293 2.802 1.00 44.20 414 LEU A CA 1
ATOM 2448 C C . LEU A 1 323 ? 22.813 -53.361 2.790 1.00 45.41 414 LEU A C 1
ATOM 2449 O O . LEU A 1 323 ? 22.993 -54.429 2.209 1.00 45.03 414 LEU A O 1
ATOM 2454 N N . LYS A 1 324 ? 21.690 -53.084 3.447 1.00 47.18 415 LYS A N 1
ATOM 2455 C CA . LYS A 1 324 ? 20.575 -54.032 3.459 1.00 48.33 415 LYS A CA 1
ATOM 2456 C C . LYS A 1 324 ? 20.033 -54.188 2.044 1.00 47.55 415 LYS A C 1
ATOM 2457 O O . LYS A 1 324 ? 19.757 -55.295 1.602 1.00 48.15 415 LYS A O 1
ATOM 2463 N N . GLU A 1 325 ? 19.886 -53.076 1.332 1.00 46.51 416 GLU A N 1
ATOM 2464 C CA . GLU A 1 325 ? 19.377 -53.136 -0.033 1.00 46.82 416 GLU A CA 1
ATOM 2465 C C . GLU A 1 325 ? 20.316 -53.928 -0.930 1.00 46.86 416 GLU A C 1
ATOM 2466 O O . GLU A 1 325 ? 19.875 -54.742 -1.735 1.00 46.92 416 GLU A O 1
ATOM 2472 N N . LEU A 1 326 ? 21.612 -53.685 -0.794 1.00 47.02 417 LEU A N 1
ATOM 2473 C CA . LEU A 1 326 ? 22.580 -54.403 -1.598 1.00 47.28 417 LEU A CA 1
ATOM 2474 C C . LEU A 1 326 ? 22.588 -55.889 -1.252 1.00 48.18 417 LEU A C 1
ATOM 2475 O O . LEU A 1 326 ? 22.520 -56.732 -2.141 1.00 48.66 417 LEU A O 1
ATOM 2480 N N . ARG A 1 327 ? 22.643 -56.220 0.031 1.00 48.70 418 ARG A N 1
ATOM 2481 C CA . ARG A 1 327 ? 22.662 -57.621 0.418 1.00 49.99 418 ARG A CA 1
ATOM 2482 C C . ARG A 1 327 ? 21.452 -58.384 -0.120 1.00 50.73 418 ARG A C 1
ATOM 2483 O O . ARG A 1 327 ? 21.609 -59.392 -0.806 1.00 51.06 418 ARG A O 1
ATOM 2485 N N . GLU A 1 328 ? 20.251 -57.900 0.178 1.00 51.63 419 GLU A N 1
ATOM 2486 C CA . GLU A 1 328 ? 19.037 -58.585 -0.258 1.00 52.95 419 GLU A CA 1
ATOM 2487 C C . GLU A 1 328 ? 18.876 -58.742 -1.768 1.00 52.19 419 GLU A C 1
ATOM 2488 O O . GLU A 1 328 ? 17.918 -59.354 -2.223 1.00 52.67 419 GLU A O 1
ATOM 2494 N N . ASP A 1 329 ? 19.809 -58.209 -2.545 1.00 51.03 420 ASP A N 1
ATOM 2495 C CA . ASP A 1 329 ? 19.713 -58.343 -3.987 1.00 50.75 420 ASP A CA 1
ATOM 2496 C C . ASP A 1 329 ? 20.975 -58.980 -4.563 1.00 50.91 420 ASP A C 1
ATOM 2497 O O . ASP A 1 329 ? 21.256 -58.851 -5.754 1.00 51.31 420 ASP A O 1
ATOM 2502 N N . GLY A 1 330 ? 21.737 -59.650 -3.699 1.00 51.32 421 GLY A N 1
ATOM 2503 C CA . GLY A 1 330 ? 22.958 -60.324 -4.114 1.00 51.69 421 GLY A CA 1
ATOM 2504 C C . GLY A 1 330 ? 24.187 -59.497 -4.465 1.00 52.68 421 GLY A C 1
ATOM 2505 O O . GLY A 1 330 ? 25.136 -60.030 -5.028 1.00 52.86 421 GLY A O 1
ATOM 2506 N N . PHE A 1 331 ? 24.202 -58.209 -4.141 1.00 53.54 422 PHE A N 1
ATOM 2507 C CA . PHE A 1 331 ? 25.365 -57.388 -4.460 1.00 53.98 422 PHE A CA 1
ATOM 2508 C C . PHE A 1 331 ? 26.346 -57.203 -3.290 1.00 54.13 422 PHE A C 1
ATOM 2509 O O . PHE A 1 331 ? 25.977 -57.297 -2.116 1.00 52.95 422 PHE A O 1
ATOM 2517 N N . GLN A 1 332 ? 27.604 -56.950 -3.638 1.00 54.57 423 GLN A N 1
ATOM 2518 C CA . GLN A 1 332 ? 28.670 -56.732 -2.662 1.00 55.52 423 GLN A CA 1
ATOM 2519 C C . GLN A 1 332 ? 28.932 -55.226 -2.687 1.00 54.39 423 GLN A C 1
ATOM 2520 O O . GLN A 1 332 ? 29.109 -54.634 -3.758 1.00 54.15 423 GLN A O 1
ATOM 2526 N N . PRO A 1 333 ? 28.951 -54.581 -1.512 1.00 52.73 424 PRO A N 1
ATOM 2527 C CA . PRO A 1 333 ? 29.189 -53.135 -1.447 1.00 51.05 424 PRO A CA 1
ATOM 2528 C C . PRO A 1 333 ? 30.624 -52.812 -1.777 1.00 49.79 424 PRO A C 1
ATOM 2529 O O . PRO A 1 333 ? 31.481 -53.689 -1.720 1.00 49.79 424 PRO A O 1
ATOM 2533 N N . GLN A 1 334 ? 30.883 -51.555 -2.120 1.00 48.75 425 GLN A N 1
ATOM 2534 C CA . GLN A 1 334 ? 32.238 -51.103 -2.405 1.00 48.50 425 GLN A CA 1
ATOM 2535 C C . GLN A 1 334 ? 33.082 -51.197 -1.123 1.00 47.42 425 GLN A C 1
ATOM 2536 O O . GLN A 1 334 ? 32.571 -51.076 -0.015 1.00 46.30 425 GLN A O 1
ATOM 2542 N N . THR A 1 335 ? 34.381 -51.395 -1.276 1.00 47.35 426 THR A N 1
ATOM 2543 C CA . THR A 1 335 ? 35.258 -51.521 -0.122 1.00 47.81 426 THR A CA 1
ATOM 2544 C C . THR A 1 335 ? 35.189 -50.381 0.893 1.00 46.85 426 THR A C 1
ATOM 2545 O O . THR A 1 335 ? 34.995 -50.620 2.088 1.00 46.05 426 THR A O 1
ATOM 2549 N N . TYR A 1 336 ? 35.351 -49.147 0.431 1.00 45.99 427 TYR A N 1
ATOM 2550 C CA . TYR A 1 336 ? 35.329 -48.021 1.352 1.00 44.84 427 TYR A CA 1
ATOM 2551 C C . TYR A 1 336 ? 34.047 -47.959 2.174 1.00 43.80 427 TYR A C 1
ATOM 2552 O O . TYR A 1 336 ? 34.057 -47.510 3.319 1.00 44.36 427 TYR A O 1
ATOM 2561 N N . LEU A 1 337 ? 32.941 -48.417 1.607 1.00 42.42 428 LEU A N 1
ATOM 2562 C CA . LEU A 1 337 ? 31.686 -48.378 2.343 1.00 41.34 428 LEU A CA 1
ATOM 2563 C C . LEU A 1 337 ? 31.674 -49.425 3.459 1.00 39.24 428 LEU A C 1
ATOM 2564 O O . LEU A 1 337 ? 31.185 -49.173 4.553 1.00 37.96 428 LEU A O 1
ATOM 2569 N N . VAL A 1 338 ? 32.222 -50.602 3.189 1.00 38.28 429 VAL A N 1
ATOM 2570 C CA . VAL A 1 338 ? 32.280 -51.648 4.204 1.00 37.25 429 VAL A CA 1
ATOM 2571 C C . VAL A 1 338 ? 33.227 -51.219 5.326 1.00 36.57 429 VAL A C 1
ATOM 2572 O O . VAL A 1 338 ? 32.925 -51.400 6.497 1.00 36.39 429 VAL A O 1
ATOM 2576 N N . GLN A 1 339 ? 34.376 -50.662 4.955 1.00 36.66 430 GLN A N 1
ATOM 2577 C CA . GLN A 1 339 ? 35.360 -50.201 5.933 1.00 39.03 430 GLN A CA 1
ATOM 2578 C C . GLN A 1 339 ? 34.742 -49.123 6.829 1.00 37.73 430 GLN A C 1
ATOM 2579 O O . GLN A 1 339 ? 34.850 -49.183 8.052 1.00 36.93 430 GLN A O 1
ATOM 2585 N N . GLY A 1 340 ? 34.096 -48.151 6.189 1.00 37.33 431 GLY A N 1
ATOM 2586 C CA . GLY A 1 340 ? 33.440 -47.065 6.887 1.00 36.44 431 GLY A CA 1
ATOM 2587 C C . GLY A 1 340 ? 32.371 -47.554 7.837 1.00 35.65 431 GLY A C 1
ATOM 2588 O O . GLY A 1 340 ? 32.343 -47.155 8.994 1.00 36.08 431 GLY A O 1
ATOM 2589 N N . VAL A 1 341 ? 31.488 -48.426 7.382 1.00 34.98 432 VAL A N 1
ATOM 2590 C CA . VAL A 1 341 ? 30.453 -48.906 8.284 1.00 36.52 432 VAL A CA 1
ATOM 2591 C C . VAL A 1 341 ? 31.057 -49.660 9.461 1.00 36.34 432 VAL A C 1
ATOM 2592 O O . VAL A 1 341 ? 30.567 -49.581 10.583 1.00 36.32 432 VAL A O 1
ATOM 2596 N N . LYS A 1 342 ? 32.128 -50.386 9.201 1.00 37.22 433 LYS A N 1
ATOM 2597 C CA . LYS A 1 342 ? 32.795 -51.147 10.244 1.00 38.89 433 LYS A CA 1
ATOM 2598 C C . LYS A 1 342 ? 33.328 -50.190 11.310 1.00 37.73 433 LYS A C 1
ATOM 2599 O O . LYS A 1 342 ? 33.158 -50.414 12.502 1.00 38.58 433 LYS A O 1
ATOM 2605 N N . ALA A 1 343 ? 33.968 -49.114 10.882 1.00 37.07 434 ALA A N 1
ATOM 2606 C CA . ALA A 1 343 ? 34.501 -48.165 11.843 1.00 37.30 434 ALA A CA 1
ATOM 2607 C C . ALA A 1 343 ? 33.357 -47.505 12.604 1.00 37.58 434 ALA A C 1
ATOM 2608 O O . ALA A 1 343 ? 33.476 -47.248 13.804 1.00 37.83 434 ALA A O 1
ATOM 2610 N N . LEU A 1 344 ? 32.244 -47.243 11.923 1.00 37.23 435 LEU A N 1
ATOM 2611 C CA . LEU A 1 344 ? 31.095 -46.628 12.589 1.00 37.80 435 LEU A CA 1
ATOM 2612 C C . LEU A 1 344 ? 30.565 -47.550 13.664 1.00 38.40 435 LEU A C 1
ATOM 2613 O O . LEU A 1 344 ? 30.256 -47.126 14.785 1.00 37.89 435 LEU A O 1
ATOM 2618 N N . HIS A 1 345 ? 30.444 -48.820 13.298 1.00 39.20 436 HIS A N 1
ATOM 2619 C CA . HIS A 1 345 ? 29.949 -49.844 14.207 1.00 41.07 436 HIS A CA 1
ATOM 2620 C C . HIS A 1 345 ? 30.789 -49.860 15.490 1.00 39.97 436 HIS A C 1
ATOM 2621 O O . HIS A 1 345 ? 30.251 -49.914 16.593 1.00 40.49 436 HIS A O 1
ATOM 2628 N N . THR A 1 346 ? 32.107 -49.805 15.333 1.00 38.61 437 THR A N 1
ATOM 2629 C CA . THR A 1 346 ? 33.023 -49.824 16.470 1.00 39.22 437 THR A CA 1
ATOM 2630 C C . THR A 1 346 ? 32.820 -48.605 17.365 1.00 39.48 437 THR A C 1
ATOM 2631 O O . THR A 1 346 ? 32.720 -48.729 18.585 1.00 39.56 437 THR A O 1
ATOM 2635 N N . ALA A 1 347 ? 32.756 -47.427 16.751 1.00 39.35 438 ALA A N 1
ATOM 2636 C CA . ALA A 1 347 ? 32.559 -46.183 17.487 1.00 38.85 438 ALA A CA 1
ATOM 2637 C C . ALA A 1 347 ? 31.236 -46.170 18.261 1.00 38.50 438 ALA A C 1
ATOM 2638 O O . ALA A 1 347 ? 31.196 -45.797 19.431 1.00 38.02 438 ALA A O 1
ATOM 2640 N N . LEU A 1 348 ? 30.157 -46.579 17.609 1.00 38.00 439 LEU A N 1
ATOM 2641 C CA . LEU A 1 348 ? 28.847 -46.594 18.251 1.00 39.49 439 LEU A CA 1
ATOM 2642 C C . LEU A 1 348 ? 28.809 -47.532 19.438 1.00 40.73 439 LEU A C 1
ATOM 2643 O O . LEU A 1 348 ? 28.184 -47.246 20.458 1.00 40.68 439 LEU A O 1
ATOM 2648 N N . LYS A 1 349 ? 29.463 -48.669 19.292 1.00 42.01 440 LYS A N 1
ATOM 2649 C CA . LYS A 1 349 ? 29.496 -49.660 20.354 1.00 44.58 440 LYS A CA 1
ATOM 2650 C C . LYS A 1 349 ? 30.274 -49.108 21.549 1.00 44.93 440 LYS A C 1
ATOM 2651 O O . LYS A 1 349 ? 29.946 -49.370 22.703 1.00 44.94 440 LYS A O 1
ATOM 2657 N N . LEU A 1 350 ? 31.306 -48.329 21.261 1.00 46.01 441 LEU A N 1
ATOM 2658 C CA . LEU A 1 350 ? 32.132 -47.753 22.306 1.00 46.02 441 LEU A CA 1
ATOM 2659 C C . LEU A 1 350 ? 31.308 -46.770 23.130 1.00 46.28 441 LEU A C 1
ATOM 2660 O O . LEU A 1 350 ? 31.258 -46.860 24.352 1.00 46.12 441 LEU A O 1
ATOM 2665 N N . TRP A 1 351 ? 30.652 -45.837 22.448 1.00 45.95 442 TRP A N 1
ATOM 2666 C CA . TRP A 1 351 ? 29.849 -44.827 23.121 1.00 45.20 442 TRP A CA 1
ATOM 2667 C C . TRP A 1 351 ? 28.718 -45.418 23.954 1.00 46.32 442 TRP A C 1
ATOM 2668 O O . TRP A 1 351 ? 28.203 -44.768 24.864 1.00 45.53 442 TRP A O 1
ATOM 2679 N N . MET A 1 352 ? 28.333 -46.654 23.655 1.00 48.23 443 MET A N 1
ATOM 2680 C CA . MET A 1 352 ? 27.256 -47.289 24.402 1.00 49.91 443 MET A CA 1
ATOM 2681 C C . MET A 1 352 ? 27.733 -48.160 25.560 1.00 50.88 443 MET A C 1
ATOM 2682 O O . MET A 1 352 ? 26.913 -48.729 26.268 1.00 51.29 443 MET A O 1
ATOM 2687 N N . LYS A 1 353 ? 29.044 -48.280 25.754 1.00 51.59 444 LYS A N 1
ATOM 2688 C CA . LYS A 1 353 ? 29.545 -49.081 26.866 1.00 53.94 444 LYS A CA 1
ATOM 2689 C C . LYS A 1 353 ? 28.959 -48.537 28.173 1.00 54.91 444 LYS A C 1
ATOM 2690 O O . LYS A 1 353 ? 28.877 -47.316 28.371 1.00 54.39 444 LYS A O 1
ATOM 2696 N N . LYS A 1 354 ? 28.558 -49.451 29.056 1.00 55.07 445 LYS A N 1
ATOM 2697 C CA . LYS A 1 354 ? 27.965 -49.096 30.341 1.00 55.82 445 LYS A CA 1
ATOM 2698 C C . LYS A 1 354 ? 28.727 -48.004 31.090 1.00 56.13 445 LYS A C 1
ATOM 2699 O O . LYS A 1 354 ? 28.124 -47.052 31.601 1.00 56.01 445 LYS A O 1
ATOM 2701 N N . GLU A 1 355 ? 30.049 -48.136 31.144 1.00 56.21 446 GLU A N 1
ATOM 2702 C CA . GLU A 1 355 ? 30.882 -47.179 31.864 1.00 57.41 446 GLU A CA 1
ATOM 2703 C C . GLU A 1 355 ? 31.161 -45.889 31.107 1.00 56.90 446 GLU A C 1
ATOM 2704 O O . GLU A 1 355 ? 31.963 -45.072 31.554 1.00 56.81 446 GLU A O 1
ATOM 2710 N N . LEU A 1 356 ? 30.506 -45.695 29.969 1.00 56.07 447 LEU A N 1
ATOM 2711 C CA . LEU A 1 356 ? 30.746 -44.494 29.187 1.00 54.89 447 LEU A CA 1
ATOM 2712 C C . LEU A 1 356 ? 29.470 -43.870 28.651 1.00 53.87 447 LEU A C 1
ATOM 2713 O O . LEU A 1 356 ? 29.428 -42.670 28.386 1.00 53.57 447 LEU A O 1
ATOM 2718 N N . VAL A 1 357 ? 28.430 -44.683 28.506 1.00 52.22 448 VAL A N 1
ATOM 2719 C CA . VAL A 1 357 ? 27.171 -44.213 27.949 1.00 50.55 448 VAL A CA 1
ATOM 2720 C C . VAL A 1 357 ? 26.586 -42.958 28.596 1.00 49.91 448 VAL A C 1
ATOM 2721 O O . VAL A 1 357 ? 25.853 -42.216 27.944 1.00 49.07 448 VAL A O 1
ATOM 2725 N N . SER A 1 358 ? 26.916 -42.693 29.856 1.00 49.24 449 SER A N 1
ATOM 2726 C CA . SER A 1 358 ? 26.354 -41.511 30.508 1.00 49.50 449 SER A CA 1
ATOM 2727 C C . SER A 1 358 ? 26.846 -40.210 29.877 1.00 49.02 449 SER A C 1
ATOM 2728 O O . SER A 1 358 ? 26.205 -39.173 29.999 1.00 49.06 449 SER A O 1
ATOM 2731 N N . GLU A 1 359 ? 27.979 -40.246 29.194 1.00 49.07 450 GLU A N 1
ATOM 2732 C CA . GLU A 1 359 ? 28.470 -39.021 28.592 1.00 49.28 450 GLU A CA 1
ATOM 2733 C C . GLU A 1 359 ? 28.097 -38.946 27.110 1.00 48.19 450 GLU A C 1
ATOM 2734 O O . GLU A 1 359 ? 28.379 -37.947 26.448 1.00 48.68 450 GLU A O 1
ATOM 2740 N N . HIS A 1 360 ? 27.420 -39.983 26.613 1.00 46.04 451 HIS A N 1
ATOM 2741 C CA . HIS A 1 360 ? 27.031 -40.070 25.203 1.00 44.01 451 HIS A CA 1
ATOM 2742 C C . HIS A 1 360 ? 25.540 -40.108 24.905 1.00 42.24 451 HIS A C 1
ATOM 2743 O O . HIS A 1 360 ? 25.120 -39.773 23.796 1.00 41.73 451 HIS A O 1
ATOM 2750 N N . ALA A 1 361 ? 24.755 -40.512 25.891 1.00 39.73 452 ALA A N 1
ATOM 2751 C CA . ALA A 1 361 ? 23.318 -40.651 25.730 1.00 38.81 452 ALA A CA 1
ATOM 2752 C C . ALA A 1 361 ? 22.570 -39.443 25.198 1.00 38.99 452 ALA A C 1
ATOM 2753 O O . ALA A 1 361 ? 21.622 -39.600 24.415 1.00 39.73 452 ALA A O 1
ATOM 2755 N N . PHE A 1 362 ? 22.975 -38.238 25.592 1.00 37.86 453 PHE A N 1
ATOM 2756 C CA . PHE A 1 362 ? 22.256 -37.060 25.125 1.00 37.3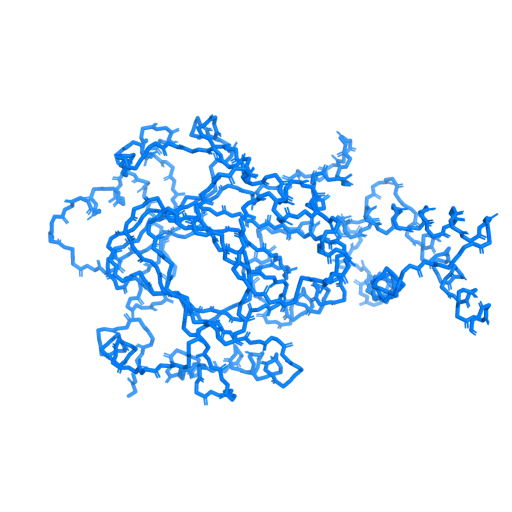9 453 PHE A CA 1
ATOM 2757 C C . PHE A 1 362 ? 22.367 -36.803 23.624 1.00 38.34 453 PHE A C 1
ATOM 2758 O O . PHE A 1 362 ? 21.595 -36.025 23.073 1.00 37.72 453 PHE A O 1
ATOM 2766 N N . GLU A 1 363 ? 23.313 -37.444 22.949 1.00 39.47 454 GLU A N 1
ATOM 2767 C CA . GLU A 1 363 ? 23.435 -37.214 21.507 1.00 41.08 454 GLU A CA 1
ATOM 2768 C C . GLU A 1 363 ? 22.689 -38.231 20.655 1.00 41.79 454 GLU A C 1
ATOM 2769 O O . GLU A 1 363 ? 22.651 -38.102 19.431 1.00 41.40 454 GLU A O 1
ATOM 2775 N N . ILE A 1 364 ? 22.097 -39.240 21.301 1.00 42.69 455 ILE A N 1
ATOM 2776 C CA . ILE A 1 364 ? 21.326 -40.247 20.577 1.00 43.15 455 ILE A CA 1
ATOM 2777 C C . ILE A 1 364 ? 19.984 -39.654 20.162 1.00 43.39 455 ILE A C 1
ATOM 2778 O O . ILE A 1 364 ? 19.146 -39.334 21.005 1.00 44.01 455 ILE A O 1
ATOM 2783 N N . PRO A 1 365 ? 19.757 -39.514 18.853 1.00 44.11 456 PRO A N 1
ATOM 2784 C CA . PRO A 1 365 ? 18.519 -38.958 18.294 1.00 45.39 456 PRO A CA 1
ATOM 2785 C C . PRO A 1 365 ? 17.260 -39.621 18.838 1.00 46.83 456 PRO A C 1
ATOM 2786 O O . PRO A 1 365 ? 17.256 -40.812 19.143 1.00 45.36 456 PRO A O 1
ATOM 2790 N N . ASP A 1 366 ? 16.187 -38.847 18.955 1.00 50.20 457 ASP A N 1
ATOM 2791 C CA . ASP A 1 366 ? 14.929 -39.402 19.446 1.00 52.91 457 ASP A CA 1
ATOM 2792 C C . ASP A 1 366 ? 14.531 -40.572 18.538 1.00 54.76 457 ASP A C 1
ATOM 2793 O O . ASP A 1 366 ? 14.152 -41.647 19.016 1.00 55.29 457 ASP A O 1
ATOM 2795 N N . ASN A 1 367 ? 14.667 -40.366 17.228 1.00 56.09 458 ASN A N 1
ATOM 2796 C CA . ASN A 1 367 ? 14.301 -41.373 16.235 1.00 57.74 458 ASN A CA 1
ATOM 2797 C C . ASN A 1 367 ? 15.156 -42.626 16.060 1.00 57.42 458 ASN A C 1
ATOM 2798 O O . ASN A 1 367 ? 14.894 -43.407 15.145 1.00 58.83 458 ASN A O 1
ATOM 2803 N N . VAL A 1 368 ? 16.174 -42.851 16.881 1.00 56.13 459 VAL A N 1
ATOM 2804 C CA . VAL A 1 368 ? 16.945 -44.070 16.673 1.00 55.08 459 VAL A CA 1
ATOM 2805 C C . VAL A 1 368 ? 16.927 -44.971 17.883 1.00 55.75 459 VAL A C 1
ATOM 2806 O O . VAL A 1 368 ? 16.766 -44.512 19.008 1.00 55.99 459 VAL A O 1
ATOM 2810 N N . ARG A 1 369 ? 17.064 -46.268 17.643 1.00 56.29 460 ARG A N 1
ATOM 2811 C CA . ARG A 1 369 ? 17.090 -47.233 18.722 1.00 57.20 460 ARG A CA 1
ATOM 2812 C C . ARG A 1 369 ? 18.523 -47.720 18.739 1.00 56.76 460 ARG A C 1
ATOM 2813 O O . ARG A 1 369 ? 18.895 -48.639 18.006 1.00 57.25 460 ARG A O 1
ATOM 2821 N N . PRO A 1 370 ? 19.351 -47.104 19.590 1.00 56.08 461 PRO A N 1
ATOM 2822 C CA . PRO A 1 370 ? 20.774 -47.419 19.750 1.00 54.90 461 PRO A CA 1
ATOM 2823 C C . PRO A 1 370 ? 21.159 -48.893 19.725 1.00 54.52 461 PRO A C 1
ATOM 2824 O O . PRO A 1 370 ? 21.897 -49.331 18.841 1.00 53.53 461 PRO A O 1
ATOM 2828 N N . GLY A 1 371 ? 20.672 -49.643 20.708 1.00 54.49 462 GLY A N 1
ATOM 2829 C CA . GLY A 1 371 ? 20.995 -51.054 20.809 1.00 54.35 462 GLY A CA 1
ATOM 2830 C C . GLY A 1 371 ? 20.631 -51.862 19.587 1.00 55.23 462 GLY A C 1
ATOM 2831 O O . GLY A 1 371 ? 21.370 -52.757 19.191 1.00 54.78 462 GLY A O 1
ATOM 2832 N N . HIS A 1 372 ? 19.490 -51.546 18.984 1.00 56.31 463 HIS A N 1
ATOM 2833 C CA . HIS A 1 372 ? 19.026 -52.266 17.802 1.00 57.07 463 HIS A CA 1
ATOM 2834 C C . HIS A 1 372 ? 19.860 -51.934 16.568 1.00 56.04 463 HIS A C 1
ATOM 2835 O O . HIS A 1 372 ? 20.286 -52.836 15.836 1.00 54.17 463 H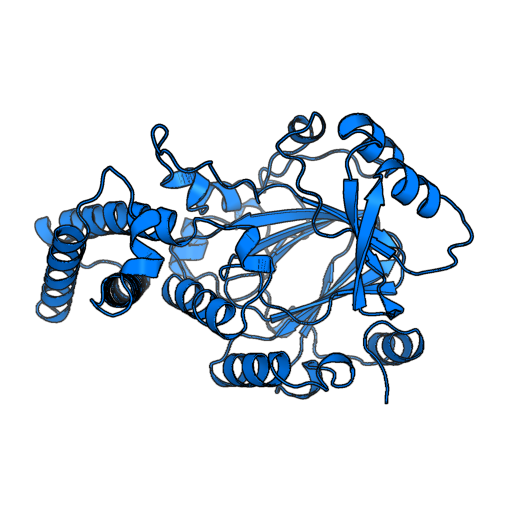IS A O 1
ATOM 2842 N N . LEU A 1 373 ? 20.091 -50.638 16.352 1.00 54.79 464 LEU A N 1
ATOM 2843 C CA . LEU A 1 373 ? 20.880 -50.172 15.217 1.00 53.86 464 LEU A CA 1
ATOM 2844 C C . LEU A 1 373 ? 22.261 -50.805 15.231 1.00 54.19 464 LEU A C 1
ATOM 2845 O O . LEU A 1 373 ? 22.833 -51.084 14.180 1.00 55.01 464 LEU A O 1
ATOM 2850 N N . ILE A 1 374 ? 22.797 -51.047 16.422 1.00 54.40 465 ILE A N 1
ATOM 2851 C CA . ILE A 1 374 ? 24.110 -51.655 16.529 1.00 54.59 465 ILE A CA 1
ATOM 2852 C C . ILE A 1 374 ? 24.058 -53.142 16.179 1.00 56.01 465 ILE A C 1
ATOM 2853 O O . ILE A 1 374 ? 24.988 -53.667 15.568 1.00 56.19 465 ILE A O 1
ATOM 2858 N N . LYS A 1 375 ? 22.971 -53.814 16.554 1.00 57.13 466 LYS A N 1
ATOM 2859 C CA . LYS A 1 375 ? 22.817 -55.239 16.257 1.00 58.30 466 LYS A CA 1
ATOM 2860 C C . LYS A 1 375 ? 22.687 -55.459 14.751 1.00 58.51 466 LYS A C 1
ATOM 2861 O O . LYS A 1 375 ? 23.370 -56.303 14.170 1.00 58.02 466 LYS A O 1
ATOM 2863 N N . GLU A 1 376 ? 21.806 -54.687 14.127 1.00 59.59 467 GLU A N 1
ATOM 2864 C CA . GLU A 1 376 ? 21.580 -54.784 12.695 1.00 60.63 467 GLU A CA 1
ATOM 2865 C C . GLU A 1 376 ? 22.890 -54.565 11.961 1.00 60.30 467 GLU A C 1
ATOM 2866 O O . GLU A 1 376 ? 23.223 -55.284 11.019 1.00 60.36 467 GLU A O 1
ATOM 2872 N N . LEU A 1 377 ? 23.634 -53.566 12.411 1.00 60.02 468 LEU A N 1
ATOM 2873 C CA . LEU A 1 377 ? 24.916 -53.228 11.817 1.00 59.71 468 LEU A CA 1
ATOM 2874 C C . LEU A 1 377 ? 25.901 -54.381 11.969 1.00 60.23 468 LEU A C 1
ATOM 2875 O O . LEU A 1 377 ? 26.605 -54.739 11.023 1.00 59.91 468 LEU A O 1
ATOM 2880 N N . SER A 1 378 ? 25.938 -54.959 13.167 1.00 60.99 469 SER A N 1
ATOM 2881 C CA . SER A 1 378 ? 26.836 -56.062 13.480 1.00 61.78 469 SER A CA 1
ATOM 2882 C C . SER A 1 378 ? 26.630 -57.282 12.584 1.00 63.43 469 SER A C 1
ATOM 2883 O O . SER A 1 378 ? 27.605 -57.924 12.174 1.00 64.39 469 SER A O 1
ATOM 2885 N N . LYS A 1 379 ? 25.377 -57.611 12.273 1.00 64.27 470 LYS A N 1
ATOM 2886 C CA . LYS A 1 379 ? 25.124 -58.779 11.433 1.00 65.51 470 LYS A CA 1
ATOM 2887 C C . LYS A 1 379 ? 25.281 -58.494 9.952 1.00 65.50 470 LYS A C 1
ATOM 2888 O O . LYS A 1 379 ? 25.784 -59.339 9.211 1.00 66.38 470 LYS A O 1
ATOM 2894 N N . VAL A 1 380 ? 24.866 -57.311 9.509 1.00 65.27 471 VAL A N 1
ATOM 2895 C CA . VAL A 1 380 ? 25.031 -56.970 8.104 1.00 64.39 471 VAL A CA 1
ATOM 2896 C C . VAL A 1 380 ? 26.525 -57.036 7.802 1.00 63.87 471 VAL A C 1
ATOM 2897 O O . VAL A 1 380 ? 26.928 -57.457 6.726 1.00 64.10 471 VAL A O 1
ATOM 2901 N N . ILE A 1 381 ? 27.347 -56.637 8.763 1.00 63.80 472 ILE A N 1
ATOM 2902 C CA . ILE A 1 381 ? 28.788 -56.679 8.574 1.00 64.25 472 ILE A CA 1
ATOM 2903 C C . ILE A 1 381 ? 29.273 -58.124 8.554 1.00 65.14 472 ILE A C 1
ATOM 2904 O O . ILE A 1 381 ? 29.966 -58.545 7.623 1.00 64.61 472 ILE A O 1
ATOM 2909 N N . ARG A 1 382 ? 28.916 -58.874 9.594 1.00 65.98 473 ARG A N 1
ATOM 2910 C CA . ARG A 1 382 ? 29.316 -60.272 9.707 1.00 66.95 473 ARG A CA 1
ATOM 2911 C C . ARG A 1 382 ? 28.992 -61.020 8.414 1.00 67.48 473 ARG A C 1
ATOM 2912 O O . ARG A 1 382 ? 29.842 -61.722 7.860 1.00 67.33 473 ARG A O 1
ATOM 2914 N N . ALA A 1 383 ? 27.761 -60.854 7.936 1.00 68.12 474 ALA A N 1
ATOM 2915 C CA . ALA A 1 383 ? 27.314 -61.500 6.709 1.00 68.81 474 ALA A CA 1
ATOM 2916 C C . ALA A 1 383 ? 28.265 -61.169 5.561 1.00 69.97 474 ALA A C 1
ATOM 2917 O O . ALA A 1 383 ? 28.769 -62.069 4.880 1.00 70.39 474 ALA A O 1
ATOM 2919 N N . ILE A 1 384 ? 28.515 -59.880 5.347 1.00 70.44 475 ILE A N 1
ATOM 2920 C CA . ILE A 1 384 ? 29.413 -59.467 4.281 1.00 71.10 475 ILE A CA 1
ATOM 2921 C C . ILE A 1 384 ? 30.786 -60.089 4.476 1.00 71.96 475 ILE A C 1
ATOM 2922 O O . ILE A 1 384 ? 31.474 -60.386 3.509 1.00 72.20 475 ILE A O 1
ATOM 2927 N N . GLU A 1 385 ? 31.177 -60.295 5.729 1.00 73.74 476 GLU A N 1
ATOM 2928 C CA . GLU A 1 385 ? 32.475 -60.889 6.039 1.00 75.80 476 GLU A CA 1
ATOM 2929 C C . GLU A 1 385 ? 32.522 -62.391 5.714 1.00 77.33 476 GLU A C 1
ATOM 2930 O O . GLU A 1 385 ? 33.552 -62.902 5.266 1.00 77.54 476 GLU A O 1
ATOM 2932 N N . GLU A 1 386 ? 31.412 -63.094 5.941 1.00 78.70 477 GLU A N 1
ATOM 2933 C CA . GLU A 1 386 ? 31.346 -64.529 5.662 1.00 79.83 477 GLU A CA 1
ATOM 2934 C C . GLU A 1 386 ? 31.108 -64.768 4.174 1.00 80.71 477 GLU A C 1
ATOM 2935 O O . GLU A 1 386 ? 31.886 -65.465 3.521 1.00 80.48 477 GLU A O 1
ATOM 2937 N N . GLU A 1 387 ? 30.031 -64.185 3.646 1.00 81.92 478 GLU A N 1
ATOM 2938 C CA . GLU A 1 387 ? 29.685 -64.319 2.230 1.00 82.84 478 GLU A CA 1
ATOM 2939 C C . GLU A 1 387 ? 30.751 -63.614 1.394 1.00 83.53 478 GLU A C 1
ATOM 2940 O O . GLU A 1 387 ? 30.450 -62.967 0.384 1.00 83.49 478 GLU A O 1
ATOM 2942 N N . ASN A 1 388 ? 31.999 -63.763 1.830 1.00 84.17 479 ASN A N 1
ATOM 2943 C CA . ASN A 1 388 ? 33.144 -63.151 1.179 1.00 84.75 479 ASN A CA 1
ATOM 2944 C C . ASN A 1 388 ? 34.439 -63.700 1.791 1.00 85.09 479 ASN A C 1
ATOM 2945 O O . ASN A 1 388 ? 34.349 -64.467 2.780 1.00 85.26 479 ASN A O 1
#

B-factor: mean 43.06, std 10.53, range [22.64, 86.01]

InterPro domains:
  IPR001965 Zinc finger, PHD-type [SM00249] (39-86)
  IPR003347 JmjC domain [PF02373] (269-369)
  IPR003347 JmjC domain [PS51184] (230-386)
  IPR003347 JmjC domain [SM00558] (230-386)
  IPR011011 Zinc finger, FYVE/PHD-type [SSF57903] (32-101)
  IPR013083 Zinc finger, RING/FYVE/PHD-type [G3DSA:3.30.40.10] (29-106)
  IPR019786 Zinc finger, PHD-type, conserved site [PS01359] (40-85)
  IPR019787 Zinc finger, PHD-finger [PF00628] (40-85)
  IPR019787 Zinc finger, PHD-finger [PS50016] (37-88)
  IPR041070 Jumonji, helical domain [PF17811] (373-476)
  IPR050690 JHDM1 Histone Demethylase [PTHR23123] (44-936)

Nearest PDB structures (foldseek):
  3kv9-assembly1_A  TM=1.003E+00  e=5.068E-77  Homo sapiens
  3kv6-assembly2_D  TM=9.849E-01  e=7.506E-70  Homo sapiens
  3kv5-assembly3_D-2  TM=9.860E-01  e=2.815E-68  Homo sapiens
  4do0-assembly1_A  TM=9.816E-01  e=4.636E-55  Homo sapiens
  3pus-assembly2_B  TM=9.831E-01  e=3.673E-53  Homo sapiens

Foldseek 3Di:
DDFFQDPVNVVVVVPDDFAALVVFEAEDALVVDAPVVCVVVNDQHKYKHLACPNQQKFADALVCDLVNVCVFAPQQDKAWKAQRNVRDIDIHRSVVVSVQVPPPDHPTWMWGWQAQDCVTSRVVRIDAGPRQLVFFLLNPQPDPDFPDDRFRFFKHKIWTAASRKFAKDAAALQWKKKKAWSAAKKKKWKDGQDVQLVVVVLVLLPDPCVRVDRSCVVDDGTHIYIHHHNMMMIGGGPIIMMMGRNHTTIMIMGTGDGQQCLLSSLVNNVSCVVSVPPSCVSVVLSVLSLLSVLVVLLVVLVVQVVVVHQDDPSSLVNLVSSLVSLVVCCPPVRVVVPVVSHTPPDDSVVSSVSSVVSSVCSVVVD

CATH classification: 2.60.120.650 (+1 more: 1.20.58.1360)

GO terms:
  GO:0051864 histone H3K36 demethylase activity (F, IDA)
  GO:0071558 histone H3K27me2/H3K27me3 demethylase activity (F, IDA)
  GO:0005506 iron ion binding (F, IDA)
  GO:0008270 zinc ion binding (F, IDA)
  GO:0016706 2-oxoglutarate-dependent dioxygenase activity (F, IDA)
  GO:0032454 histone H3K9 demethylase activity (F, IDA)
  GO:0035575 histone H4K20 demethylase activity (F, IDA)
  GO:0140683 histone H3K9me/H3K9me2 demethylase activity (F, IDA)
  GO:0140683 histone H3K9me/H3K9me2 demethylase activity (F, EXP)
  GO:0005506 iron ion binding (F, TAS)
  GO:0005634 nucleus (C, IC)
  GO:0005654 nucleoplasm (C, TAS)
  GO:0032452 histone demethylase activity (F, TAS)

Sequence (366 aa):
PVQAGTRTFIKELRSRRVFPSADEIIIKMHGSQLTQRYLEKHGFDVPIMVPKLDDLGLRLPSPTFSVMDVERYVGGDKVIDVIDVARQADSKMTLHNYVKYFMMNPNRPKVLNVISLEFSDTKMSELVEVPDIAKKLSWVENYWPDDSVFPKPFVQKYCLMGVQDSYTDFHIDFGGTSVWYHVLWGEKIFYLIKPTDENLARYESWSSSVTQSEVFFGDKVDKCYKCVVKQGHTLFVPTGWIHAVLTSQDCMAFGGNFLHNLNIGMQLRCYEEMEKRLKTPDLFKFPFFEAICWFVAKNLLETLKELREDGFQPQTYLVQGVKALHTALKLWMKKELVSEHAFEIPDNVRPGHLIKELSKVIRAIEEEN